Protein AF-0000000079067807 (afdb_homodimer)

Organism: Streptomyces microflavus (NCBI:txid1919)

pLDDT: mean 96.65, std 5.67, range [39.69, 99.0]

Nearest PDB structures (foldseek):
  3jyl-assembly1_A  TM=9.048E-01  e=4.378E-29  Pseudomonas syringae pv. tomato
  5bp4-assembly9_Q  TM=8.339E-01  e=2.031E-28  Mycolicibacterium smegmatis MC2 155
  5bp4-assembly8_O  TM=8.375E-01  e=3.635E-27  Mycolicibacterium smegmatis MC2 155
  5bp4-assembly6_L  TM=8.264E-01  e=1.204E-27  Mycolicibacterium smegmatis MC2 155
  5bp4-assembly7_M  TM=8.288E-01  e=1.906E-26  Mycolicibacterium smegmatis MC2 155

Sequence (642 aa):
MQAWRVHRNGEPGEVMSLEETDRPTPGDGQVLVRVAAANVNFPDALLCRGQYQVRPPLPFTPGVEVCGTTEDGRRVLATPALPYGGFAEYVVADEAALLPAPDALDDAEAAALHIGYQTGWFGLHRRARLQAGEALLVHAAAGGVGSAAVQLGKAAGATVIGVVGGPEKAAVARGLGCDLVIDRRGEDIVGAVKEATGGRGADVVYDPVGGDAYGKSVKCIAFEGRVLVVGFASGNIPAPALNHALVKNYAIVGLHWGLYNTKDPAAVRACHDELTKLATQGIVKPLVSERVAMAGAAEAVQRVADGTSTGRIVVLPGGARMQAWRVHRNGEPGEVMSLEETDRPTPGDGQVLVRVAAANVNFPDALLCRGQYQVRPPLPFTPGVEVCGTTEDGRRVLATPALPYGGFAEYVVADEAALLPAPDALDDAEAAALHIGYQTGWFGLHRRARLQAGEALLVHAAAGGVGSAAVQLGKAAGATVIGVVGGPEKAAVARGLGCDLVIDRRGEDIVGAVKEATGGRGADVVYDPVGGDAYGKSVKCIAFEGRVLVVGFASGNIPAPALNHALVKNYAIVGLHWGLYNTKDPAAVRACHDELTKLATQGIVKPLVSERVAMAGAAEAVQRVADGTSTGRIVVLPGGAR

InterPro domains:
  IPR002364 Quinone oxidoreductase/zeta-crystallin, conserved site [PS01162] (133-154)
  IPR011032 GroES-like superfamily [SSF50129] (1-133)
  IPR013149 Alcohol dehydrogenase-like, C-terminal [PF00107] (144-261)
  IPR013154 Alcohol dehydrogenase-like, N-terminal [PF08240] (27-103)
  IPR020843 Enoylreductase domain [SM00829] (13-315)
  IPR036291 NAD(P)-binding domain superfamily [SSF51735] (105-261)
  IPR051397 Zinc-containing alcohol dehydrogenase-like protein [PTHR43677] (1-315)

Radius of gyration: 28.62 Å; Cα contacts (8 Å, |Δi|>4): 1649; chains: 2; bounding box: 53×85×64 Å

Solvent-accessible surface area (backbone atoms only — not comparable to full-atom values): 31306 Å² total; per-residue (Å²): 71,55,30,34,34,29,74,52,67,34,56,30,67,75,29,50,41,82,38,82,42,79,74,77,76,52,57,91,68,36,36,48,28,43,33,52,10,16,22,62,48,61,65,36,29,28,48,30,48,64,70,37,93,74,77,65,63,73,60,26,24,51,26,61,24,20,11,26,31,34,86,90,64,51,51,27,28,40,53,37,41,77,42,40,10,30,48,16,44,51,29,31,27,49,54,89,67,52,36,77,47,47,82,75,41,56,48,55,38,36,11,45,49,47,69,40,36,46,38,27,46,46,45,41,52,67,70,62,52,67,48,64,70,35,34,34,34,26,40,50,18,30,21,49,49,19,36,34,36,48,32,54,37,46,74,51,45,27,46,32,35,25,30,24,73,43,70,72,37,38,52,49,27,48,72,59,60,36,73,39,74,42,38,61,81,82,45,58,64,44,63,52,46,22,62,75,44,76,62,51,22,28,38,31,34,44,32,43,34,25,34,68,59,46,60,45,45,69,73,27,45,11,80,68,10,35,38,35,38,60,42,41,73,70,72,33,73,44,48,58,57,50,61,55,37,14,73,54,21,20,29,41,34,23,42,39,61,74,54,35,67,76,78,37,44,68,56,53,51,53,49,49,53,53,52,41,52,34,30,63,70,63,68,43,71,54,54,65,66,42,79,38,48,52,89,43,41,38,58,52,34,32,36,50,63,69,66,75,56,51,27,30,44,24,28,21,49,73,69,66,125,71,56,30,34,34,31,73,53,67,32,56,31,66,75,30,49,41,82,38,83,42,80,72,78,76,52,56,92,68,36,34,48,28,42,32,52,11,16,23,62,48,60,66,37,31,28,47,31,49,64,69,36,93,75,76,65,61,74,61,26,25,52,25,60,24,20,11,25,32,34,86,88,64,49,52,26,27,39,54,37,41,76,42,39,8,28,49,17,43,52,30,30,28,49,55,90,67,52,36,78,47,47,84,73,41,56,48,54,36,36,11,44,49,47,69,40,35,47,40,26,44,45,45,40,53,67,70,62,52,66,48,63,70,36,34,33,34,26,40,49,18,29,20,48,47,20,37,33,36,46,32,54,38,47,74,51,44,27,45,32,35,26,30,24,74,43,70,72,36,39,52,49,27,48,72,61,59,37,73,39,72,42,37,60,81,82,44,60,64,41,62,52,47,21,62,76,43,76,62,51,21,28,39,31,34,44,32,43,33,26,33,68,59,45,59,44,44,70,73,28,45,10,81,68,10,33,39,35,38,58,41,40,72,68,73,32,74,44,48,56,58,49,62,56,37,14,75,53,22,21,30,43,34,24,42,38,61,74,54,36,67,75,76,37,45,67,56,54,52,54,50,50,52,52,50,40,53,34,31,65,72,62,66,44,71,56,55,67,64,42,80,35,48,51,89,42,43,38,58,51,34,34,35,50,62,70,67,74,57,52,27,30,45,25,28,20,48,71,70,66,124

Structure (mmCIF, N/CA/C/O backbone):
data_AF-0000000079067807-model_v1
#
loop_
_entity.id
_entity.type
_entity.pdbx_description
1 polymer 'NADPH:quinone oxidoreductase family protein'
#
loop_
_atom_site.group_PDB
_atom_site.id
_atom_site.type_symbol
_atom_site.label_atom_id
_atom_site.label_alt_id
_atom_site.label_comp_id
_atom_site.label_asym_id
_atom_site.label_entity_id
_atom_site.label_seq_id
_atom_site.pdbx_PDB_ins_code
_atom_site.Cartn_x
_atom_site.Cartn_y
_atom_site.Cartn_z
_atom_site.occupancy
_atom_site.B_iso_or_equiv
_atom_site.auth_seq_id
_atom_site.auth_comp_id
_atom_site.auth_asym_id
_atom_site.auth_atom_id
_atom_site.pdbx_PDB_model_num
ATOM 1 N N . MET A 1 1 ? 15.086 -38.156 -24.141 1 93.94 1 MET A N 1
ATOM 2 C CA . MET A 1 1 ? 13.82 -38 -23.422 1 93.94 1 MET A CA 1
ATOM 3 C C . MET A 1 1 ? 12.859 -37.125 -24.219 1 93.94 1 MET A C 1
ATOM 5 O O . MET A 1 1 ? 13.289 -36.375 -25.094 1 93.94 1 MET A O 1
ATOM 9 N N . GLN A 1 2 ? 11.578 -37.281 -23.906 1 95.44 2 GLN A N 1
ATOM 10 C CA . GLN A 1 2 ? 10.594 -36.375 -24.516 1 95.44 2 GLN A CA 1
ATOM 11 C C . GLN A 1 2 ? 10.594 -35.031 -23.797 1 95.44 2 GLN A C 1
ATOM 13 O O . GLN A 1 2 ? 10.68 -34.969 -22.578 1 95.44 2 GLN A O 1
ATOM 18 N N . ALA A 1 3 ? 10.562 -34 -24.656 1 97.5 3 ALA A N 1
ATOM 19 C CA . ALA A 1 3 ? 10.445 -32.625 -24.109 1 97.5 3 ALA A CA 1
ATOM 20 C C . ALA A 1 3 ? 9.797 -31.688 -25.125 1 97.5 3 ALA A C 1
ATOM 22 O O . ALA A 1 3 ? 10.016 -31.812 -26.328 1 97.5 3 ALA A O 1
ATOM 23 N N . TRP A 1 4 ? 8.992 -30.844 -24.656 1 98.12 4 TRP A N 1
ATOM 24 C CA . TRP A 1 4 ? 8.492 -29.75 -25.5 1 98.12 4 TRP A CA 1
ATOM 25 C C . TRP A 1 4 ? 9.562 -28.672 -25.688 1 98.12 4 TRP A C 1
ATOM 27 O O . TRP A 1 4 ? 10.109 -28.172 -24.703 1 98.12 4 TRP A O 1
ATOM 37 N N . ARG A 1 5 ? 9.82 -28.359 -26.938 1 98.25 5 ARG A N 1
ATOM 38 C CA . ARG A 1 5 ? 10.883 -27.406 -27.266 1 98.25 5 ARG A CA 1
ATOM 39 C C . ARG A 1 5 ? 10.32 -26.172 -27.969 1 98.25 5 ARG A C 1
ATOM 41 O O . ARG A 1 5 ? 9.398 -26.281 -28.781 1 98.25 5 ARG A O 1
ATOM 48 N N . VAL A 1 6 ? 10.828 -25.047 -27.625 1 98.62 6 VAL A N 1
ATOM 49 C CA . VAL A 1 6 ? 10.539 -23.781 -28.297 1 98.62 6 VAL A CA 1
ATOM 50 C C . VAL A 1 6 ? 11.781 -23.281 -29.031 1 98.62 6 VAL A C 1
ATOM 52 O O . VAL A 1 6 ? 12.789 -22.953 -28.391 1 98.62 6 VAL A O 1
ATOM 55 N N . HIS A 1 7 ? 11.742 -23.188 -30.344 1 98.38 7 HIS A N 1
ATOM 56 C CA . HIS A 1 7 ? 12.891 -22.812 -31.156 1 98.38 7 HIS A CA 1
ATOM 57 C C . HIS A 1 7 ? 12.789 -21.359 -31.609 1 98.38 7 HIS A C 1
ATOM 59 O O . HIS A 1 7 ? 13.773 -20.797 -32.094 1 98.38 7 HIS A O 1
ATOM 65 N N . ARG A 1 8 ? 11.664 -20.812 -31.516 1 98.25 8 ARG A N 1
ATOM 66 C CA . ARG A 1 8 ? 11.383 -19.406 -31.797 1 98.25 8 ARG A CA 1
ATOM 67 C C . ARG A 1 8 ? 10.219 -18.891 -30.953 1 98.25 8 ARG A C 1
ATOM 69 O O . ARG A 1 8 ? 9.367 -19.688 -30.531 1 98.25 8 ARG A O 1
ATOM 76 N N . ASN A 1 9 ? 10.234 -17.641 -30.719 1 98.06 9 ASN A N 1
ATOM 77 C CA . ASN A 1 9 ? 9.164 -17.078 -29.891 1 98.06 9 ASN A CA 1
ATOM 78 C C . ASN A 1 9 ? 7.863 -16.938 -30.672 1 98.06 9 ASN A C 1
ATOM 80 O O . ASN A 1 9 ? 7.883 -16.766 -31.891 1 98.06 9 ASN A O 1
ATOM 84 N N . GLY A 1 10 ? 6.801 -16.984 -30.047 1 97.62 10 GLY A N 1
ATOM 85 C CA . GLY A 1 10 ? 5.453 -16.891 -30.578 1 97.62 10 GLY A CA 1
ATOM 86 C C . GLY A 1 10 ? 4.398 -17.453 -29.656 1 97.62 10 GLY A C 1
ATOM 87 O O . GLY A 1 10 ? 4.652 -17.641 -28.453 1 97.62 10 GLY A O 1
ATOM 88 N N . GLU A 1 11 ? 3.234 -17.656 -30.219 1 97.75 11 GLU A N 1
ATOM 89 C CA . GLU A 1 11 ? 2.172 -18.25 -29.422 1 97.75 11 GLU A CA 1
ATOM 90 C C . GLU A 1 11 ? 2.473 -19.719 -29.094 1 97.75 11 GLU A C 1
ATOM 92 O O . GLU A 1 11 ? 2.986 -20.453 -29.953 1 97.75 11 GLU A O 1
ATOM 97 N N . PRO A 1 12 ? 2.137 -20.172 -27.906 1 98.06 12 PRO A N 1
ATOM 98 C CA . PRO A 1 12 ? 2.473 -21.531 -27.5 1 98.06 12 PRO A CA 1
ATOM 99 C C . PRO A 1 12 ? 2.02 -22.594 -28.5 1 98.06 12 PRO A C 1
ATOM 101 O O . PRO A 1 12 ? 2.797 -23.469 -28.859 1 98.06 12 PRO A O 1
ATOM 104 N N . GLY A 1 13 ? 0.794 -22.453 -28.984 1 97.12 13 GLY A N 1
ATOM 105 C CA . GLY A 1 13 ? 0.261 -23.422 -29.922 1 97.12 13 GLY A CA 1
ATOM 106 C C . GLY A 1 13 ? 1.044 -23.5 -31.219 1 97.12 13 GLY A C 1
ATOM 107 O O . GLY A 1 13 ? 0.985 -24.5 -31.938 1 97.12 13 GLY A O 1
ATOM 108 N N . GLU A 1 14 ? 1.773 -22.516 -31.516 1 97.81 14 GLU A N 1
ATOM 109 C CA . GLU A 1 14 ? 2.508 -22.406 -32.781 1 97.81 14 GLU A CA 1
ATOM 110 C C . GLU A 1 14 ? 3.969 -22.812 -32.594 1 97.81 14 GLU A C 1
ATOM 112 O O . GLU A 1 14 ? 4.578 -23.375 -33.5 1 97.81 14 GLU A O 1
ATOM 117 N N . VAL A 1 15 ? 4.527 -22.547 -31.453 1 98.38 15 VAL A N 1
ATOM 118 C CA . VAL A 1 15 ? 5.988 -22.547 -31.406 1 98.38 15 VAL A CA 1
ATOM 119 C C . VAL A 1 15 ? 6.484 -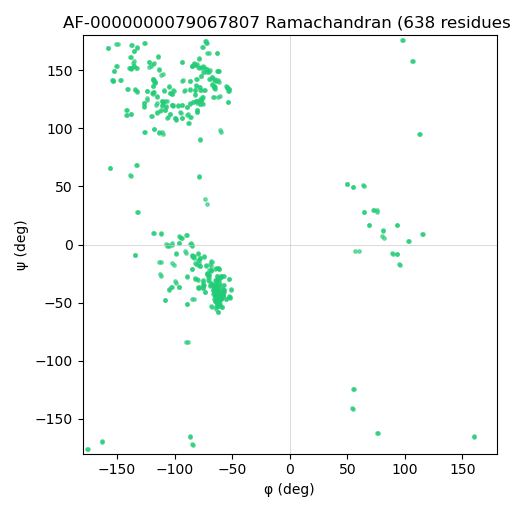23.719 -30.562 1 98.38 15 VAL A C 1
ATOM 121 O O . VAL A 1 15 ? 7.676 -24.047 -30.578 1 98.38 15 VAL A O 1
ATOM 124 N N . MET A 1 16 ? 5.621 -24.344 -29.781 1 98.5 16 MET A N 1
ATOM 125 C CA . MET A 1 16 ? 6.023 -25.531 -29.016 1 98.5 16 MET A CA 1
ATOM 126 C C . MET A 1 16 ? 5.98 -26.781 -29.875 1 98.5 16 MET A C 1
ATOM 128 O O . MET A 1 16 ? 4.98 -27.047 -30.547 1 98.5 16 MET A O 1
ATOM 132 N N . SER A 1 17 ? 7.027 -27.516 -29.781 1 98.06 17 SER A N 1
ATOM 133 C CA . SER A 1 17 ? 7.113 -28.797 -30.5 1 98.06 17 SER A CA 1
ATOM 134 C C . SER A 1 17 ? 7.648 -29.906 -29.594 1 98.06 17 SER A C 1
ATOM 136 O O . SER A 1 17 ? 8.594 -29.688 -28.828 1 98.06 17 SER A O 1
ATOM 138 N N . LEU A 1 18 ? 6.98 -31.047 -29.625 1 96.94 18 LEU A N 1
ATOM 139 C CA . LEU A 1 18 ? 7.418 -32.188 -28.844 1 96.94 18 LEU A CA 1
ATOM 140 C C . LEU A 1 18 ? 8.555 -32.938 -29.562 1 96.94 18 LEU A C 1
ATOM 142 O O . LEU A 1 18 ? 8.391 -33.375 -30.703 1 96.94 18 LEU A O 1
ATOM 146 N N . GLU A 1 19 ? 9.656 -33.062 -28.844 1 96.81 19 GLU A N 1
ATOM 147 C CA . GLU A 1 19 ? 10.852 -33.594 -29.453 1 96.81 19 GLU A CA 1
ATOM 148 C C . GLU A 1 19 ? 11.539 -34.594 -28.531 1 96.81 19 GLU A C 1
ATOM 150 O O . GLU A 1 19 ? 11.289 -34.625 -27.312 1 96.81 19 GLU A O 1
ATOM 155 N N . GLU A 1 20 ? 12.312 -35.469 -29.203 1 96.75 20 GLU A N 1
ATOM 156 C CA . GLU A 1 20 ? 13.273 -36.281 -28.453 1 96.75 20 GLU A CA 1
ATOM 157 C C . GLU A 1 20 ? 14.57 -35.5 -28.219 1 96.75 20 GLU A C 1
ATOM 159 O O . GLU A 1 20 ? 15.18 -35 -29.156 1 96.75 20 GLU A O 1
ATOM 164 N N . THR A 1 21 ? 14.906 -35.375 -26.938 1 96.06 21 THR A N 1
ATOM 165 C CA . THR A 1 21 ? 16.125 -34.656 -26.578 1 96.06 21 THR A CA 1
ATOM 166 C C . THR A 1 21 ? 16.938 -35.469 -25.562 1 96.06 21 THR A C 1
ATOM 168 O O . THR A 1 21 ? 16.484 -36.5 -25.078 1 96.06 21 THR A O 1
ATOM 171 N N . ASP A 1 22 ? 18.156 -35 -25.328 1 96.12 22 ASP A N 1
ATOM 172 C CA . ASP A 1 22 ? 18.969 -35.625 -24.297 1 96.12 22 ASP A CA 1
ATOM 173 C C . ASP A 1 22 ? 18.453 -35.312 -22.906 1 96.12 22 ASP A C 1
ATOM 175 O O . ASP A 1 22 ? 17.859 -34.25 -22.703 1 96.12 22 ASP A O 1
ATOM 179 N N . ARG A 1 23 ? 18.656 -36.219 -22.062 1 96.31 23 ARG A N 1
ATOM 180 C CA . ARG A 1 23 ? 18.375 -35.938 -20.656 1 96.31 23 ARG A CA 1
ATOM 181 C C . ARG A 1 23 ? 19.312 -34.875 -20.109 1 96.31 23 ARG A C 1
ATOM 183 O O . ARG A 1 23 ? 20.516 -34.875 -20.375 1 96.31 23 ARG A O 1
ATOM 190 N N . PRO A 1 24 ? 18.781 -33.906 -19.359 1 96.75 24 PRO A N 1
ATOM 191 C CA . PRO A 1 24 ? 19.656 -32.875 -18.844 1 96.75 24 PRO A CA 1
ATOM 192 C C . PRO A 1 24 ? 20.625 -33.375 -17.766 1 96.75 24 PRO A C 1
ATOM 194 O O . PRO A 1 24 ? 20.312 -34.344 -17.078 1 96.75 24 PRO A O 1
ATOM 197 N N . THR A 1 25 ? 21.734 -32.75 -17.719 1 96.94 25 THR A N 1
ATOM 198 C CA . THR A 1 25 ? 22.75 -33.094 -16.719 1 96.94 25 THR A CA 1
ATOM 199 C C . THR A 1 25 ? 22.828 -31.969 -15.672 1 96.94 25 THR A C 1
ATOM 201 O O . THR A 1 25 ? 23.109 -30.812 -16 1 96.94 25 THR A O 1
ATOM 204 N N . PRO A 1 26 ? 22.641 -32.312 -14.414 1 97.62 26 PRO A N 1
ATOM 205 C CA . PRO A 1 26 ? 22.719 -31.297 -13.375 1 97.62 26 PRO A CA 1
ATOM 206 C C . PRO A 1 26 ? 24.125 -30.734 -13.195 1 97.62 26 PRO A C 1
ATOM 208 O O . PRO A 1 26 ? 25.109 -31.469 -13.312 1 97.62 26 PRO A O 1
ATOM 211 N N . GLY A 1 27 ? 24.219 -29.422 -13.039 1 96.88 27 GLY A N 1
ATOM 212 C CA . GLY A 1 27 ? 25.484 -28.812 -12.656 1 96.88 27 GLY A CA 1
ATOM 213 C C . GLY A 1 27 ? 25.688 -28.781 -11.156 1 96.88 27 GLY A C 1
ATOM 214 O O . GLY A 1 27 ? 25.031 -29.516 -10.414 1 96.88 27 GLY A O 1
ATOM 215 N N . ASP A 1 28 ? 26.672 -27.953 -10.766 1 96.94 28 ASP A N 1
ATOM 216 C CA . ASP A 1 28 ? 26.953 -27.797 -9.344 1 96.94 28 ASP A CA 1
ATOM 217 C C . ASP A 1 28 ? 25.75 -27.25 -8.594 1 96.94 28 ASP A C 1
ATOM 219 O O . ASP A 1 28 ? 25.156 -26.25 -9.008 1 96.94 28 ASP A O 1
ATOM 223 N N . GLY A 1 29 ? 25.375 -27.969 -7.52 1 97.75 29 GLY A N 1
ATOM 224 C CA . GLY A 1 29 ? 24.266 -27.516 -6.68 1 97.75 29 GLY A CA 1
ATOM 225 C C . GLY A 1 29 ? 22.906 -27.844 -7.254 1 97.75 29 GLY A C 1
ATOM 226 O O . GLY A 1 29 ? 21.875 -27.438 -6.703 1 97.75 29 GLY A O 1
ATOM 227 N N . GLN A 1 30 ? 22.922 -28.594 -8.312 1 98.38 30 GLN A N 1
ATOM 228 C CA . GLN A 1 30 ? 21.672 -28.922 -8.984 1 98.38 30 GLN A CA 1
ATOM 229 C C . GLN A 1 30 ? 21.375 -30.422 -8.891 1 98.38 30 GLN A C 1
ATOM 231 O O . GLN A 1 30 ? 22.281 -31.219 -8.602 1 98.38 30 GLN A O 1
ATOM 236 N N . VAL A 1 31 ? 20.141 -30.797 -9.109 1 98.5 31 VAL A N 1
ATOM 237 C CA . VAL A 1 31 ? 19.734 -32.188 -9.078 1 98.5 31 VAL A CA 1
ATOM 238 C C . VAL A 1 31 ? 18.828 -32.5 -10.273 1 98.5 31 VAL A C 1
ATOM 240 O O . VAL A 1 31 ? 18.172 -31.594 -10.805 1 98.5 31 VAL A O 1
ATOM 243 N N . LEU A 1 32 ? 18.859 -33.688 -10.617 1 98.56 32 LEU A N 1
ATOM 244 C CA . LEU A 1 32 ? 17.938 -34.188 -11.625 1 98.56 32 LEU A CA 1
ATOM 245 C C . LEU A 1 32 ? 16.625 -34.625 -10.992 1 98.56 32 LEU A C 1
ATOM 247 O O . LEU A 1 32 ? 16.609 -35.281 -9.945 1 98.56 32 LEU A O 1
ATOM 251 N N . VAL A 1 33 ? 15.555 -34.219 -11.555 1 98.44 33 VAL A N 1
ATOM 252 C CA . VAL A 1 33 ? 14.234 -34.594 -11.062 1 98.44 33 VAL A CA 1
ATOM 253 C C . VAL A 1 33 ? 13.43 -35.25 -12.172 1 98.44 33 VAL A C 1
ATOM 255 O O . VAL A 1 33 ? 13.32 -34.719 -13.281 1 98.44 33 VAL A O 1
ATOM 258 N N . ARG A 1 34 ? 12.938 -36.406 -11.922 1 98.31 34 ARG A N 1
ATOM 259 C CA . ARG A 1 34 ? 11.977 -37.031 -12.828 1 98.31 34 ARG A CA 1
ATOM 260 C C . ARG A 1 34 ? 10.586 -36.438 -12.641 1 98.31 34 ARG A C 1
ATOM 262 O O . ARG A 1 34 ? 9.992 -36.562 -11.57 1 98.31 34 ARG A O 1
ATOM 269 N N . VAL A 1 35 ? 10.062 -35.875 -13.711 1 98.56 35 VAL A N 1
ATOM 270 C CA . VAL A 1 35 ? 8.82 -35.125 -13.602 1 98.56 35 VAL A CA 1
ATOM 271 C C . VAL A 1 35 ? 7.637 -36.094 -13.523 1 98.56 35 VAL A C 1
ATOM 273 O O . VAL A 1 35 ? 7.488 -36.969 -14.375 1 98.56 35 VAL A O 1
ATOM 276 N N . ALA A 1 36 ? 6.867 -35.938 -12.492 1 98.25 36 ALA A N 1
ATOM 277 C CA . ALA A 1 36 ? 5.621 -36.688 -12.367 1 98.25 36 ALA A CA 1
ATOM 278 C C . ALA A 1 36 ? 4.43 -35.875 -12.859 1 98.25 36 ALA A C 1
ATOM 280 O O . ALA A 1 36 ? 3.496 -36.406 -13.445 1 98.25 36 ALA A O 1
ATOM 281 N N . ALA A 1 37 ? 4.449 -34.625 -12.625 1 98.69 37 ALA A N 1
ATOM 282 C CA . ALA A 1 37 ? 3.408 -33.688 -13.031 1 98.69 37 ALA A CA 1
ATOM 283 C C . ALA A 1 37 ? 3.975 -32.281 -13.195 1 98.69 37 ALA A C 1
ATOM 285 O O . ALA A 1 37 ? 4.848 -31.859 -12.43 1 98.69 37 ALA A O 1
ATOM 286 N N . ALA A 1 38 ? 3.52 -31.547 -14.203 1 98.75 38 ALA A N 1
ATOM 287 C CA . ALA A 1 38 ? 3.904 -30.156 -14.445 1 98.75 38 ALA A CA 1
ATOM 288 C C . ALA A 1 38 ? 2.674 -29.266 -14.57 1 98.75 38 ALA A C 1
ATOM 290 O O . ALA A 1 38 ? 1.842 -29.469 -15.461 1 98.75 38 ALA A O 1
ATOM 291 N N . ASN A 1 39 ? 2.57 -28.328 -13.703 1 98.44 39 ASN A N 1
ATOM 292 C CA . ASN A 1 39 ? 1.45 -27.391 -13.75 1 98.44 39 ASN A CA 1
ATOM 293 C C . ASN A 1 39 ? 1.688 -26.281 -14.766 1 98.44 39 ASN A C 1
ATOM 295 O O . ASN A 1 39 ? 2.793 -25.75 -14.859 1 98.44 39 ASN A O 1
ATOM 299 N N . VAL A 1 40 ? 0.667 -25.938 -15.555 1 98.06 40 VAL A N 1
ATOM 300 C CA . VAL A 1 40 ? 0.758 -24.891 -16.562 1 98.06 40 VAL A CA 1
ATOM 301 C C . VAL A 1 40 ? 0.543 -23.516 -15.906 1 98.06 40 VAL A C 1
ATOM 303 O O . VAL A 1 40 ? -0.418 -23.328 -15.156 1 98.06 40 VAL A O 1
ATOM 306 N N . ASN A 1 41 ? 1.454 -22.609 -16.172 1 96.19 41 ASN A N 1
ATOM 307 C CA . ASN A 1 41 ? 1.375 -21.25 -15.648 1 96.19 41 ASN A CA 1
ATOM 308 C C . ASN A 1 41 ? 1.38 -20.219 -16.766 1 96.19 41 ASN A C 1
ATOM 310 O O . ASN A 1 41 ? 1.845 -20.5 -17.875 1 96.19 41 ASN A O 1
ATOM 314 N N . PHE A 1 42 ? 0.858 -19.094 -16.453 1 92 42 PHE A N 1
ATOM 315 C CA . PHE A 1 42 ? 0.891 -17.984 -17.406 1 92 42 PHE A CA 1
ATOM 316 C C . PHE A 1 42 ? 2.324 -17.656 -17.812 1 92 42 PHE A C 1
ATOM 318 O O . PHE A 1 42 ? 2.594 -17.359 -18.984 1 92 42 PHE A O 1
ATOM 325 N N . PRO A 1 43 ? 3.293 -17.656 -16.922 1 93.75 43 PRO A N 1
ATOM 326 C CA . PRO A 1 43 ? 4.691 -17.438 -17.297 1 93.75 43 PRO A CA 1
ATOM 327 C C . PRO A 1 43 ? 5.16 -18.375 -18.406 1 93.75 43 PRO A C 1
ATOM 329 O O . PRO A 1 43 ? 6.047 -18.016 -19.188 1 93.75 43 PRO A O 1
ATOM 332 N N . ASP A 1 44 ? 4.613 -19.547 -18.5 1 97.19 44 ASP A N 1
ATOM 333 C CA . ASP A 1 44 ? 4.965 -20.438 -19.609 1 97.19 44 ASP A CA 1
ATOM 334 C C . ASP A 1 44 ? 4.633 -19.797 -20.953 1 97.19 44 ASP A C 1
ATOM 336 O O . ASP A 1 44 ? 5.418 -19.875 -21.891 1 97.19 44 ASP A O 1
ATOM 340 N N . ALA A 1 45 ? 3.461 -19.219 -21.016 1 96.25 45 ALA A N 1
ATOM 341 C CA . ALA A 1 45 ? 3.051 -18.531 -22.25 1 96.25 45 ALA A CA 1
ATOM 342 C C . ALA A 1 45 ? 3.959 -17.344 -22.531 1 96.25 45 ALA A C 1
ATOM 344 O O . ALA A 1 45 ? 4.352 -17.109 -23.688 1 96.25 45 ALA A O 1
ATOM 345 N N . LEU A 1 46 ? 4.305 -16.609 -21.469 1 93.69 46 LEU A N 1
ATOM 346 C CA . LEU A 1 46 ? 5.172 -15.445 -21.641 1 93.69 46 LEU A CA 1
ATOM 347 C C . LEU A 1 46 ? 6.559 -15.867 -22.109 1 93.69 46 LEU A C 1
ATOM 349 O O . LEU A 1 46 ? 7.184 -15.164 -22.906 1 93.69 46 LEU A O 1
ATOM 353 N N . LEU A 1 47 ? 7.016 -16.953 -21.609 1 96.19 47 LEU A N 1
ATOM 354 C CA . LEU A 1 47 ? 8.281 -17.5 -22.078 1 96.19 47 LEU A CA 1
ATOM 355 C C . LEU A 1 47 ? 8.227 -17.812 -23.562 1 96.19 47 LEU A C 1
ATOM 357 O O . LEU A 1 47 ? 9.117 -17.422 -24.328 1 96.19 47 LEU A O 1
ATOM 361 N N . CYS A 1 48 ? 7.199 -18.438 -23.984 1 97.81 48 CYS A N 1
ATOM 362 C CA . CYS A 1 48 ? 7.035 -18.766 -25.391 1 97.81 48 CYS A CA 1
ATOM 363 C C . CYS A 1 48 ? 6.992 -17.516 -26.25 1 97.81 48 CYS A C 1
ATOM 365 O O . CYS A 1 48 ? 7.578 -17.469 -27.344 1 97.81 48 CYS A O 1
ATOM 367 N N . ARG A 1 49 ? 6.375 -16.484 -25.688 1 96.38 49 ARG A N 1
ATOM 368 C CA . ARG A 1 49 ? 6.195 -15.234 -26.406 1 96.38 49 ARG A CA 1
ATOM 369 C C . ARG A 1 49 ? 7.477 -14.406 -26.391 1 96.38 49 ARG A C 1
ATOM 371 O O . ARG A 1 49 ? 7.605 -13.438 -27.156 1 96.38 49 ARG A O 1
ATOM 378 N N . GLY A 1 50 ? 8.438 -14.742 -25.578 1 95.19 50 GLY A N 1
ATOM 379 C CA . GLY A 1 50 ? 9.633 -13.938 -25.375 1 95.19 50 GLY A CA 1
ATOM 380 C C . GLY A 1 50 ? 9.375 -12.672 -24.594 1 95.19 50 GLY A C 1
ATOM 381 O O . GLY A 1 50 ? 10.023 -11.648 -24.812 1 95.19 50 GLY A O 1
ATOM 382 N N . GLN A 1 51 ? 8.414 -12.711 -23.734 1 89.94 51 GLN A N 1
ATOM 383 C CA . GLN A 1 51 ? 7.984 -11.523 -23 1 89.94 51 GLN A CA 1
ATOM 384 C C . GLN A 1 51 ? 8.18 -11.703 -21.5 1 89.94 51 GLN A C 1
ATOM 386 O O . GLN A 1 51 ? 7.645 -10.93 -20.703 1 89.94 51 GLN A O 1
ATOM 391 N N . TYR A 1 52 ? 8.883 -12.773 -21.141 1 87.75 52 TYR A N 1
ATOM 392 C CA . TYR A 1 52 ? 9.172 -13.008 -19.734 1 87.75 52 TYR A CA 1
ATOM 393 C C . TYR A 1 52 ? 10.422 -12.25 -19.297 1 87.75 52 TYR A C 1
ATOM 395 O O . TYR A 1 52 ? 11.25 -11.883 -20.125 1 87.75 52 TYR A O 1
ATOM 403 N N . GLN A 1 53 ? 10.555 -11.914 -18.047 1 81.19 53 GLN A N 1
ATOM 404 C CA . GLN A 1 53 ? 11.664 -11.109 -17.547 1 81.19 53 GLN A CA 1
ATOM 405 C C . GLN A 1 53 ? 13 -11.805 -17.781 1 81.19 53 GLN A C 1
ATOM 407 O O . GLN A 1 53 ? 13.992 -11.156 -18.109 1 81.19 53 GLN A O 1
ATOM 412 N N . VAL A 1 54 ? 12.953 -13.102 -17.484 1 83.12 54 VAL A N 1
ATOM 413 C CA . VAL A 1 54 ? 14.125 -13.906 -17.797 1 83.12 54 VAL A CA 1
ATOM 414 C C . VAL A 1 54 ? 13.93 -14.625 -19.141 1 83.12 54 VAL A C 1
ATOM 416 O O . VAL A 1 54 ? 12.992 -15.406 -19.297 1 83.12 54 VAL A O 1
ATOM 419 N N . ARG A 1 55 ? 14.844 -14.344 -20.172 1 87.94 55 ARG A N 1
ATOM 420 C CA . ARG A 1 55 ? 14.742 -14.961 -21.484 1 87.94 55 ARG A CA 1
ATOM 421 C C . ARG A 1 55 ? 15.82 -16.031 -21.672 1 87.94 55 ARG A C 1
ATOM 423 O O . ARG A 1 55 ? 17 -15.703 -21.859 1 87.94 55 ARG A O 1
ATOM 430 N N . PRO A 1 56 ? 15.32 -17.25 -21.688 1 94.06 56 PRO A N 1
ATOM 431 C CA . PRO A 1 56 ? 16.297 -18.312 -21.906 1 94.06 56 PRO A CA 1
ATOM 432 C C . PRO A 1 56 ? 16.75 -18.391 -23.359 1 94.06 56 PRO A C 1
ATOM 434 O O . PRO A 1 56 ? 16.031 -17.953 -24.266 1 94.06 56 PRO A O 1
ATOM 437 N N . PRO A 1 57 ? 17.984 -18.906 -23.578 1 95.06 57 PRO A N 1
ATOM 438 C CA . PRO A 1 57 ? 18.391 -19.172 -24.969 1 95.06 57 PRO A CA 1
ATOM 439 C C . PRO A 1 57 ? 17.516 -20.203 -25.656 1 95.06 57 PRO A C 1
ATOM 441 O O . PRO A 1 57 ? 17.062 -21.156 -25.016 1 95.06 57 PRO A O 1
ATOM 444 N N . LEU A 1 58 ? 17.391 -20.031 -26.953 1 96.31 58 LEU A N 1
ATOM 445 C CA . LEU A 1 58 ? 16.672 -21 -27.766 1 96.31 58 LEU A CA 1
ATOM 446 C C . LEU A 1 58 ? 17.594 -22.141 -28.219 1 96.31 58 LEU A C 1
ATOM 448 O O . LEU A 1 58 ? 18.766 -21.906 -28.516 1 96.31 58 LEU A O 1
ATOM 452 N N . PRO A 1 59 ? 17.172 -23.297 -28.25 1 97.5 59 PRO A N 1
ATOM 453 C CA . PRO A 1 59 ? 15.828 -23.719 -27.844 1 97.5 59 PRO A CA 1
ATOM 454 C C . PRO A 1 59 ? 15.711 -23.938 -26.344 1 97.5 59 PRO A C 1
ATOM 456 O O . PRO A 1 59 ? 16.703 -24.219 -25.672 1 97.5 59 PRO A O 1
ATOM 459 N N . PHE A 1 60 ? 14.547 -23.812 -25.766 1 98.12 60 PHE A N 1
ATOM 460 C CA . PHE A 1 60 ? 14.297 -24.094 -24.359 1 98.12 60 PHE A CA 1
ATOM 461 C C . PHE A 1 60 ? 13.008 -24.906 -24.188 1 98.12 60 PHE A C 1
ATOM 463 O O . PHE A 1 60 ? 12.273 -25.109 -25.156 1 98.12 60 PHE A O 1
ATOM 470 N N . THR A 1 61 ? 12.812 -25.453 -23 1 98.12 61 THR A N 1
ATOM 471 C CA . THR A 1 61 ? 11.602 -26.188 -22.625 1 98.12 61 THR A CA 1
ATOM 472 C C . THR A 1 61 ? 10.789 -25.391 -21.594 1 98.12 61 THR A C 1
ATOM 474 O O . THR A 1 61 ? 11.305 -25.047 -20.531 1 98.12 61 THR A O 1
ATOM 477 N N . PRO A 1 62 ? 9.445 -25.016 -21.859 1 98.12 62 PRO A N 1
ATOM 478 C CA . PRO A 1 62 ? 8.609 -24.359 -20.859 1 98.12 62 PRO A CA 1
ATOM 479 C C . PRO A 1 62 ? 8.18 -25.297 -19.734 1 98.12 62 PRO A C 1
ATOM 481 O O . PRO A 1 62 ? 8.398 -26.516 -19.828 1 98.12 62 PRO A O 1
ATOM 484 N N . GLY A 1 63 ? 7.547 -24.75 -18.734 1 98.06 63 GLY A N 1
ATOM 485 C CA . GLY A 1 63 ? 7.121 -25.469 -17.547 1 98.06 63 GLY A CA 1
ATOM 486 C C . GLY A 1 63 ? 7.863 -25.047 -16.297 1 98.06 63 GLY A C 1
ATOM 487 O O . GLY A 1 63 ? 8.891 -25.641 -15.953 1 98.06 63 GLY A O 1
ATOM 488 N N . VAL A 1 64 ? 7.289 -24.156 -15.57 1 97.88 64 VAL A N 1
ATOM 489 C CA . VAL A 1 64 ? 8.062 -23.516 -14.508 1 97.88 64 VAL A CA 1
ATOM 490 C C . VAL A 1 64 ? 7.691 -24.125 -13.156 1 97.88 64 VAL A C 1
ATOM 492 O O . VAL A 1 64 ? 8.281 -23.781 -12.125 1 97.88 64 VAL A O 1
ATOM 495 N N . GLU A 1 65 ? 6.777 -25.078 -13.133 1 98.19 65 GLU A N 1
ATOM 496 C CA . GLU A 1 65 ? 6.238 -25.609 -11.883 1 98.19 65 GLU A CA 1
ATOM 497 C C . GLU A 1 65 ? 6.02 -27.125 -11.961 1 98.19 65 GLU A C 1
ATOM 499 O O . GLU A 1 65 ? 5.148 -27.578 -12.703 1 98.19 65 GLU A O 1
ATOM 504 N N . VAL A 1 66 ? 6.797 -27.891 -11.109 1 98.56 66 VAL A N 1
ATOM 505 C CA . VAL A 1 66 ? 6.711 -29.344 -11.273 1 98.56 66 VAL A CA 1
ATOM 506 C C . VAL A 1 66 ? 6.66 -30.016 -9.906 1 98.56 66 VAL A C 1
ATOM 508 O O . VAL A 1 66 ? 7.094 -29.438 -8.906 1 98.56 66 VAL A O 1
ATOM 511 N N . CYS A 1 67 ? 6.031 -31.156 -9.867 1 98.75 67 CYS A N 1
ATOM 512 C CA . CYS A 1 67 ? 6.219 -32.188 -8.859 1 98.75 67 CYS A CA 1
ATOM 513 C C . CYS A 1 67 ? 6.934 -33.406 -9.453 1 98.75 67 CYS A C 1
ATOM 515 O O . CYS A 1 67 ? 6.617 -33.844 -10.57 1 98.75 67 CYS A O 1
ATOM 517 N N . GLY A 1 68 ? 7.934 -33.875 -8.75 1 98.44 68 GLY A N 1
ATOM 518 C CA . GLY A 1 68 ? 8.688 -35 -9.258 1 98.44 68 GLY A CA 1
ATOM 519 C C . GLY A 1 68 ? 9.531 -35.688 -8.203 1 98.44 68 GLY A C 1
ATOM 520 O O . GLY A 1 68 ? 9.336 -35.469 -7.004 1 98.44 68 GLY A O 1
ATOM 521 N N . THR A 1 69 ? 10.375 -36.562 -8.711 1 98.44 69 THR A N 1
ATOM 522 C CA . THR A 1 69 ? 11.203 -37.344 -7.805 1 98.44 69 THR A CA 1
ATOM 523 C C . THR A 1 69 ? 12.68 -37.188 -8.125 1 98.44 69 THR A C 1
ATOM 525 O O . THR A 1 69 ? 13.086 -37.281 -9.289 1 98.44 69 THR A O 1
ATOM 528 N N . THR A 1 70 ? 13.469 -36.938 -7.102 1 98.56 70 THR A N 1
ATOM 529 C CA . THR A 1 70 ? 14.914 -36.844 -7.266 1 98.56 70 THR A CA 1
ATOM 530 C C . THR A 1 70 ? 15.516 -38.25 -7.418 1 98.56 70 THR A C 1
ATOM 532 O O . THR A 1 70 ? 14.836 -39.25 -7.203 1 98.56 70 THR A O 1
ATOM 535 N N . GLU A 1 71 ? 16.75 -38.219 -7.762 1 97.25 71 GLU A N 1
ATOM 536 C CA . GLU A 1 71 ? 17.438 -39.5 -7.953 1 97.25 71 GLU A CA 1
ATOM 537 C C . GLU A 1 71 ? 17.516 -40.281 -6.648 1 97.25 71 GLU A C 1
ATOM 539 O O . GLU A 1 71 ? 17.516 -41.531 -6.66 1 97.25 71 GLU A O 1
ATOM 544 N N . ASP A 1 72 ? 17.594 -39.562 -5.57 1 97.38 72 ASP A N 1
ATOM 545 C CA . ASP A 1 72 ? 17.688 -40.25 -4.277 1 97.38 72 ASP A CA 1
ATOM 546 C C . ASP A 1 72 ? 16.297 -40.594 -3.734 1 97.38 72 ASP A C 1
ATOM 548 O O . ASP A 1 72 ? 16.156 -41 -2.578 1 97.38 72 ASP A O 1
ATOM 552 N N . GLY A 1 73 ? 15.203 -40.281 -4.453 1 97.88 73 GLY A N 1
ATOM 553 C CA . GLY A 1 73 ? 13.875 -40.781 -4.152 1 97.88 73 GLY A CA 1
ATOM 554 C C . GLY A 1 73 ? 12.984 -39.781 -3.473 1 97.88 73 GLY A C 1
ATOM 555 O O . GLY A 1 73 ? 11.836 -40.062 -3.137 1 97.88 73 GLY A O 1
ATOM 556 N N . ARG A 1 74 ? 13.43 -38.594 -3.27 1 97.62 74 ARG A N 1
ATOM 557 C CA . ARG A 1 74 ? 12.617 -37.562 -2.619 1 97.62 74 ARG A CA 1
ATOM 558 C C . ARG A 1 74 ? 11.562 -37 -3.572 1 97.62 74 ARG A C 1
ATOM 560 O O . ARG A 1 74 ? 11.875 -36.625 -4.699 1 97.62 74 ARG A O 1
ATOM 567 N N . ARG A 1 75 ? 10.25 -37.031 -3.174 1 98.75 75 ARG A N 1
ATOM 568 C CA . ARG A 1 75 ? 9.18 -36.344 -3.887 1 98.75 75 ARG A CA 1
ATOM 569 C C . ARG A 1 75 ? 9.211 -34.844 -3.613 1 98.75 75 ARG A C 1
ATOM 571 O O . ARG A 1 75 ? 9.07 -34.406 -2.469 1 98.75 75 ARG A O 1
ATOM 578 N N . VAL A 1 76 ? 9.344 -34.031 -4.672 1 98.88 76 VAL A N 1
ATOM 579 C CA . VAL A 1 76 ? 9.656 -32.625 -4.43 1 98.88 76 VAL A CA 1
ATOM 580 C C . VAL A 1 76 ? 8.852 -31.75 -5.383 1 98.88 76 VAL A C 1
ATOM 582 O O . VAL A 1 76 ? 8.375 -32.219 -6.414 1 98.88 76 VAL A O 1
ATOM 585 N N . LEU A 1 77 ? 8.586 -30.594 -4.965 1 98.81 77 LEU A N 1
ATOM 586 C CA . LEU A 1 77 ? 8.195 -29.484 -5.836 1 98.81 77 LEU A CA 1
ATOM 587 C C . LEU A 1 77 ? 9.406 -28.656 -6.246 1 98.81 77 LEU A C 1
ATOM 589 O O . LEU A 1 77 ? 10.32 -28.438 -5.441 1 98.81 77 LEU A O 1
ATOM 593 N N . ALA A 1 78 ? 9.406 -28.203 -7.496 1 98.19 78 ALA A N 1
ATOM 594 C CA . ALA A 1 78 ? 10.578 -27.469 -7.965 1 98.19 78 ALA A CA 1
ATOM 595 C C . ALA A 1 78 ? 10.195 -26.5 -9.07 1 98.19 78 ALA A C 1
ATOM 597 O O . ALA A 1 78 ? 9.219 -26.703 -9.797 1 98.19 78 ALA A O 1
ATOM 598 N N . THR A 1 79 ? 10.914 -25.422 -9.141 1 97.81 79 THR A N 1
ATOM 599 C CA . THR A 1 79 ? 11.016 -24.594 -10.328 1 97.81 79 THR A CA 1
ATOM 600 C C . THR A 1 79 ? 12.242 -24.984 -11.148 1 97.81 79 THR A C 1
ATOM 602 O O . THR A 1 79 ? 13.383 -24.766 -10.719 1 97.81 79 THR A O 1
ATOM 605 N N . PRO A 1 80 ? 12.008 -25.5 -12.305 1 97.75 80 PRO A N 1
ATOM 606 C CA . PRO A 1 80 ? 13.141 -25.953 -13.117 1 97.75 80 PRO A CA 1
ATOM 607 C C . PRO A 1 80 ? 14.094 -24.812 -13.492 1 97.75 80 PRO A C 1
ATOM 609 O O . PRO A 1 80 ? 13.656 -23.672 -13.664 1 97.75 80 PRO A O 1
ATOM 612 N N . ALA A 1 81 ? 15.352 -25.188 -13.625 1 96.81 81 ALA A N 1
ATOM 613 C CA . ALA A 1 81 ? 16.344 -24.219 -14.078 1 96.81 81 ALA A CA 1
ATOM 614 C C . ALA A 1 81 ? 16.312 -24.062 -15.594 1 96.81 81 ALA A C 1
ATOM 616 O O . ALA A 1 81 ? 16.469 -25.047 -16.328 1 96.81 81 ALA A O 1
ATOM 617 N N . LEU A 1 82 ? 16.125 -22.875 -16.047 1 94.38 82 LEU A N 1
ATOM 618 C CA . LEU A 1 82 ? 16.188 -22.609 -17.484 1 94.38 82 LEU A CA 1
ATOM 619 C C . LEU A 1 82 ? 17.562 -22.922 -18.047 1 94.38 82 LEU A C 1
ATOM 621 O O . LEU A 1 82 ? 18.578 -22.719 -17.359 1 94.38 82 LEU A O 1
ATOM 625 N N . PRO A 1 83 ? 17.594 -23.516 -19.234 1 96.38 83 PRO A N 1
ATOM 626 C CA . PRO A 1 83 ? 16.562 -23.531 -20.266 1 96.38 83 PRO A CA 1
ATOM 627 C C . PRO A 1 83 ? 15.664 -24.75 -20.188 1 96.38 83 PRO A C 1
ATOM 629 O O . PRO A 1 83 ? 14.844 -24.984 -21.078 1 96.38 83 PRO A O 1
ATOM 632 N N . TYR A 1 84 ? 15.859 -25.562 -19.125 1 96.38 84 TYR A N 1
ATOM 633 C CA . TYR A 1 84 ? 15.008 -26.734 -18.969 1 96.38 84 TYR A CA 1
ATOM 634 C C . TYR A 1 84 ? 13.672 -26.359 -18.344 1 96.38 84 TYR A C 1
ATOM 636 O O . TYR A 1 84 ? 13.562 -25.328 -17.672 1 96.38 84 TYR A O 1
ATOM 644 N N . GLY A 1 85 ? 12.625 -27.219 -18.641 1 97.62 85 GLY A N 1
ATOM 645 C CA . GLY A 1 85 ? 11.297 -26.984 -18.109 1 97.62 85 GLY A CA 1
ATOM 646 C C . GLY A 1 85 ? 10.508 -28.25 -17.875 1 97.62 85 GLY A C 1
ATOM 647 O O . GLY A 1 85 ? 10.922 -29.344 -18.297 1 97.62 85 GLY A O 1
ATOM 648 N N . GLY A 1 86 ? 9.422 -28.094 -17.281 1 98.19 86 GLY A N 1
ATOM 649 C CA . GLY A 1 86 ? 8.68 -29.203 -16.719 1 98.19 86 GLY A CA 1
ATOM 650 C C . GLY A 1 86 ? 7.891 -29.969 -17.766 1 98.19 86 GLY A C 1
ATOM 651 O O . GLY A 1 86 ? 7.414 -31.078 -17.5 1 98.19 86 GLY A O 1
ATOM 652 N N . PHE A 1 87 ? 7.688 -29.344 -18.922 1 98.38 87 PHE A N 1
ATOM 653 C CA . PHE A 1 87 ? 7.031 -30.109 -19.984 1 98.38 87 PHE A CA 1
ATOM 654 C C . PHE A 1 87 ? 8.016 -31.047 -20.656 1 98.38 87 PHE A C 1
ATOM 656 O O . PHE A 1 87 ? 8.219 -30.984 -21.875 1 98.38 87 PHE A O 1
ATOM 663 N N . ALA A 1 88 ? 8.586 -31.906 -19.844 1 98.06 88 ALA A N 1
ATOM 664 C CA . ALA A 1 88 ? 9.594 -32.906 -20.188 1 98.06 88 ALA A CA 1
ATOM 665 C C . ALA A 1 88 ? 9.602 -34.031 -19.172 1 98.06 88 ALA A C 1
ATOM 667 O O . ALA A 1 88 ? 8.93 -33.969 -18.141 1 98.06 88 ALA A O 1
ATOM 668 N N . GLU A 1 89 ? 10.297 -35.062 -19.484 1 97.75 89 GLU A N 1
ATOM 669 C CA . GLU A 1 89 ? 10.367 -36.219 -18.578 1 97.75 89 GLU A CA 1
ATOM 670 C C . GLU A 1 89 ? 11.258 -35.938 -17.375 1 97.75 89 GLU A C 1
ATOM 672 O O . GLU A 1 89 ? 11.023 -36.469 -16.281 1 97.75 89 GLU A O 1
ATOM 677 N N . TYR A 1 90 ? 12.32 -35.156 -17.625 1 97.94 90 TYR A N 1
ATOM 678 C CA . TYR A 1 90 ? 13.266 -34.781 -16.578 1 97.94 90 TYR A CA 1
ATOM 679 C C . TYR A 1 90 ? 13.57 -33.312 -16.594 1 97.94 90 TYR A C 1
ATOM 681 O O . TYR A 1 90 ? 13.531 -32.656 -17.656 1 97.94 90 TYR A O 1
ATOM 689 N N . VAL A 1 91 ? 13.914 -32.781 -15.43 1 98.12 91 VAL A N 1
ATOM 690 C CA . VAL A 1 91 ? 14.359 -31.391 -15.32 1 98.12 91 VAL A CA 1
ATOM 691 C C . VAL A 1 91 ? 15.547 -31.312 -14.359 1 98.12 91 VAL A C 1
ATOM 693 O O . VAL A 1 91 ? 15.828 -32.281 -13.625 1 98.12 91 VAL A O 1
ATOM 696 N N . VAL A 1 92 ? 16.203 -30.219 -14.531 1 98.31 92 VAL A N 1
ATOM 697 C CA . VAL A 1 92 ? 17.219 -29.844 -13.547 1 98.31 92 VAL A CA 1
ATOM 698 C C . VAL A 1 92 ? 16.688 -28.719 -12.664 1 98.31 92 VAL A C 1
ATOM 700 O O . VAL A 1 92 ? 16.016 -27.812 -13.156 1 98.31 92 VAL A O 1
ATOM 703 N N . ALA A 1 93 ? 16.922 -28.844 -11.344 1 98.38 93 ALA A N 1
ATOM 704 C CA . ALA A 1 93 ? 16.531 -27.797 -10.398 1 98.38 93 ALA A CA 1
ATOM 705 C C . ALA A 1 93 ? 17.609 -27.562 -9.359 1 98.38 93 ALA A C 1
ATOM 707 O O . ALA A 1 93 ? 18.453 -28.438 -9.109 1 98.38 93 ALA A O 1
ATOM 708 N N . ASP A 1 94 ? 17.688 -26.375 -8.844 1 97.75 94 ASP A N 1
ATOM 709 C CA . ASP A 1 94 ? 18.609 -26.078 -7.75 1 97.75 94 ASP A CA 1
ATOM 710 C C . ASP A 1 94 ? 18.203 -26.828 -6.48 1 97.75 94 ASP A C 1
ATOM 712 O O . ASP A 1 94 ? 17.078 -26.703 -6.004 1 97.75 94 ASP A O 1
ATOM 716 N N . GLU A 1 95 ? 19.125 -27.516 -5.949 1 98.06 95 GLU A N 1
ATOM 717 C CA . GLU A 1 95 ? 18.875 -28.312 -4.762 1 98.06 95 GLU A CA 1
ATOM 718 C C . GLU A 1 95 ? 18.344 -27.469 -3.615 1 98.06 95 GLU A C 1
ATOM 720 O O . GLU A 1 95 ? 17.422 -27.875 -2.908 1 98.06 95 GLU A O 1
ATOM 725 N N . ALA A 1 96 ? 18.859 -26.297 -3.455 1 96.88 96 ALA A N 1
ATOM 726 C CA . ALA A 1 96 ? 18.547 -25.406 -2.336 1 96.88 96 ALA A CA 1
ATOM 727 C C . ALA A 1 96 ? 17.109 -24.906 -2.424 1 96.88 96 ALA A C 1
ATOM 729 O O . ALA A 1 96 ? 16.547 -24.453 -1.424 1 96.88 96 ALA A O 1
ATOM 730 N N . ALA A 1 97 ? 16.516 -25.016 -3.602 1 97.06 97 ALA A N 1
ATOM 731 C CA . ALA A 1 97 ? 15.195 -24.438 -3.807 1 97.06 97 ALA A CA 1
ATOM 732 C C . ALA A 1 97 ? 14.117 -25.516 -3.82 1 97.06 97 ALA A C 1
ATOM 734 O O . ALA A 1 97 ? 12.93 -25.203 -3.959 1 97.06 97 ALA A O 1
ATOM 735 N N . LEU A 1 98 ? 14.5 -26.75 -3.678 1 98.38 98 LEU A N 1
ATOM 736 C CA . LEU A 1 98 ? 13.523 -27.844 -3.672 1 98.38 98 LEU A CA 1
ATOM 737 C C . LEU A 1 98 ? 12.609 -27.734 -2.453 1 98.38 98 LEU A C 1
ATOM 739 O O . LEU A 1 98 ? 13.062 -27.391 -1.36 1 98.38 98 LEU A O 1
ATOM 743 N N . LEU A 1 99 ? 11.383 -28.047 -2.664 1 98.75 99 LEU A N 1
ATOM 744 C CA . LEU A 1 99 ? 10.391 -28.125 -1.592 1 98.75 99 LEU A CA 1
ATOM 745 C C . LEU A 1 99 ? 9.82 -29.531 -1.486 1 98.75 99 LEU A C 1
ATOM 747 O O . LEU A 1 99 ? 9.523 -30.172 -2.504 1 98.75 99 LEU A O 1
ATOM 751 N N . PRO A 1 100 ? 9.68 -30.016 -0.301 1 98.69 100 PRO A N 1
ATOM 752 C CA . PRO A 1 100 ? 9.07 -31.344 -0.181 1 98.69 100 PRO A CA 1
ATOM 753 C C . PRO A 1 100 ? 7.605 -31.359 -0.63 1 98.69 100 PRO A C 1
ATOM 755 O O . PRO A 1 100 ? 6.836 -30.469 -0.284 1 98.69 100 PRO A O 1
ATOM 758 N N . ALA A 1 101 ? 7.246 -32.344 -1.393 1 98.69 101 ALA A N 1
ATOM 759 C CA . ALA A 1 101 ? 5.848 -32.469 -1.792 1 98.69 101 ALA A CA 1
ATOM 760 C C . ALA A 1 101 ? 4.988 -32.969 -0.631 1 98.69 101 ALA A C 1
ATOM 762 O O . ALA A 1 101 ? 5.344 -33.938 0.049 1 98.69 101 ALA A O 1
ATOM 763 N N . PRO A 1 102 ? 3.863 -32.312 -0.405 1 98.31 102 PRO A N 1
ATOM 764 C CA . PRO A 1 102 ? 2.982 -32.812 0.66 1 98.31 102 PRO A CA 1
ATOM 765 C C . PRO A 1 102 ? 2.441 -34.219 0.383 1 98.31 102 PRO A C 1
ATOM 767 O O . PRO A 1 102 ? 1.964 -34.5 -0.721 1 98.31 102 PRO A O 1
ATOM 770 N N . ASP A 1 103 ? 2.354 -35.031 1.371 1 97.62 103 ASP A N 1
ATOM 771 C CA . ASP A 1 103 ? 1.872 -36.406 1.231 1 97.62 103 ASP A CA 1
ATOM 772 C C . ASP A 1 103 ? 0.369 -36.438 0.966 1 97.62 103 ASP A C 1
ATOM 774 O O . ASP A 1 103 ? -0.13 -37.344 0.291 1 97.62 103 ASP A O 1
ATOM 778 N N . ALA A 1 104 ? -0.253 -35.406 1.42 1 97.81 104 ALA A N 1
ATOM 779 C CA . ALA A 1 104 ? -1.712 -35.375 1.358 1 97.81 104 ALA A CA 1
ATOM 780 C C . ALA A 1 104 ? -2.193 -35.125 -0.068 1 97.81 104 ALA A C 1
ATOM 782 O O . ALA A 1 104 ? -3.373 -35.312 -0.374 1 97.81 104 ALA A O 1
ATOM 783 N N . LEU A 1 105 ? -1.297 -34.781 -0.958 1 98.5 105 LEU A N 1
ATOM 784 C CA . LEU A 1 105 ? -1.677 -34.406 -2.312 1 98.5 105 LEU A CA 1
ATOM 785 C C . LEU A 1 105 ? -1.064 -35.344 -3.34 1 98.5 105 LEU A C 1
ATOM 787 O O . LEU A 1 105 ? 0.083 -35.781 -3.189 1 98.5 105 LEU A O 1
ATOM 791 N N . ASP A 1 106 ? -1.866 -35.625 -4.383 1 98.12 106 ASP A N 1
ATOM 792 C CA . ASP A 1 106 ? -1.262 -36.375 -5.48 1 98.12 106 ASP A CA 1
ATOM 793 C C . ASP A 1 106 ? -0.309 -35.5 -6.285 1 98.12 106 ASP A C 1
ATOM 795 O O . ASP A 1 106 ? -0.132 -34.312 -5.977 1 98.12 106 ASP A O 1
ATOM 799 N N . ASP A 1 107 ? 0.365 -36.031 -7.219 1 98.12 107 ASP A N 1
ATOM 800 C CA . ASP A 1 107 ? 1.427 -35.312 -7.93 1 98.12 107 ASP A CA 1
ATOM 801 C C . ASP A 1 107 ? 0.882 -34.094 -8.648 1 98.12 107 ASP A C 1
ATOM 803 O O . ASP A 1 107 ? 1.514 -33.031 -8.648 1 98.12 107 ASP A O 1
ATOM 807 N N . ALA A 1 108 ? -0.282 -34.25 -9.305 1 98.25 108 ALA A N 1
ATOM 808 C CA . ALA A 1 108 ? -0.878 -33.125 -10.016 1 98.25 108 ALA A CA 1
ATOM 809 C C . ALA A 1 108 ? -1.239 -31.984 -9.062 1 98.25 108 ALA A C 1
ATOM 811 O O . ALA A 1 108 ? -0.905 -30.828 -9.305 1 98.25 108 ALA A O 1
ATOM 812 N N . GLU A 1 109 ? -1.884 -32.312 -7.957 1 98.31 109 GLU A N 1
ATOM 813 C CA . GLU A 1 109 ? -2.248 -31.344 -6.941 1 98.31 109 GLU A CA 1
ATOM 814 C C . GLU A 1 109 ? -1.009 -30.688 -6.328 1 98.31 109 GLU A C 1
ATOM 816 O O . GLU A 1 109 ? -0.977 -29.484 -6.113 1 98.31 109 GLU A O 1
ATOM 821 N N . ALA A 1 110 ? -0.026 -31.5 -6.094 1 98.56 110 ALA A N 1
ATOM 822 C CA . ALA A 1 110 ? 1.212 -31 -5.5 1 98.56 110 ALA A CA 1
ATOM 823 C C . ALA A 1 110 ? 1.911 -30.016 -6.438 1 98.56 110 ALA A C 1
ATOM 825 O O . ALA A 1 110 ? 2.371 -28.953 -6.008 1 98.56 110 ALA A O 1
ATOM 826 N N . ALA A 1 111 ? 1.986 -30.344 -7.699 1 98.19 111 ALA A N 1
ATOM 827 C CA . ALA A 1 111 ? 2.604 -29.453 -8.672 1 98.19 111 ALA A CA 1
ATOM 828 C C . ALA A 1 111 ? 1.916 -28.094 -8.672 1 98.19 111 ALA A C 1
ATOM 830 O O . ALA A 1 111 ? 2.566 -27.062 -8.852 1 98.19 111 ALA A O 1
ATOM 831 N N . ALA A 1 112 ? 0.59 -28.125 -8.445 1 97.94 112 ALA A N 1
ATOM 832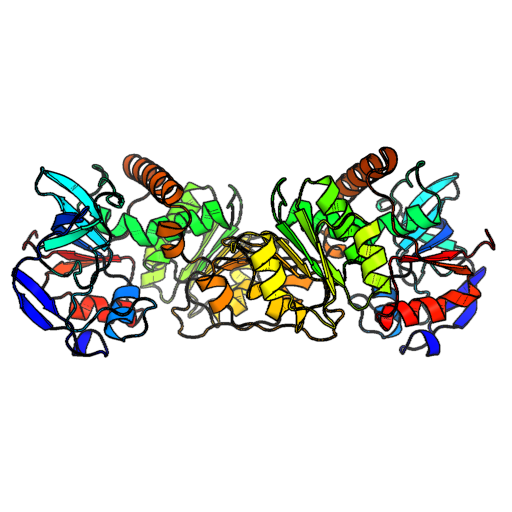 C CA . ALA A 1 112 ? -0.217 -26.906 -8.539 1 97.94 112 ALA A CA 1
ATOM 833 C C . ALA A 1 112 ? -0.197 -26.125 -7.23 1 97.94 112 ALA A C 1
ATOM 835 O O . ALA A 1 112 ? -0.795 -25.047 -7.129 1 97.94 112 ALA A O 1
ATOM 836 N N . LEU A 1 113 ? 0.506 -26.594 -6.16 1 98.06 113 LEU A N 1
ATOM 837 C CA . LEU A 1 113 ? 0.501 -25.984 -4.84 1 98.06 113 LEU A CA 1
ATOM 838 C C . LEU A 1 113 ? 1.63 -24.969 -4.711 1 98.06 113 LEU A C 1
ATOM 840 O O . LEU A 1 113 ? 1.71 -24.234 -3.715 1 98.06 113 LEU A O 1
ATOM 844 N N . HIS A 1 114 ? 2.523 -24.828 -5.684 1 97.38 114 HIS A N 1
ATOM 845 C CA . HIS A 1 114 ? 3.752 -24.047 -5.543 1 97.38 114 HIS A CA 1
ATOM 846 C C . HIS A 1 114 ? 3.533 -22.594 -5.941 1 97.38 114 HIS A C 1
ATOM 848 O O . HIS A 1 114 ? 3.094 -21.781 -5.125 1 97.38 114 HIS A O 1
ATOM 854 N N . ILE A 1 115 ? 3.588 -22.172 -7.133 1 97.06 115 ILE A N 1
ATOM 855 C CA . ILE A 1 115 ? 3.654 -20.781 -7.555 1 97.06 115 ILE A CA 1
ATOM 856 C C . ILE A 1 115 ? 2.336 -20.078 -7.234 1 97.06 115 ILE A C 1
ATOM 858 O O . ILE A 1 115 ? 2.316 -19.078 -6.527 1 97.06 115 ILE A O 1
ATOM 862 N N . GLY A 1 116 ? 1.212 -20.609 -7.66 1 96.81 116 GLY A N 1
ATOM 863 C CA . GLY A 1 116 ? -0.082 -19.969 -7.492 1 96.81 116 GLY A CA 1
ATOM 864 C C . GLY A 1 116 ? -0.482 -19.797 -6.035 1 96.81 116 GLY A C 1
ATOM 865 O O . GLY A 1 116 ? -0.924 -18.719 -5.625 1 96.81 116 GLY A O 1
ATOM 866 N N . TYR A 1 117 ? -0.33 -20.828 -5.262 1 98.12 117 TYR A N 1
ATOM 867 C CA . TYR A 1 117 ? -0.765 -20.797 -3.869 1 98.12 117 TYR A CA 1
ATOM 868 C C . TYR A 1 117 ? 0.201 -19.984 -3.018 1 98.12 117 TYR A C 1
ATOM 870 O O . TYR A 1 117 ? -0.214 -19.297 -2.082 1 98.12 117 TYR A O 1
ATOM 878 N N . GLN A 1 118 ? 1.483 -20.062 -3.342 1 98.31 118 GLN A N 1
ATOM 879 C CA . GLN A 1 118 ? 2.416 -19.188 -2.646 1 98.31 118 GLN A CA 1
ATOM 880 C C . GLN A 1 118 ? 2.148 -17.719 -2.986 1 98.31 118 GLN A C 1
ATOM 882 O O . GLN A 1 118 ? 2.215 -16.859 -2.113 1 98.31 118 GLN A O 1
ATOM 887 N N . THR A 1 119 ? 1.852 -17.453 -4.262 1 98.31 119 THR A N 1
ATOM 888 C CA . THR A 1 119 ? 1.462 -16.109 -4.648 1 98.31 119 THR A CA 1
ATOM 889 C C . THR A 1 119 ? 0.272 -15.625 -3.822 1 98.31 119 THR A C 1
ATOM 891 O O . THR A 1 119 ? 0.286 -14.508 -3.291 1 98.31 119 THR A O 1
ATOM 894 N N . GLY A 1 120 ? -0.718 -16.469 -3.703 1 98.62 120 GLY A N 1
ATOM 895 C CA . GLY A 1 120 ? -1.874 -16.141 -2.887 1 98.62 120 GLY A CA 1
ATOM 896 C C . GLY A 1 120 ? -1.523 -15.875 -1.436 1 98.62 120 GLY A C 1
ATOM 897 O O . GLY A 1 120 ? -1.986 -14.898 -0.849 1 98.62 120 GLY A O 1
ATOM 898 N N . TRP A 1 121 ? -0.719 -16.766 -0.88 1 98.69 121 TRP A N 1
ATOM 899 C CA . TRP A 1 121 ? -0.366 -16.656 0.531 1 98.69 121 TRP A CA 1
ATOM 900 C C . TRP A 1 121 ? 0.419 -15.367 0.788 1 98.69 121 TRP A C 1
ATOM 902 O O . TRP A 1 121 ? 0.096 -14.609 1.703 1 98.69 121 TRP A O 1
ATOM 912 N N . PHE A 1 122 ? 1.465 -15.125 0.001 1 98.81 122 PHE A N 1
ATOM 913 C CA . PHE A 1 122 ? 2.246 -13.906 0.177 1 98.81 122 PHE A CA 1
ATOM 914 C C . PHE A 1 122 ? 1.371 -12.672 -0.007 1 98.81 122 PHE A C 1
ATOM 916 O O . PHE A 1 122 ? 1.5 -11.695 0.736 1 98.81 122 PHE A O 1
ATOM 923 N N . GLY A 1 123 ? 0.528 -12.688 -1.035 1 98.75 123 GLY A N 1
ATOM 924 C CA . GLY A 1 123 ? -0.368 -11.562 -1.263 1 98.75 123 GLY A CA 1
ATOM 925 C C . GLY A 1 123 ? -1.288 -11.289 -0.088 1 98.75 123 GLY A C 1
ATOM 926 O O . GLY A 1 123 ? -1.291 -10.18 0.458 1 98.75 123 GLY A O 1
ATOM 927 N N . LEU A 1 124 ? -2.016 -12.312 0.364 1 98.88 124 LEU A N 1
ATOM 928 C CA . LEU A 1 124 ? -3.098 -12.133 1.325 1 98.88 124 LEU A CA 1
ATOM 929 C C . LEU A 1 124 ? -2.549 -12 2.742 1 98.88 124 LEU A C 1
ATOM 931 O O . LEU A 1 124 ? -3.043 -11.188 3.529 1 98.88 124 LEU A O 1
ATOM 935 N N . HIS A 1 125 ? -1.501 -12.758 3.057 1 98.38 125 HIS A N 1
ATOM 936 C CA . HIS A 1 125 ? -1.113 -12.844 4.457 1 98.38 125 HIS A CA 1
ATOM 937 C C . HIS A 1 125 ? 0.133 -12.016 4.742 1 98.38 125 HIS A C 1
ATOM 939 O O . HIS A 1 125 ? 0.238 -11.383 5.793 1 98.38 125 HIS A O 1
ATOM 945 N N . ARG A 1 126 ? 1.051 -12.031 3.824 1 98.19 126 ARG A N 1
ATOM 946 C CA . ARG A 1 126 ? 2.281 -11.273 4.051 1 98.19 126 ARG A CA 1
ATOM 947 C C . ARG A 1 126 ? 2.1 -9.812 3.678 1 98.19 126 ARG A C 1
ATOM 949 O O . ARG A 1 126 ? 2.391 -8.922 4.477 1 98.19 126 ARG A O 1
ATOM 956 N N . ARG A 1 127 ? 1.534 -9.531 2.529 1 98.56 127 ARG A N 1
ATOM 957 C CA . ARG A 1 127 ? 1.501 -8.164 2.01 1 98.56 127 ARG A CA 1
ATOM 958 C C . ARG A 1 127 ? 0.258 -7.426 2.492 1 98.56 127 ARG A C 1
ATOM 960 O O . ARG A 1 127 ? 0.358 -6.34 3.068 1 98.56 127 ARG A O 1
ATOM 967 N N . ALA A 1 128 ? -0.938 -8.039 2.312 1 98.69 128 ALA A N 1
ATOM 968 C CA . ALA A 1 128 ? -2.191 -7.371 2.658 1 98.69 128 ALA A CA 1
ATOM 969 C C . ALA A 1 128 ? -2.523 -7.562 4.137 1 98.69 128 ALA A C 1
ATOM 971 O O . ALA A 1 128 ? -3.361 -6.844 4.688 1 98.69 128 ALA A O 1
ATOM 972 N N . ARG A 1 129 ? -1.931 -8.602 4.766 1 98.38 129 ARG A N 1
ATOM 973 C CA . ARG A 1 129 ? -2.182 -8.906 6.168 1 98.38 129 ARG A CA 1
ATOM 974 C C . ARG A 1 129 ? -3.674 -9.078 6.438 1 98.38 129 ARG A C 1
ATOM 976 O O . ARG A 1 129 ? -4.223 -8.438 7.336 1 98.38 129 ARG A O 1
ATOM 983 N N . LEU A 1 130 ? -4.297 -9.875 5.633 1 98.81 130 LEU A N 1
ATOM 984 C CA . LEU A 1 130 ? -5.723 -10.18 5.723 1 98.81 130 LEU A CA 1
ATOM 985 C C . LEU A 1 130 ? -6.09 -10.648 7.121 1 98.81 130 LEU A C 1
ATOM 987 O O . LEU A 1 130 ? -5.375 -11.453 7.719 1 98.81 130 LEU A O 1
ATOM 991 N N . GLN A 1 131 ? -7.184 -10.102 7.66 1 98.62 131 GLN A N 1
ATOM 992 C CA . GLN A 1 131 ? -7.668 -10.469 8.984 1 98.62 131 GLN A CA 1
ATOM 993 C C . GLN A 1 131 ? -9.008 -11.188 8.898 1 98.62 131 GLN A C 1
ATOM 995 O O . GLN A 1 131 ? -9.781 -10.977 7.961 1 98.62 131 GLN A O 1
ATOM 1000 N N . ALA A 1 132 ? -9.203 -12.086 9.914 1 98.69 132 ALA A N 1
ATOM 1001 C CA . ALA A 1 132 ? -10.523 -12.703 10.023 1 98.69 132 ALA A CA 1
ATOM 1002 C C . ALA A 1 132 ? -11.625 -11.648 10.102 1 98.69 132 ALA A C 1
ATOM 1004 O O . ALA A 1 132 ? -11.469 -10.633 10.781 1 98.69 132 ALA A O 1
ATOM 1005 N N . GLY A 1 133 ? -12.711 -11.867 9.328 1 98.5 133 GLY A N 1
ATOM 1006 C CA . GLY A 1 133 ? -13.844 -10.953 9.344 1 98.5 133 GLY A CA 1
ATOM 1007 C C . GLY A 1 133 ? -13.797 -9.922 8.234 1 98.5 133 GLY A C 1
ATOM 1008 O O . GLY A 1 133 ? -14.812 -9.289 7.926 1 98.5 133 GLY A O 1
ATOM 1009 N N . GLU A 1 134 ? -12.664 -9.688 7.605 1 98.88 134 GLU A N 1
ATOM 1010 C CA . GLU A 1 134 ? -12.547 -8.742 6.5 1 98.88 134 GLU A CA 1
ATOM 1011 C C . GLU A 1 134 ? -13.211 -9.281 5.238 1 98.88 134 GLU A C 1
ATOM 1013 O O . GLU A 1 134 ? -13.336 -10.492 5.062 1 98.88 134 GLU A O 1
ATOM 1018 N N . ALA A 1 135 ? -13.68 -8.391 4.426 1 98.94 135 ALA A N 1
ATOM 1019 C CA . ALA A 1 135 ? -14.211 -8.734 3.111 1 98.94 135 ALA A CA 1
ATOM 1020 C C . ALA A 1 135 ? -13.102 -8.781 2.066 1 98.94 135 ALA A C 1
ATOM 1022 O O . ALA A 1 135 ? -12.375 -7.805 1.872 1 98.94 135 ALA A O 1
ATOM 1023 N N . LEU A 1 136 ? -12.977 -9.938 1.448 1 98.94 136 LEU A N 1
ATOM 1024 C CA . LEU A 1 136 ? -11.992 -10.156 0.395 1 98.94 136 LEU A CA 1
ATOM 1025 C C . LEU A 1 136 ? -12.664 -10.273 -0.966 1 98.94 136 LEU A C 1
ATOM 1027 O O . LEU A 1 136 ? -13.484 -11.172 -1.184 1 98.94 136 LEU A O 1
ATOM 1031 N N . LEU A 1 137 ? -12.391 -9.336 -1.869 1 99 137 LEU A N 1
ATOM 1032 C CA . LEU A 1 137 ? -12.859 -9.383 -3.252 1 99 137 LEU A CA 1
ATOM 1033 C C . LEU A 1 137 ? -11.812 -10.031 -4.152 1 99 137 LEU A C 1
ATOM 1035 O O . LEU A 1 137 ? -10.68 -9.547 -4.246 1 99 137 LEU A O 1
ATOM 1039 N N . VAL A 1 138 ? -12.164 -11.125 -4.793 1 98.94 138 VAL A N 1
ATOM 1040 C CA . VAL A 1 138 ? -11.227 -11.859 -5.641 1 98.94 138 VAL A CA 1
ATOM 1041 C C . VAL A 1 138 ? -11.703 -11.82 -7.09 1 98.94 138 VAL A C 1
ATOM 1043 O O . VAL A 1 138 ? -12.742 -12.391 -7.426 1 98.94 138 VAL A O 1
ATOM 1046 N N . HIS A 1 139 ? -10.945 -11.164 -7.883 1 98.62 139 HIS A N 1
ATOM 1047 C CA . HIS A 1 139 ? -11.211 -11.211 -9.32 1 98.62 139 HIS A CA 1
ATOM 1048 C C . HIS A 1 139 ? -10.688 -12.5 -9.93 1 98.62 139 HIS A C 1
ATOM 1050 O O . HIS A 1 139 ? -9.719 -13.078 -9.445 1 98.62 139 HIS A O 1
ATOM 1056 N N . ALA A 1 140 ? -11.367 -12.953 -11.078 1 97.12 140 ALA A N 1
ATOM 1057 C CA . ALA A 1 140 ? -11.039 -14.227 -11.703 1 97.12 140 ALA A CA 1
ATOM 1058 C C . ALA A 1 140 ? -11 -15.352 -10.672 1 97.12 140 ALA A C 1
ATOM 1060 O O . ALA A 1 140 ? -10.047 -16.141 -10.625 1 97.12 140 ALA A O 1
ATOM 1061 N N . ALA A 1 141 ? -12.047 -15.453 -9.914 1 98.31 141 ALA A N 1
ATOM 1062 C CA . ALA A 1 141 ? -12.07 -16.281 -8.711 1 98.31 141 ALA A CA 1
ATOM 1063 C C . ALA A 1 141 ? -12.008 -17.766 -9.07 1 98.31 141 ALA A C 1
ATOM 1065 O O . ALA A 1 141 ? -11.617 -18.594 -8.234 1 98.31 141 ALA A O 1
ATOM 1066 N N . ALA A 1 142 ? -12.383 -18.078 -10.266 1 97 142 ALA A N 1
ATOM 1067 C CA . ALA A 1 142 ? -12.391 -19.484 -10.672 1 97 142 ALA A CA 1
ATOM 1068 C C . ALA A 1 142 ? -11.109 -19.844 -11.414 1 97 142 ALA A C 1
ATOM 1070 O O . ALA A 1 142 ? -10.945 -20.984 -11.852 1 97 142 ALA A O 1
ATOM 1071 N N . GLY A 1 143 ? -10.234 -18.875 -11.539 1 94.69 143 GLY A N 1
ATOM 1072 C CA . GLY A 1 143 ? -8.992 -19.125 -12.266 1 94.69 143 GLY A CA 1
ATOM 1073 C C . GLY A 1 143 ? -7.914 -19.75 -11.398 1 94.69 143 GLY A C 1
ATOM 1074 O O . GLY A 1 143 ? -8.195 -20.219 -10.297 1 94.69 143 GLY A O 1
ATOM 1075 N N . GLY A 1 144 ? -6.719 -19.844 -11.953 1 91.88 144 GLY A N 1
ATOM 1076 C CA . GLY A 1 144 ? -5.609 -20.484 -11.266 1 91.88 144 GLY A CA 1
ATOM 1077 C C . GLY A 1 144 ? -5.219 -19.797 -9.977 1 91.88 144 GLY A C 1
ATOM 1078 O O . GLY A 1 144 ? -5.363 -20.359 -8.891 1 91.88 144 GLY A O 1
ATOM 1079 N N . VAL A 1 145 ? -4.863 -18.5 -10.062 1 93.75 145 VAL A N 1
ATOM 1080 C CA . VAL A 1 145 ? -4.422 -17.766 -8.875 1 93.75 145 VAL A CA 1
ATOM 1081 C C . VAL A 1 145 ? -5.633 -17.344 -8.055 1 93.75 145 VAL A C 1
ATOM 1083 O O . VAL A 1 145 ? -5.566 -17.281 -6.824 1 93.75 145 VAL A O 1
ATOM 1086 N N . GLY A 1 146 ? -6.742 -17.109 -8.758 1 97.44 146 GLY A N 1
ATOM 1087 C CA . GLY A 1 146 ? -7.957 -16.734 -8.055 1 97.44 146 GLY A CA 1
ATOM 1088 C C . GLY A 1 146 ? -8.484 -17.812 -7.141 1 97.44 146 GLY A C 1
ATOM 1089 O O . GLY A 1 146 ? -8.898 -17.547 -6.012 1 97.44 146 GLY A O 1
ATOM 1090 N N . SER A 1 147 ? -8.484 -19.031 -7.633 1 97.81 147 SER A N 1
ATOM 1091 C CA . SER A 1 147 ? -8.969 -20.141 -6.828 1 97.81 147 SER A CA 1
ATOM 1092 C C . SER A 1 147 ? -8.117 -20.344 -5.578 1 97.81 147 SER A C 1
ATOM 1094 O O . SER A 1 147 ? -8.641 -20.672 -4.508 1 97.81 147 SER A O 1
ATOM 1096 N N . ALA A 1 148 ? -6.816 -20.141 -5.73 1 98 148 ALA A N 1
ATOM 1097 C CA . ALA A 1 148 ? -5.926 -20.188 -4.574 1 98 148 ALA A CA 1
ATOM 1098 C C . ALA A 1 148 ? -6.289 -19.094 -3.562 1 98 148 ALA A C 1
ATOM 1100 O O . ALA A 1 148 ? -6.387 -19.359 -2.363 1 98 148 ALA A O 1
ATOM 1101 N N . ALA A 1 149 ? -6.562 -17.906 -4.023 1 98.75 149 ALA A N 1
ATOM 1102 C CA . ALA A 1 149 ? -6.906 -16.781 -3.162 1 98.75 149 ALA A CA 1
ATOM 1103 C C . ALA A 1 149 ? -8.211 -17.031 -2.418 1 98.75 149 ALA A C 1
ATOM 1105 O O . ALA A 1 149 ? -8.344 -16.688 -1.244 1 98.75 149 ALA A O 1
ATOM 1106 N N . VAL A 1 150 ? -9.18 -17.641 -3.121 1 98.81 150 VAL A N 1
ATOM 1107 C CA . VAL A 1 150 ? -10.469 -17.953 -2.5 1 98.81 150 VAL A CA 1
ATOM 1108 C C . VAL A 1 150 ? -10.258 -18.906 -1.331 1 98.81 150 VAL A C 1
ATOM 1110 O O . VAL A 1 150 ? -10.719 -18.656 -0.215 1 98.81 150 VAL A O 1
ATOM 1113 N N . GLN A 1 151 ? -9.531 -19.984 -1.566 1 98.69 151 GLN A N 1
ATOM 1114 C CA . GLN A 1 151 ? -9.328 -20.969 -0.517 1 98.69 151 GLN A CA 1
ATOM 1115 C C . GLN A 1 151 ? -8.547 -20.391 0.654 1 98.69 151 GLN A C 1
ATOM 1117 O O . GLN A 1 151 ? -8.914 -20.594 1.814 1 98.69 151 GLN A O 1
ATOM 1122 N N . LEU A 1 152 ? -7.508 -19.688 0.359 1 98.75 152 LEU A N 1
ATOM 1123 C CA . LEU A 1 152 ? -6.668 -19.094 1.398 1 98.75 152 LEU A CA 1
ATOM 1124 C C . LEU A 1 152 ? -7.43 -18.016 2.17 1 98.75 152 LEU A C 1
ATOM 1126 O O . LEU A 1 152 ? -7.254 -17.891 3.383 1 98.75 152 LEU A O 1
ATOM 1130 N N . GLY A 1 153 ? -8.242 -17.219 1.462 1 98.81 153 GLY A N 1
ATOM 1131 C CA . GLY A 1 153 ? -9.086 -16.234 2.123 1 98.81 153 GLY A CA 1
ATOM 1132 C C . GLY A 1 153 ? -10.086 -16.844 3.084 1 98.81 153 GLY A C 1
ATOM 1133 O O . GLY A 1 153 ? -10.242 -16.359 4.211 1 98.81 153 GLY A O 1
ATOM 1134 N N . LYS A 1 154 ? -10.719 -17.906 2.588 1 98.69 154 LYS A N 1
ATOM 1135 C CA . LYS A 1 154 ? -11.664 -18.609 3.443 1 98.69 154 LYS A CA 1
ATOM 1136 C C . LYS A 1 154 ? -10.969 -19.188 4.672 1 98.69 154 LYS A C 1
ATOM 1138 O O . LYS A 1 154 ? -11.477 -19.094 5.789 1 98.69 154 LYS A O 1
ATOM 1143 N N . ALA A 1 155 ? -9.836 -19.781 4.465 1 98.31 155 ALA A N 1
ATOM 1144 C CA . ALA A 1 155 ? -9.07 -20.359 5.559 1 98.31 155 ALA A CA 1
ATOM 1145 C C . ALA A 1 155 ? -8.695 -19.312 6.598 1 98.31 155 ALA A C 1
ATOM 1147 O O . ALA A 1 155 ? -8.586 -19.609 7.789 1 98.31 155 ALA A O 1
ATOM 1148 N N . ALA A 1 156 ? -8.555 -18.078 6.207 1 98.31 156 ALA A N 1
ATOM 1149 C CA . ALA A 1 156 ? -8.156 -16.984 7.09 1 98.31 156 ALA A CA 1
ATOM 1150 C C . ALA A 1 156 ? -9.359 -16.406 7.828 1 98.31 156 ALA A C 1
ATOM 1152 O O . ALA A 1 156 ? -9.211 -15.555 8.711 1 98.31 156 ALA A O 1
ATOM 1153 N N . GLY A 1 157 ? -10.555 -16.828 7.445 1 98.62 157 GLY A N 1
ATOM 1154 C CA . GLY A 1 157 ? -11.75 -16.359 8.125 1 98.62 157 GLY A CA 1
ATOM 1155 C C . GLY A 1 157 ? -12.375 -15.141 7.465 1 98.62 157 GLY A C 1
ATOM 1156 O O . GLY A 1 157 ? -13.211 -14.469 8.062 1 98.62 157 GLY A O 1
ATOM 1157 N N . ALA A 1 158 ? -12.023 -14.852 6.238 1 98.81 158 ALA A N 1
ATOM 1158 C CA . ALA A 1 158 ? -12.57 -13.703 5.527 1 98.81 158 ALA A CA 1
ATOM 1159 C C . ALA A 1 158 ? -13.922 -14.031 4.902 1 98.81 158 ALA A C 1
ATOM 1161 O O . ALA A 1 158 ? -14.25 -15.203 4.715 1 98.81 158 ALA A O 1
ATOM 1162 N N . THR A 1 159 ? -14.719 -13.023 4.676 1 98.88 159 THR A N 1
ATOM 1163 C CA . THR A 1 159 ? -15.836 -13.117 3.742 1 98.88 159 THR A CA 1
ATOM 1164 C C . THR A 1 159 ? -15.359 -12.938 2.305 1 98.88 159 THR A C 1
ATOM 1166 O O . THR A 1 159 ? -14.922 -11.852 1.921 1 98.88 159 THR A O 1
ATOM 1169 N N . VAL A 1 160 ? -15.484 -14 1.541 1 98.94 160 VAL A N 1
ATOM 1170 C CA . VAL A 1 160 ? -14.867 -13.984 0.219 1 98.94 160 VAL A CA 1
ATOM 1171 C C . VAL A 1 160 ? -15.93 -13.727 -0.846 1 98.94 160 VAL A C 1
ATOM 1173 O O . VAL A 1 160 ? -16.906 -14.477 -0.965 1 98.94 160 VAL A O 1
ATOM 1176 N N . ILE A 1 161 ? -15.773 -12.664 -1.577 1 98.94 161 ILE A N 1
ATOM 1177 C CA . ILE A 1 161 ? -16.578 -12.289 -2.732 1 98.94 161 ILE A CA 1
ATOM 1178 C C . ILE A 1 161 ? -15.812 -12.57 -4.02 1 98.94 161 ILE A C 1
ATOM 1180 O O . ILE A 1 161 ? -14.812 -11.906 -4.305 1 98.94 161 ILE A O 1
ATOM 1184 N N . GLY A 1 162 ? -16.297 -13.547 -4.801 1 98.88 162 GLY A N 1
ATOM 1185 C CA . GLY A 1 162 ? -15.609 -13.914 -6.031 1 98.88 162 GLY A CA 1
ATOM 1186 C C . GLY A 1 162 ? -16.266 -13.336 -7.273 1 98.88 162 GLY A C 1
ATOM 1187 O O . GLY A 1 162 ? -17.5 -13.367 -7.406 1 98.88 162 GLY A O 1
ATOM 1188 N N . VAL A 1 163 ? -15.484 -12.766 -8.117 1 98.81 163 VAL A N 1
ATOM 1189 C CA . VAL A 1 163 ? -15.945 -12.281 -9.414 1 98.81 163 VAL A CA 1
ATOM 1190 C C . VAL A 1 163 ? -15.531 -13.266 -10.508 1 98.81 163 VAL A C 1
ATOM 1192 O O . VAL A 1 163 ? -14.367 -13.68 -10.57 1 98.81 163 VAL A O 1
ATOM 1195 N N . VAL A 1 164 ? -16.438 -13.664 -11.336 1 98 164 VAL A N 1
ATOM 1196 C CA . VAL A 1 164 ? -16.188 -14.625 -12.398 1 98 164 VAL A CA 1
ATOM 1197 C C . VAL A 1 164 ? -16.875 -14.18 -13.688 1 98 164 VAL A C 1
ATOM 1199 O O . VAL A 1 164 ? -17.578 -13.164 -13.695 1 98 164 VAL A O 1
ATOM 1202 N N . GLY A 1 165 ? -16.578 -14.875 -14.766 1 95.38 165 GLY A N 1
ATOM 1203 C CA . GLY A 1 165 ? -17.266 -14.648 -16.031 1 95.38 165 GLY A CA 1
ATOM 1204 C C . GLY A 1 165 ? -18.031 -15.859 -16.516 1 95.38 165 GLY A C 1
ATOM 1205 O O . GLY A 1 165 ? -17.469 -16.734 -17.188 1 95.38 165 GLY A O 1
ATOM 1206 N N . GLY A 1 166 ? -19.359 -15.859 -16.266 1 95.5 166 GLY A N 1
ATOM 1207 C CA . GLY A 1 166 ? -20.188 -16.938 -16.781 1 95.5 166 GLY A CA 1
ATOM 1208 C C . GLY A 1 166 ? -20.641 -17.906 -15.719 1 95.5 166 GLY A C 1
ATOM 1209 O O . GLY A 1 166 ? -20.016 -18.016 -14.664 1 95.5 166 GLY A O 1
ATOM 1210 N N . PRO A 1 167 ? -21.719 -18.578 -16.047 1 95.88 167 PRO A N 1
ATOM 1211 C CA . PRO A 1 167 ? -22.359 -19.453 -15.039 1 95.88 167 PRO A CA 1
ATOM 1212 C C . PRO A 1 167 ? -21.484 -20.641 -14.648 1 95.88 167 PRO A C 1
ATOM 1214 O O . PRO A 1 167 ? -21.516 -21.078 -13.492 1 95.88 167 PRO A O 1
ATOM 1217 N N . GLU A 1 168 ? -20.75 -21.188 -15.617 1 95.44 168 GLU A N 1
ATOM 1218 C CA . GLU A 1 168 ? -19.891 -22.328 -15.312 1 95.44 168 GLU A CA 1
ATOM 1219 C C . GLU A 1 168 ? -18.828 -21.969 -14.289 1 95.44 168 GLU A C 1
ATOM 1221 O O . GLU A 1 168 ? -18.609 -22.703 -13.328 1 95.44 168 GLU A O 1
ATOM 1226 N N . LYS A 1 169 ? -18.219 -20.844 -14.469 1 96.5 169 LYS A N 1
ATOM 1227 C CA . LYS A 1 169 ? -17.188 -20.391 -13.531 1 96.5 169 LYS A CA 1
ATOM 1228 C C . LYS A 1 169 ? -17.812 -19.969 -12.195 1 96.5 169 LYS A C 1
ATOM 1230 O O . LYS A 1 169 ? -17.188 -20.109 -11.148 1 96.5 169 LYS A O 1
ATOM 1235 N N . ALA A 1 170 ? -19.016 -19.484 -12.297 1 97.81 170 ALA A N 1
ATOM 1236 C CA . ALA A 1 170 ? -19.719 -19.156 -11.062 1 97.81 170 ALA A CA 1
ATOM 1237 C C . ALA A 1 170 ? -19.922 -20.391 -10.188 1 97.81 170 ALA A C 1
ATOM 1239 O O . ALA A 1 170 ? -19.75 -20.328 -8.969 1 97.81 170 ALA A O 1
ATOM 1240 N N . ALA A 1 171 ? -20.297 -21.453 -10.844 1 97.69 171 ALA A N 1
ATOM 1241 C CA . ALA A 1 171 ? -20.484 -22.703 -10.109 1 97.69 171 ALA A CA 1
ATOM 1242 C C . ALA A 1 171 ? -19.188 -23.156 -9.461 1 97.69 171 ALA A C 1
ATOM 1244 O O . ALA A 1 171 ? -19.188 -23.609 -8.312 1 97.69 171 ALA A O 1
ATOM 1245 N N . VAL A 1 172 ? -18.125 -23 -10.18 1 97 172 VAL A N 1
ATOM 1246 C CA . VAL A 1 172 ? -16.812 -23.375 -9.672 1 97 172 VAL A CA 1
ATOM 1247 C C . VAL A 1 172 ? -16.469 -22.516 -8.453 1 97 172 VAL A C 1
ATOM 1249 O O . VAL A 1 172 ? -16.047 -23.047 -7.418 1 97 172 VAL A O 1
ATOM 1252 N N . ALA A 1 173 ? -16.688 -21.25 -8.5 1 98.06 173 ALA A N 1
ATOM 1253 C CA . ALA A 1 173 ? -16.359 -20.328 -7.418 1 98.06 173 ALA A CA 1
ATOM 1254 C C . ALA A 1 173 ? -17.188 -20.609 -6.172 1 98.06 173 ALA A C 1
ATOM 1256 O O . ALA A 1 173 ? -16.672 -20.547 -5.051 1 98.06 173 ALA A O 1
ATOM 1257 N N . ARG A 1 174 ? -18.438 -20.922 -6.391 1 98.12 174 ARG A N 1
ATOM 1258 C CA . ARG A 1 174 ? -19.297 -21.312 -5.27 1 98.12 174 ARG A CA 1
ATOM 1259 C C . ARG A 1 174 ? -18.766 -22.578 -4.598 1 98.12 174 ARG A C 1
ATOM 1261 O O . ARG A 1 174 ? -18.719 -22.656 -3.367 1 98.12 174 ARG A O 1
ATOM 1268 N N . GLY A 1 175 ? -18.359 -23.5 -5.445 1 97.19 175 GLY A N 1
ATOM 1269 C CA . GLY A 1 175 ? -17.797 -24.75 -4.934 1 97.19 175 GLY A CA 1
ATOM 1270 C C . GLY A 1 175 ? -16.531 -24.562 -4.141 1 97.19 175 GLY A C 1
ATOM 1271 O O . GLY A 1 175 ? -16.234 -25.328 -3.229 1 97.19 175 GLY A O 1
ATOM 1272 N N . LEU A 1 176 ? -15.805 -23.5 -4.445 1 97 176 LEU A N 1
ATOM 1273 C CA . LEU A 1 176 ? -14.547 -23.188 -3.768 1 97 176 LEU A CA 1
ATOM 1274 C C . LEU A 1 176 ? -14.812 -22.562 -2.402 1 97 176 LEU A C 1
ATOM 1276 O O . LEU A 1 176 ? -13.906 -22.5 -1.566 1 97 176 LEU A O 1
ATOM 1280 N N . GLY A 1 177 ? -16.062 -22.047 -2.184 1 96.75 177 GLY A N 1
ATOM 1281 C CA . GLY A 1 177 ? -16.391 -21.547 -0.861 1 96.75 177 GLY A CA 1
ATOM 1282 C C . GLY A 1 177 ? -16.656 -20.062 -0.837 1 96.75 177 GLY A C 1
ATOM 1283 O O . GLY A 1 177 ? -16.797 -19.469 0.234 1 96.75 177 GLY A O 1
ATOM 1284 N N . CYS A 1 178 ? -16.75 -19.406 -1.961 1 98.69 178 CYS A N 1
ATOM 1285 C CA . CYS A 1 178 ? -17.078 -18 -1.967 1 98.69 178 CYS A CA 1
ATOM 1286 C C . CYS A 1 178 ? -18.391 -17.734 -1.23 1 98.69 178 CYS A C 1
ATOM 1288 O O . CYS A 1 178 ? -19.359 -18.484 -1.4 1 98.69 178 CYS A O 1
ATOM 1290 N N . ASP A 1 179 ? -18.391 -16.734 -0.441 1 98.81 179 ASP A N 1
ATOM 1291 C CA . ASP A 1 179 ? -19.609 -16.375 0.271 1 98.81 179 ASP A CA 1
ATOM 1292 C C . ASP A 1 179 ? -20.609 -15.688 -0.663 1 98.81 179 ASP A C 1
ATOM 1294 O O . ASP A 1 179 ? -21.812 -15.789 -0.463 1 98.81 179 ASP A O 1
ATOM 1298 N N . LEU A 1 180 ? -20.094 -15.016 -1.602 1 98.81 180 LEU A N 1
ATOM 1299 C CA . LEU A 1 180 ? -20.844 -14.375 -2.678 1 98.81 180 LEU A CA 1
ATOM 1300 C C . LEU A 1 180 ? -20.109 -14.5 -4.004 1 98.81 180 LEU A C 1
ATOM 1302 O O . LEU A 1 180 ? -18.891 -14.352 -4.059 1 98.81 180 LEU A O 1
ATOM 1306 N N . VAL A 1 181 ? -20.828 -14.875 -5.027 1 98.88 181 VAL A N 1
ATOM 1307 C CA . VAL A 1 181 ? -20.25 -14.938 -6.371 1 98.88 181 VAL A CA 1
ATOM 1308 C C . VAL A 1 181 ? -20.953 -13.914 -7.273 1 98.88 181 VAL A C 1
ATOM 1310 O O . VAL A 1 181 ? -22.188 -13.852 -7.312 1 98.88 181 VAL A O 1
ATOM 1313 N N . ILE A 1 182 ? -20.172 -13.086 -7.918 1 98.81 182 ILE A N 1
ATOM 1314 C CA . ILE A 1 182 ? -20.672 -12.086 -8.852 1 98.81 182 ILE A CA 1
ATOM 1315 C C . ILE A 1 182 ? -20.266 -12.461 -10.273 1 98.81 182 ILE A C 1
ATOM 1317 O O . ILE A 1 182 ? -19.078 -12.578 -10.578 1 98.81 182 ILE A O 1
ATOM 1321 N N . ASP A 1 183 ? -21.203 -12.664 -11.125 1 98.31 183 ASP A N 1
ATOM 1322 C CA . ASP A 1 183 ? -20.938 -12.859 -12.547 1 98.31 183 ASP A CA 1
ATOM 1323 C C . ASP A 1 183 ? -20.859 -11.516 -13.273 1 98.31 183 ASP A C 1
ATOM 1325 O O . ASP A 1 183 ? -21.875 -10.883 -13.531 1 98.31 183 ASP A O 1
ATOM 1329 N N . ARG A 1 184 ? -19.688 -11.156 -13.68 1 95.56 184 ARG A N 1
ATOM 1330 C CA . ARG A 1 184 ? -19.438 -9.82 -14.219 1 95.56 184 ARG A CA 1
ATOM 1331 C C . ARG A 1 184 ? -20.125 -9.633 -15.562 1 95.56 184 ARG A C 1
ATOM 1333 O O . ARG A 1 184 ? -20.188 -8.516 -16.078 1 95.56 184 ARG A O 1
ATOM 1340 N N . ARG A 1 185 ? -20.594 -10.641 -16.219 1 94.12 185 ARG A N 1
ATOM 1341 C CA . ARG A 1 185 ? -21.312 -10.531 -17.484 1 94.12 185 ARG A CA 1
ATOM 1342 C C . ARG A 1 185 ? -22.703 -9.945 -17.281 1 94.12 185 ARG A C 1
ATOM 1344 O O . ARG A 1 185 ? -23.25 -9.297 -18.172 1 94.12 185 ARG A O 1
ATOM 1351 N N . GLY A 1 186 ? -23.266 -10.086 -16.141 1 92.62 186 GLY A N 1
ATOM 1352 C CA . GLY A 1 186 ? -24.641 -9.648 -15.969 1 92.62 186 GLY A CA 1
ATOM 1353 C C . GLY A 1 186 ? -24.859 -8.852 -14.695 1 92.62 186 GLY A C 1
ATOM 1354 O O . GLY A 1 186 ? -25.953 -8.336 -14.469 1 92.62 186 GLY A O 1
ATOM 1355 N N . GLU A 1 187 ? -23.891 -8.828 -13.898 1 94.25 187 GLU A N 1
ATOM 1356 C CA . GLU A 1 187 ? -24.078 -8.203 -12.594 1 94.25 187 GLU A CA 1
ATOM 1357 C C . GLU A 1 187 ? -23.141 -7.012 -12.414 1 94.25 187 GLU A C 1
ATOM 1359 O O . GLU A 1 187 ? -22.109 -6.922 -13.07 1 94.25 187 GLU A O 1
ATOM 1364 N N . ASP A 1 188 ? -23.609 -6.121 -11.516 1 97.44 188 ASP A N 1
ATOM 1365 C CA . ASP A 1 188 ? -22.828 -4.949 -11.141 1 97.44 188 ASP A CA 1
ATOM 1366 C C . ASP A 1 188 ? -21.906 -5.258 -9.969 1 97.44 188 ASP A C 1
ATOM 1368 O O . ASP A 1 188 ? -22.359 -5.387 -8.828 1 97.44 188 ASP A O 1
ATOM 1372 N N . ILE A 1 189 ? -20.672 -5.254 -10.242 1 98.56 189 ILE A N 1
ATOM 1373 C CA . ILE A 1 189 ? -19.688 -5.637 -9.242 1 98.56 189 ILE A CA 1
ATOM 1374 C C . ILE A 1 189 ? -19.719 -4.633 -8.086 1 98.56 189 ILE A C 1
ATOM 1376 O O . ILE A 1 189 ? -19.781 -5.023 -6.918 1 98.56 189 ILE A O 1
ATOM 1380 N N . VAL A 1 190 ? -19.672 -3.35 -8.359 1 98.81 190 VAL A N 1
ATOM 1381 C CA . VAL A 1 190 ? -19.578 -2.291 -7.363 1 98.81 190 VAL A CA 1
ATOM 1382 C C . VAL A 1 190 ? -20.797 -2.33 -6.441 1 98.81 190 VAL A C 1
ATOM 1384 O O . VAL A 1 190 ? -20.656 -2.369 -5.219 1 98.81 190 VAL A O 1
ATOM 1387 N N . GLY A 1 191 ? -21.953 -2.32 -7.039 1 98.69 191 GLY A N 1
ATOM 1388 C CA . GLY A 1 191 ? -23.188 -2.373 -6.258 1 98.69 191 GLY A CA 1
ATOM 1389 C C . GLY A 1 191 ? -23.297 -3.619 -5.402 1 98.69 191 GLY A C 1
ATOM 1390 O O . GLY A 1 191 ? -23.688 -3.543 -4.234 1 98.69 191 GLY A O 1
ATOM 1391 N N . ALA A 1 192 ? -22.922 -4.781 -5.961 1 98.75 192 ALA A N 1
ATOM 1392 C CA . ALA A 1 192 ? -23 -6.051 -5.246 1 98.75 192 ALA A CA 1
ATOM 1393 C C . ALA A 1 192 ? -22.062 -6.07 -4.047 1 98.75 192 ALA A C 1
ATOM 1395 O O . ALA A 1 192 ? -22.422 -6.543 -2.967 1 98.75 192 ALA A O 1
ATOM 1396 N N . VAL A 1 193 ? -20.844 -5.578 -4.195 1 98.88 193 VAL A N 1
ATOM 1397 C CA . VAL A 1 193 ? -19.875 -5.543 -3.111 1 98.88 193 VAL A CA 1
ATOM 1398 C C . VAL A 1 193 ? -20.359 -4.609 -2.006 1 98.88 193 VAL A C 1
ATOM 1400 O O . VAL A 1 193 ? -20.312 -4.957 -0.823 1 98.88 193 VAL A O 1
ATOM 1403 N N . LYS A 1 194 ? -20.828 -3.393 -2.363 1 98.69 194 LYS A N 1
ATOM 1404 C CA . LYS A 1 194 ? -21.328 -2.438 -1.379 1 98.69 194 LYS A CA 1
ATOM 1405 C C . LYS A 1 194 ? -22.5 -3.02 -0.596 1 98.69 194 LYS A C 1
ATOM 1407 O O . LYS A 1 194 ? -22.578 -2.859 0.624 1 98.69 194 LYS A O 1
ATOM 1412 N N . GLU A 1 195 ? -23.375 -3.676 -1.331 1 98.44 195 GLU A N 1
ATOM 1413 C CA . GLU A 1 195 ? -24.516 -4.312 -0.663 1 98.44 195 GLU A CA 1
ATOM 1414 C C . GLU A 1 195 ? -24.047 -5.395 0.303 1 98.44 195 GLU A C 1
ATOM 1416 O O . GLU A 1 195 ? -24.484 -5.445 1.452 1 98.44 195 GLU A O 1
ATOM 1421 N N . ALA A 1 196 ? -23.109 -6.199 -0.114 1 98.44 196 ALA A N 1
ATOM 1422 C CA . ALA A 1 196 ? -22.641 -7.328 0.676 1 98.44 196 ALA A CA 1
ATOM 1423 C C . ALA A 1 196 ? -21.859 -6.855 1.902 1 98.44 196 ALA A C 1
ATOM 1425 O O . ALA A 1 196 ? -21.75 -7.586 2.889 1 98.44 196 ALA A O 1
ATOM 1426 N N . THR A 1 197 ? -21.344 -5.656 1.865 1 98.5 197 THR A N 1
ATOM 1427 C CA . THR A 1 197 ? -20.484 -5.172 2.938 1 98.5 197 THR A CA 1
ATOM 1428 C C . THR A 1 197 ? -21.172 -4.059 3.723 1 98.5 197 THR A C 1
ATOM 1430 O O . THR A 1 197 ? -20.516 -3.344 4.492 1 98.5 197 THR A O 1
ATOM 1433 N N . GLY A 1 198 ? -22.438 -3.846 3.479 1 97.94 198 GLY A N 1
ATOM 1434 C CA . GLY A 1 198 ? -23.172 -2.797 4.172 1 97.94 198 GLY A CA 1
ATOM 1435 C C . GLY A 1 198 ? -22.656 -1.404 3.855 1 97.94 198 GLY A C 1
ATOM 1436 O O . GLY A 1 198 ? -22.609 -0.54 4.734 1 97.94 198 GLY A O 1
ATOM 1437 N N . GLY A 1 199 ? -22.109 -1.302 2.682 1 97.94 199 GLY A N 1
ATOM 1438 C CA . GLY A 1 199 ? -21.656 0.002 2.225 1 97.94 199 GLY A CA 1
ATOM 1439 C C . GLY A 1 199 ? -20.203 0.268 2.537 1 97.94 199 GLY A C 1
ATOM 1440 O O . GLY A 1 199 ? -19.625 1.239 2.047 1 97.94 199 GLY A O 1
ATOM 1441 N N . ARG A 1 200 ? -19.516 -0.494 3.254 1 97.44 200 ARG A N 1
ATOM 1442 C CA . ARG A 1 200 ? -18.141 -0.281 3.697 1 97.44 200 ARG A CA 1
ATOM 1443 C C . ARG A 1 200 ? -17.156 -0.483 2.549 1 97.44 200 ARG A C 1
ATOM 1445 O O . ARG A 1 200 ? -16.156 0.24 2.441 1 97.44 200 ARG A O 1
ATOM 1452 N N . GLY A 1 201 ? -17.406 -1.548 1.69 1 98.75 201 GLY A N 1
ATOM 1453 C CA . GLY A 1 201 ? -16.5 -1.93 0.625 1 98.75 201 GLY A CA 1
ATOM 1454 C C . GLY A 1 201 ? -15.586 -3.084 1.002 1 98.75 201 GLY A C 1
ATOM 1455 O O . GLY A 1 201 ? -15.641 -3.578 2.131 1 98.75 201 GLY A O 1
ATOM 1456 N N . ALA A 1 202 ? -14.797 -3.504 0.01 1 98.94 202 ALA A N 1
ATOM 1457 C CA . ALA A 1 202 ? -13.867 -4.605 0.229 1 98.94 202 ALA A CA 1
ATOM 1458 C C . ALA A 1 202 ? -12.633 -4.141 0.995 1 98.94 202 ALA A C 1
ATOM 1460 O O . ALA A 1 202 ? -12.039 -3.115 0.656 1 98.94 202 ALA A O 1
ATOM 1461 N N . ASP A 1 203 ? -12.242 -4.914 2.041 1 98.94 203 ASP A N 1
ATOM 1462 C CA . ASP A 1 203 ? -11.039 -4.594 2.801 1 98.94 203 ASP A CA 1
ATOM 1463 C C . ASP A 1 203 ? -9.781 -4.961 2.016 1 98.94 203 ASP A C 1
ATOM 1465 O O . ASP A 1 203 ? -8.766 -4.266 2.102 1 98.94 203 ASP A O 1
ATOM 1469 N N . VAL A 1 204 ? -9.859 -6.051 1.314 1 98.94 204 VAL A N 1
ATOM 1470 C CA . VAL A 1 204 ? -8.758 -6.512 0.472 1 98.94 204 VAL A CA 1
ATOM 1471 C C . VAL A 1 204 ? -9.297 -6.898 -0.906 1 98.94 204 VAL A C 1
ATOM 1473 O O . VAL A 1 204 ? -10.336 -7.547 -1.015 1 98.94 204 VAL A O 1
ATOM 1476 N N . VAL A 1 205 ? -8.656 -6.422 -1.952 1 99 205 VAL A N 1
ATOM 1477 C CA . VAL A 1 205 ? -8.93 -6.836 -3.324 1 99 205 VAL A CA 1
ATOM 1478 C C . VAL A 1 205 ? -7.742 -7.633 -3.867 1 99 205 VAL A C 1
ATOM 1480 O O . VAL A 1 205 ? -6.594 -7.199 -3.758 1 99 205 VAL A O 1
ATOM 1483 N N . TYR A 1 206 ? -7.992 -8.852 -4.324 1 98.94 206 TYR A N 1
ATOM 1484 C CA . TYR A 1 206 ? -7.023 -9.68 -5.035 1 98.94 206 TYR A CA 1
ATOM 1485 C C . TYR A 1 206 ? -7.254 -9.617 -6.543 1 98.94 206 TYR A C 1
ATOM 1487 O O . TYR A 1 206 ? -8.219 -10.203 -7.047 1 98.94 206 TYR A O 1
ATOM 1495 N N . ASP A 1 207 ? -6.332 -8.945 -7.266 1 98.75 207 ASP A N 1
ATOM 1496 C CA . ASP A 1 207 ? -6.641 -8.617 -8.656 1 98.75 207 ASP A CA 1
ATOM 1497 C C . ASP A 1 207 ? -5.547 -9.117 -9.594 1 98.75 207 ASP A C 1
ATOM 1499 O O . ASP A 1 207 ? -4.555 -8.422 -9.828 1 98.75 207 ASP A O 1
ATOM 1503 N N . PRO A 1 208 ? -5.719 -10.258 -10.203 1 97.12 208 PRO A N 1
ATOM 1504 C CA . PRO A 1 208 ? -4.812 -10.734 -11.242 1 97.12 208 PRO A CA 1
ATOM 1505 C C . PRO A 1 208 ? -5.238 -10.289 -12.641 1 97.12 208 PRO A C 1
ATOM 1507 O O . PRO A 1 208 ? -4.656 -10.734 -13.641 1 97.12 208 PRO A O 1
ATOM 1510 N N . VAL A 1 209 ? -6.227 -9.414 -12.75 1 96.44 209 VAL A N 1
ATOM 1511 C CA . VAL A 1 209 ? -6.871 -9.156 -14.031 1 96.44 209 VAL A CA 1
ATOM 1512 C C . VAL A 1 209 ? -6.477 -7.77 -14.539 1 96.44 209 VAL A C 1
ATOM 1514 O O . VAL A 1 209 ? -6.113 -7.613 -15.711 1 96.44 209 VAL A O 1
ATOM 1517 N N . GLY A 1 210 ? -6.539 -6.73 -13.711 1 97.38 210 GLY A N 1
ATOM 1518 C CA . GLY A 1 210 ? -6.262 -5.352 -14.094 1 97.38 210 GLY A CA 1
ATOM 1519 C C . GLY A 1 210 ? -7.395 -4.711 -14.867 1 97.38 210 GLY A C 1
ATOM 1520 O O . GLY A 1 210 ? -8.555 -5.105 -14.727 1 97.38 210 GLY A O 1
ATOM 1521 N N . GLY A 1 211 ? -7.051 -3.615 -15.547 1 97.5 211 GLY A N 1
ATOM 1522 C CA . GLY A 1 211 ? -8.016 -2.936 -16.406 1 97.5 211 GLY A CA 1
ATOM 1523 C C . GLY A 1 211 ? -9.281 -2.549 -15.672 1 97.5 211 GLY A C 1
ATOM 1524 O O . GLY A 1 211 ? -9.234 -1.91 -14.617 1 97.5 211 GLY A O 1
ATOM 1525 N N . ASP A 1 212 ? -10.391 -3.045 -16.25 1 96.88 212 ASP A N 1
ATOM 1526 C CA . ASP A 1 212 ? -11.703 -2.695 -15.719 1 96.88 212 ASP A CA 1
ATOM 1527 C C . ASP A 1 212 ? -11.898 -3.254 -14.305 1 96.88 212 ASP A C 1
ATOM 1529 O O . ASP A 1 212 ? -12.562 -2.637 -13.477 1 96.88 212 ASP A O 1
ATOM 1533 N N . ALA A 1 213 ? -11.32 -4.406 -14.078 1 98.19 213 ALA A N 1
ATOM 1534 C CA . ALA A 1 213 ? -11.414 -5 -12.742 1 98.19 213 ALA A CA 1
ATOM 1535 C C . ALA A 1 213 ? -10.852 -4.062 -11.68 1 98.19 213 ALA A C 1
ATOM 1537 O O . ALA A 1 213 ? -11.484 -3.822 -10.648 1 98.19 213 ALA A O 1
ATOM 1538 N N . TYR A 1 214 ? -9.727 -3.482 -11.977 1 98.69 214 TYR A N 1
ATOM 1539 C CA . TYR A 1 214 ? -9.133 -2.504 -11.07 1 98.69 214 TYR A CA 1
ATOM 1540 C C . TYR A 1 214 ? -10.055 -1.307 -10.883 1 98.69 214 TYR A C 1
ATOM 1542 O O . TYR A 1 214 ? -10.305 -0.882 -9.75 1 98.69 214 TYR A O 1
ATOM 1550 N N . GLY A 1 215 ? -10.484 -0.769 -11.984 1 98.5 215 GLY A N 1
ATOM 1551 C CA . GLY A 1 215 ? -11.367 0.388 -11.945 1 98.5 215 GLY A CA 1
ATOM 1552 C C . GLY A 1 215 ? -12.586 0.177 -11.062 1 98.5 215 GLY A C 1
ATOM 1553 O O . GLY A 1 215 ? -12.945 1.051 -10.273 1 98.5 215 GLY A O 1
ATOM 1554 N N . LYS A 1 216 ? -13.234 -0.964 -11.18 1 98.56 216 LYS A N 1
ATOM 1555 C CA . LYS A 1 216 ? -14.406 -1.276 -10.367 1 98.56 216 LYS A CA 1
ATOM 1556 C C . LYS A 1 216 ? -14.023 -1.498 -8.906 1 98.56 216 LYS A C 1
ATOM 1558 O O . LYS A 1 216 ? -14.766 -1.121 -8 1 98.56 216 LYS A O 1
ATOM 1563 N N . SER A 1 217 ? -12.859 -2.08 -8.703 1 98.81 217 SER A N 1
ATOM 1564 C CA . SER A 1 217 ? -12.398 -2.375 -7.348 1 98.81 217 SER A CA 1
ATOM 1565 C C . SER A 1 217 ? -12.25 -1.102 -6.523 1 98.81 217 SER A C 1
ATOM 1567 O O . SER A 1 217 ? -12.68 -1.048 -5.371 1 98.81 217 SER A O 1
ATOM 1569 N N . VAL A 1 218 ? -11.695 -0.053 -7.117 1 98.62 218 VAL A N 1
ATOM 1570 C CA . VAL A 1 218 ? -11.383 1.146 -6.348 1 98.62 218 VAL A CA 1
ATOM 1571 C C . VAL A 1 218 ? -12.648 1.959 -6.117 1 98.62 218 VAL A C 1
ATOM 1573 O O . VAL A 1 218 ? -12.672 2.871 -5.285 1 98.62 218 VAL A O 1
ATOM 1576 N N . LYS A 1 219 ? -13.742 1.63 -6.793 1 98.5 219 LYS A N 1
ATOM 1577 C CA . LYS A 1 219 ? -15.031 2.262 -6.547 1 98.5 219 LYS A CA 1
ATOM 1578 C C . LYS A 1 219 ? -15.742 1.622 -5.359 1 98.5 219 LYS A C 1
ATOM 1580 O O . LYS A 1 219 ? -16.719 2.176 -4.836 1 98.5 219 LYS A O 1
ATOM 1585 N N . CYS A 1 220 ? -15.289 0.445 -4.945 1 98.75 220 CYS A N 1
ATOM 1586 C CA . CYS A 1 220 ? -15.898 -0.231 -3.811 1 98.75 220 CYS A CA 1
ATOM 1587 C C . CYS A 1 220 ? -14.844 -0.733 -2.836 1 98.75 220 CYS A C 1
ATOM 1589 O O . CYS A 1 220 ? -15.008 -1.789 -2.225 1 98.75 220 CYS A O 1
ATOM 1591 N N . ILE A 1 221 ? -13.719 -0.075 -2.801 1 98.88 221 ILE A N 1
ATOM 1592 C CA . ILE A 1 221 ? -12.672 -0.373 -1.828 1 98.88 221 ILE A CA 1
ATOM 1593 C C . ILE A 1 221 ? -13.008 0.285 -0.491 1 98.88 221 ILE A C 1
ATOM 1595 O O . ILE A 1 221 ? -13.539 1.396 -0.456 1 98.88 221 ILE A O 1
ATOM 1599 N N . ALA A 1 222 ? -12.719 -0.395 0.606 1 98.81 222 ALA A N 1
ATOM 1600 C CA . ALA A 1 222 ? -12.984 0.116 1.947 1 98.81 222 ALA A CA 1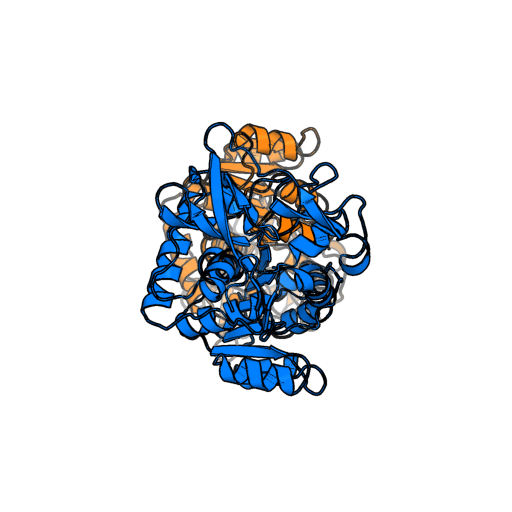
ATOM 1601 C C . ALA A 1 222 ? -11.922 1.127 2.373 1 98.81 222 ALA A C 1
ATOM 1603 O O . ALA A 1 222 ? -10.828 1.162 1.808 1 98.81 222 ALA A O 1
ATOM 1604 N N . PHE A 1 223 ? -12.305 1.979 3.414 1 98.56 223 PHE A N 1
ATOM 1605 C CA . PHE A 1 223 ? -11.344 2.812 4.125 1 98.56 223 PHE A CA 1
ATOM 1606 C C . PHE A 1 223 ? -10.188 1.973 4.66 1 98.56 223 PHE A C 1
ATOM 1608 O O . PHE A 1 223 ? -10.406 0.975 5.352 1 98.56 223 PHE A O 1
ATOM 1615 N N . GLU A 1 224 ? -8.875 2.365 4.211 1 98.75 224 GLU A N 1
ATOM 1616 C CA . GLU A 1 224 ? -7.625 1.673 4.527 1 98.75 224 GLU A CA 1
ATOM 1617 C C . GLU A 1 224 ? -7.562 0.312 3.838 1 98.75 224 GLU A C 1
ATOM 1619 O O . GLU A 1 224 ? -6.812 -0.569 4.266 1 98.75 224 GLU A O 1
ATOM 1624 N N . GLY A 1 225 ? -8.445 0.14 2.822 1 98.88 225 GLY A N 1
ATOM 1625 C CA . GLY A 1 225 ? -8.383 -1.091 2.051 1 98.88 225 GLY A CA 1
ATOM 1626 C C . GLY A 1 225 ? -7.07 -1.252 1.3 1 98.88 225 GLY A C 1
ATOM 1627 O O . GLY A 1 225 ? -6.309 -0.294 1.158 1 98.88 225 GLY A O 1
ATOM 1628 N N . ARG A 1 226 ? -6.789 -2.496 0.821 1 98.88 226 ARG A N 1
ATOM 1629 C CA . ARG A 1 226 ? -5.594 -2.844 0.06 1 98.88 226 ARG A CA 1
ATOM 1630 C C . ARG A 1 226 ? -5.957 -3.518 -1.258 1 98.88 226 ARG A C 1
ATOM 1632 O O . ARG A 1 226 ? -6.691 -4.508 -1.271 1 98.88 226 ARG A O 1
ATOM 1639 N N . VAL A 1 227 ? -5.512 -2.928 -2.295 1 98.94 227 VAL A N 1
ATOM 1640 C CA . VAL A 1 227 ? -5.676 -3.545 -3.607 1 98.94 227 VAL A CA 1
ATOM 1641 C C . VAL A 1 227 ? -4.387 -4.258 -4.008 1 98.94 227 VAL A C 1
ATOM 1643 O O . VAL A 1 227 ? -3.398 -3.613 -4.359 1 98.94 227 VAL A O 1
ATOM 1646 N N . LEU A 1 228 ? -4.434 -5.559 -3.973 1 98.88 228 LEU A N 1
ATOM 1647 C CA . LEU A 1 228 ? -3.293 -6.367 -4.395 1 98.88 228 LEU A CA 1
ATOM 1648 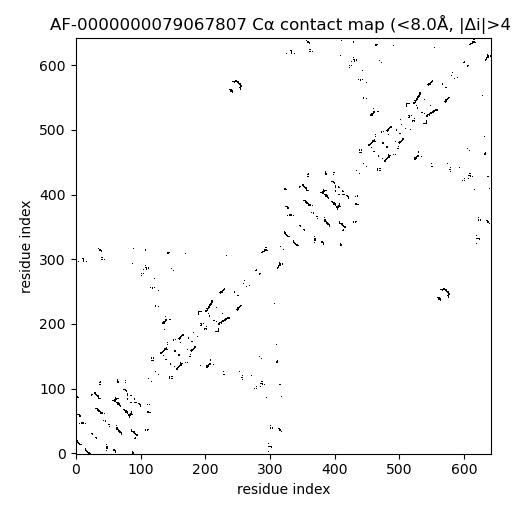C C . LEU A 1 228 ? -3.248 -6.492 -5.914 1 98.88 228 LEU A C 1
ATOM 1650 O O . LEU A 1 228 ? -4.152 -7.078 -6.52 1 98.88 228 LEU A O 1
ATOM 1654 N N . VAL A 1 229 ? -2.209 -5.949 -6.48 1 98.75 229 VAL A N 1
ATOM 1655 C CA . VAL A 1 229 ? -1.963 -6.07 -7.914 1 98.75 229 VAL A CA 1
ATOM 1656 C C . VAL A 1 229 ? -1.047 -7.262 -8.188 1 98.75 229 VAL A C 1
ATOM 1658 O O . VAL A 1 229 ? 0.169 -7.172 -8 1 98.75 229 VAL A O 1
ATOM 1661 N N . VAL A 1 230 ? -1.615 -8.305 -8.773 1 97.44 230 VAL A N 1
ATOM 1662 C CA . VAL A 1 230 ? -0.93 -9.586 -8.891 1 97.44 230 VAL A CA 1
ATOM 1663 C C . VAL A 1 230 ? -0.619 -9.867 -10.359 1 97.44 230 VAL A C 1
ATOM 1665 O O . VAL A 1 230 ? 0.287 -10.648 -10.672 1 97.44 230 VAL A O 1
ATOM 1668 N N . GLY A 1 231 ? -1.405 -9.281 -11.211 1 94.94 231 GLY A N 1
ATOM 1669 C CA . GLY A 1 231 ? -1.24 -9.477 -12.641 1 94.94 231 GLY A CA 1
ATOM 1670 C C . GLY A 1 231 ? -2.199 -8.641 -13.469 1 94.94 231 GLY A C 1
ATOM 1671 O O . GLY A 1 231 ? -2.971 -7.848 -12.922 1 94.94 231 GLY A O 1
ATOM 1672 N N . PHE A 1 232 ? -2.127 -8.859 -14.766 1 94.38 232 PHE A N 1
ATOM 1673 C CA . PHE A 1 232 ? -2.939 -8.109 -15.719 1 94.38 232 PHE A CA 1
ATOM 1674 C C . PHE A 1 232 ? -3.475 -9.031 -16.812 1 94.38 232 PHE A C 1
ATOM 1676 O O . PHE A 1 232 ? -3.268 -8.781 -18 1 94.38 232 PHE A O 1
ATOM 1683 N N . ALA A 1 233 ? -4.207 -9.984 -16.391 1 90.62 233 ALA A N 1
ATOM 1684 C CA . ALA A 1 233 ? -4.695 -11.016 -17.297 1 90.62 233 ALA A CA 1
ATOM 1685 C C . ALA A 1 233 ? -5.586 -10.414 -18.375 1 90.62 233 ALA A C 1
ATOM 1687 O O . ALA A 1 233 ? -5.758 -11.008 -19.453 1 90.62 233 ALA A O 1
ATOM 1688 N N . SER A 1 234 ? -6.125 -9.234 -18.109 1 91.25 234 SER A N 1
ATOM 1689 C CA . SER A 1 234 ? -6.961 -8.57 -19.109 1 91.25 234 SER A CA 1
ATOM 1690 C C . SER A 1 234 ? -6.129 -8.023 -20.25 1 91.25 234 SER A C 1
ATOM 1692 O O . SER A 1 234 ? -6.664 -7.676 -21.312 1 91.25 234 SER A O 1
ATOM 1694 N N . GLY A 1 235 ? -4.848 -7.91 -19.953 1 89.94 235 GLY A N 1
ATOM 1695 C CA . GLY A 1 235 ? -3.967 -7.281 -20.938 1 89.94 235 GLY A CA 1
ATOM 1696 C C . GLY A 1 235 ? -3.875 -5.773 -20.766 1 89.94 235 GLY A C 1
ATOM 1697 O O . GLY A 1 235 ? -3.064 -5.121 -21.422 1 89.94 235 GLY A O 1
ATOM 1698 N N . ASN A 1 236 ? -4.672 -5.227 -19.906 1 95.31 236 ASN A N 1
ATOM 1699 C CA . ASN A 1 236 ? -4.684 -3.789 -19.656 1 95.31 236 ASN A CA 1
ATOM 1700 C C . ASN A 1 236 ? -4.066 -3.441 -18.312 1 95.31 236 ASN A C 1
ATOM 1702 O O . ASN A 1 236 ? -4.547 -3.893 -17.266 1 95.31 236 ASN A O 1
ATOM 1706 N N . ILE A 1 237 ? -3.021 -2.697 -18.375 1 97.44 237 ILE A N 1
ATOM 1707 C CA . ILE A 1 237 ? -2.332 -2.244 -17.172 1 97.44 237 ILE A CA 1
ATOM 1708 C C . ILE A 1 237 ? -2.938 -0.924 -16.703 1 97.44 237 ILE A C 1
ATOM 1710 O O . ILE A 1 237 ? -2.857 0.09 -17.406 1 97.44 237 ILE A O 1
ATOM 1714 N N . PRO A 1 238 ? -3.477 -0.922 -15.523 1 97.94 238 PRO A N 1
ATOM 1715 C CA . PRO A 1 238 ? -4.02 0.345 -15.031 1 97.94 238 PRO A CA 1
ATOM 1716 C C . PRO A 1 238 ? -2.936 1.386 -14.758 1 97.94 238 PRO A C 1
ATOM 1718 O O . PRO A 1 238 ? -1.824 1.033 -14.359 1 97.94 238 PRO A O 1
ATOM 1721 N N . ALA A 1 239 ? -3.25 2.621 -15.031 1 98 239 ALA A N 1
ATOM 1722 C CA . ALA A 1 239 ? -2.4 3.762 -14.695 1 98 239 ALA A CA 1
ATOM 1723 C C . ALA A 1 239 ? -3.209 4.871 -14.031 1 98 239 ALA A C 1
ATOM 1725 O O . ALA A 1 239 ? -3.332 5.973 -14.578 1 98 239 ALA A O 1
ATOM 1726 N N . PRO A 1 240 ? -3.676 4.617 -12.82 1 97.69 240 PRO A N 1
ATOM 1727 C CA . PRO A 1 240 ? -4.539 5.582 -12.141 1 97.69 240 PRO A CA 1
ATOM 1728 C C . PRO A 1 240 ? -3.768 6.789 -11.609 1 97.69 240 PRO A C 1
ATOM 1730 O O . PRO A 1 240 ? -2.607 6.66 -11.211 1 97.69 240 PRO A O 1
ATOM 1733 N N . ALA A 1 241 ? -4.504 7.902 -11.617 1 98 241 ALA A N 1
ATOM 1734 C CA . ALA A 1 241 ? -3.982 9.023 -10.836 1 98 241 ALA A CA 1
ATOM 1735 C C . ALA A 1 241 ? -3.971 8.703 -9.344 1 98 241 ALA A C 1
ATOM 1737 O O . ALA A 1 241 ? -4.949 8.18 -8.812 1 98 241 ALA A O 1
ATOM 1738 N N . LEU A 1 242 ? -2.865 9.07 -8.664 1 98.38 242 LEU A N 1
ATOM 1739 C CA . LEU A 1 242 ? -2.648 8.609 -7.293 1 98.38 242 LEU A CA 1
ATOM 1740 C C . LEU A 1 242 ? -3.455 9.445 -6.305 1 98.38 242 LEU A C 1
ATOM 1742 O O . LEU A 1 242 ? -3.568 9.086 -5.129 1 98.38 242 LEU A O 1
ATOM 1746 N N . ASN A 1 243 ? -4.098 10.531 -6.742 1 96.81 243 ASN A N 1
ATOM 1747 C CA . ASN A 1 243 ? -4.961 11.305 -5.855 1 96.81 243 ASN A CA 1
ATOM 1748 C C . ASN A 1 243 ? -6.137 10.477 -5.352 1 96.81 243 ASN A C 1
ATOM 1750 O O . ASN A 1 243 ? -6.633 10.695 -4.246 1 96.81 243 ASN A O 1
ATOM 1754 N N . HIS A 1 244 ? -6.559 9.531 -6.168 1 97.69 244 HIS A N 1
ATOM 1755 C CA . HIS A 1 244 ? -7.691 8.703 -5.758 1 97.69 244 HIS A CA 1
ATOM 1756 C C . HIS A 1 244 ? -7.344 7.859 -4.539 1 97.69 244 HIS A C 1
ATOM 1758 O O . HIS A 1 244 ? -8.117 7.793 -3.58 1 97.69 244 HIS A O 1
ATOM 1764 N N . ALA A 1 245 ? -6.18 7.164 -4.594 1 98.56 245 ALA A N 1
ATOM 1765 C CA . ALA A 1 245 ? -5.734 6.395 -3.436 1 98.56 245 ALA A CA 1
ATOM 1766 C C . ALA A 1 245 ? -5.598 7.289 -2.205 1 98.56 245 ALA A C 1
ATOM 1768 O O . ALA A 1 245 ? -5.93 6.875 -1.091 1 98.56 245 ALA A O 1
ATOM 1769 N N . LEU A 1 246 ? -5.094 8.508 -2.404 1 97.88 246 LEU A N 1
ATOM 1770 C CA . LEU A 1 246 ? -4.926 9.461 -1.311 1 97.88 246 LEU A CA 1
ATOM 1771 C C . LEU A 1 246 ? -6.27 9.828 -0.696 1 97.88 246 LEU A C 1
ATOM 1773 O O . LEU A 1 246 ? -6.484 9.633 0.502 1 97.88 246 LEU A O 1
ATOM 1777 N N . VAL A 1 247 ? -7.238 10.258 -1.486 1 95.62 247 VAL A N 1
ATOM 1778 C CA . VAL A 1 247 ? -8.492 10.836 -1.009 1 95.62 247 VAL A CA 1
ATOM 1779 C C . VAL A 1 247 ? -9.352 9.75 -0.371 1 95.62 247 VAL A C 1
ATOM 1781 O O . VAL A 1 247 ? -10.07 10.008 0.601 1 95.62 247 VAL A O 1
ATOM 1784 N N . LYS A 1 248 ? -9.18 8.508 -0.847 1 96.94 248 LYS A N 1
ATOM 1785 C CA . LYS A 1 248 ? -10 7.418 -0.327 1 96.94 248 LYS A CA 1
ATOM 1786 C C . LYS A 1 248 ? -9.242 6.621 0.734 1 96.94 248 LYS A C 1
ATOM 1788 O O . LYS A 1 248 ? -9.812 5.727 1.363 1 96.94 248 LYS A O 1
ATOM 1793 N N . ASN A 1 249 ? -8.016 6.918 0.876 1 98.56 249 ASN A N 1
ATOM 1794 C CA . ASN A 1 249 ? -7.199 6.371 1.954 1 98.56 249 ASN A CA 1
ATOM 1795 C C . ASN A 1 249 ? -7.039 4.859 1.823 1 98.56 249 ASN A C 1
ATOM 1797 O O . ASN A 1 249 ? -7.227 4.125 2.795 1 98.56 249 ASN A O 1
ATOM 1801 N N . TYR A 1 250 ? -6.648 4.387 0.642 1 98.81 250 TYR A N 1
ATOM 1802 C CA . TYR A 1 250 ? -6.371 2.967 0.457 1 98.81 250 TYR A CA 1
ATOM 1803 C C . TYR A 1 250 ? -4.973 2.756 -0.115 1 98.81 250 TYR A C 1
ATOM 1805 O O . TYR A 1 250 ? -4.254 3.721 -0.39 1 98.81 250 TYR A O 1
ATOM 1813 N N . ALA A 1 251 ? -4.566 1.488 -0.196 1 98.94 251 ALA A N 1
ATOM 1814 C CA . ALA A 1 251 ? -3.227 1.152 -0.673 1 98.94 251 ALA A CA 1
ATOM 1815 C C . ALA A 1 251 ? -3.291 0.296 -1.934 1 98.94 251 ALA A C 1
ATOM 1817 O O . ALA A 1 251 ? -4.207 -0.514 -2.094 1 98.94 251 ALA A O 1
ATOM 1818 N N . ILE A 1 252 ? -2.385 0.571 -2.807 1 98.94 252 ILE A N 1
ATOM 1819 C CA . ILE A 1 252 ? -2.092 -0.284 -3.951 1 98.94 252 ILE A CA 1
ATOM 1820 C C . ILE A 1 252 ? -0.829 -1.097 -3.678 1 98.94 252 ILE A C 1
ATOM 1822 O O . ILE A 1 252 ? 0.249 -0.532 -3.477 1 98.94 252 ILE A O 1
ATOM 1826 N N . VAL A 1 253 ? -0.964 -2.41 -3.695 1 98.94 253 VAL A N 1
ATOM 1827 C CA . VAL A 1 253 ? 0.112 -3.281 -3.234 1 98.94 253 VAL A CA 1
ATOM 1828 C C . VAL A 1 253 ? 0.557 -4.199 -4.367 1 98.94 253 VAL A C 1
ATOM 1830 O O . VAL A 1 253 ? -0.184 -5.098 -4.777 1 98.94 253 VAL A O 1
ATOM 1833 N N . GLY A 1 254 ? 1.763 -3.93 -4.836 1 98.75 254 GLY A N 1
ATOM 1834 C CA . GLY A 1 254 ? 2.324 -4.805 -5.852 1 98.75 254 GLY A CA 1
ATOM 1835 C C . GLY A 1 254 ? 2.855 -6.109 -5.289 1 98.75 254 GLY A C 1
ATOM 1836 O O . GLY A 1 254 ? 3.447 -6.129 -4.211 1 98.75 254 GLY A O 1
ATOM 1837 N N . LEU A 1 255 ? 2.695 -7.184 -6.09 1 98.31 255 LEU A N 1
ATOM 1838 C CA . LEU A 1 255 ? 3.195 -8.484 -5.66 1 98.31 255 LEU A CA 1
ATOM 1839 C C . LEU A 1 255 ? 3.879 -9.211 -6.812 1 98.31 255 LEU A C 1
ATOM 1841 O O . LEU A 1 255 ? 3.23 -9.57 -7.793 1 98.31 255 LEU A O 1
ATOM 1845 N N . HIS A 1 256 ? 5.105 -9.359 -6.688 1 96.31 256 HIS A N 1
ATOM 1846 C CA . HIS A 1 256 ? 5.906 -10.25 -7.52 1 96.31 256 HIS A CA 1
ATOM 1847 C C . HIS A 1 256 ? 6.473 -11.406 -6.703 1 96.31 256 HIS A C 1
ATOM 1849 O O . HIS A 1 256 ? 7.59 -11.32 -6.188 1 96.31 256 HIS A O 1
ATOM 1855 N N . TRP A 1 257 ? 5.801 -12.523 -6.727 1 95.62 257 TRP A N 1
ATOM 1856 C CA . TRP A 1 257 ? 6.18 -13.672 -5.914 1 95.62 257 TRP A CA 1
ATOM 1857 C C . TRP A 1 257 ? 7.605 -14.117 -6.227 1 95.62 257 TRP A C 1
ATOM 1859 O O . TRP A 1 257 ? 8.375 -14.43 -5.32 1 95.62 257 TRP A O 1
ATOM 1869 N N . GLY A 1 258 ? 7.996 -14.133 -7.461 1 93.88 258 GLY A N 1
ATOM 1870 C CA . GLY A 1 258 ? 9.289 -14.641 -7.895 1 93.88 258 GLY A CA 1
ATOM 1871 C C . GLY A 1 258 ? 10.461 -13.938 -7.23 1 93.88 258 GLY A C 1
ATOM 1872 O O . GLY A 1 258 ? 11.508 -14.547 -7.004 1 93.88 258 GLY A O 1
ATOM 1873 N N . LEU A 1 259 ? 10.281 -12.727 -6.836 1 95.25 259 LEU A N 1
ATOM 1874 C CA . LEU A 1 259 ? 11.352 -11.945 -6.219 1 95.25 259 LEU A CA 1
ATOM 1875 C C . LEU A 1 259 ? 11.68 -12.484 -4.832 1 95.25 259 LEU A C 1
ATOM 1877 O O . LEU A 1 259 ? 12.805 -12.32 -4.352 1 95.25 259 LEU A O 1
ATOM 1881 N N . TYR A 1 260 ? 10.766 -13.109 -4.184 1 97.31 260 TYR A N 1
ATOM 1882 C CA . TYR A 1 260 ? 11.008 -13.648 -2.85 1 97.31 260 TYR A CA 1
ATOM 1883 C C . TYR A 1 260 ? 12.062 -14.742 -2.887 1 97.31 260 TYR A C 1
ATOM 1885 O O . TYR A 1 260 ? 12.789 -14.945 -1.915 1 97.31 260 TYR A O 1
ATOM 1893 N N . ASN A 1 261 ? 12.141 -15.477 -4.016 1 94.81 261 ASN A N 1
ATOM 1894 C CA . ASN A 1 261 ? 13.117 -16.547 -4.129 1 94.81 261 ASN A CA 1
ATOM 1895 C C . ASN A 1 261 ? 14.547 -16.031 -3.973 1 94.81 261 ASN A C 1
ATOM 1897 O O . ASN A 1 261 ? 15.43 -16.75 -3.494 1 94.81 261 ASN A O 1
ATOM 1901 N N . THR A 1 262 ? 14.742 -14.781 -4.32 1 94 262 THR A N 1
ATOM 1902 C CA . THR A 1 262 ? 16.062 -14.18 -4.215 1 94 262 THR A CA 1
ATOM 1903 C C . THR A 1 262 ? 16.156 -13.273 -2.99 1 94 262 THR A C 1
ATOM 1905 O O . THR A 1 262 ? 17.156 -13.305 -2.264 1 94 262 THR A O 1
ATOM 1908 N N . LYS A 1 263 ? 15.102 -12.578 -2.664 1 96.88 263 LYS A N 1
ATOM 1909 C CA . LYS A 1 263 ? 15.148 -11.531 -1.643 1 96.88 263 LYS A CA 1
ATOM 1910 C C . LYS A 1 263 ? 14.867 -12.109 -0.257 1 96.88 263 LYS A C 1
ATOM 1912 O O . LYS A 1 263 ? 15.328 -11.57 0.75 1 96.88 263 LYS A O 1
ATOM 1917 N N . ASP A 1 264 ? 14.125 -13.172 -0.23 1 97.56 264 ASP A N 1
ATOM 1918 C CA . ASP A 1 264 ? 13.734 -13.758 1.052 1 97.56 264 ASP A CA 1
ATOM 1919 C C . ASP A 1 264 ? 13.391 -15.234 0.903 1 97.56 264 ASP A C 1
ATOM 1921 O O . ASP A 1 264 ? 12.266 -15.656 1.187 1 97.56 264 ASP A O 1
ATOM 1925 N N . PRO A 1 265 ? 14.359 -16.094 0.567 1 97.06 265 PRO A N 1
ATOM 1926 C CA . PRO A 1 265 ? 14.102 -17.516 0.346 1 97.06 265 PRO A CA 1
ATOM 1927 C C . PRO A 1 265 ? 13.57 -18.219 1.595 1 97.06 265 PRO A C 1
ATOM 1929 O O . PRO A 1 265 ? 12.805 -19.188 1.488 1 97.06 265 PRO A O 1
ATOM 1932 N N . ALA A 1 266 ? 13.953 -17.703 2.771 1 97.88 266 ALA A N 1
ATOM 1933 C CA . ALA A 1 266 ? 13.453 -18.297 4.012 1 97.88 266 ALA A CA 1
ATOM 1934 C C . ALA A 1 266 ? 11.938 -18.141 4.117 1 97.88 266 ALA A C 1
ATOM 1936 O O . ALA A 1 266 ? 11.25 -19.047 4.59 1 97.88 266 ALA A O 1
ATOM 1937 N N . ALA A 1 267 ? 11.422 -17.031 3.65 1 98.12 267 ALA A N 1
ATOM 1938 C CA . ALA A 1 267 ? 9.984 -16.812 3.676 1 98.12 267 ALA A CA 1
ATOM 1939 C C . ALA A 1 267 ? 9.266 -17.75 2.719 1 98.12 267 ALA A C 1
ATOM 1941 O O . ALA A 1 267 ? 8.141 -18.188 2.99 1 98.12 267 ALA A O 1
ATOM 1942 N N . VAL A 1 268 ? 9.875 -18.078 1.631 1 98.31 268 VAL A N 1
ATOM 1943 C CA . VAL A 1 268 ? 9.305 -19.016 0.67 1 98.31 268 VAL A CA 1
ATOM 1944 C C . VAL A 1 268 ? 9.156 -20.391 1.314 1 98.31 268 VAL A C 1
ATOM 1946 O O . VAL A 1 268 ? 8.109 -21.031 1.201 1 98.31 268 VAL A O 1
ATOM 1949 N N . ARG A 1 269 ? 10.141 -20.797 1.991 1 98.19 269 ARG A N 1
ATOM 1950 C CA . ARG A 1 269 ? 10.109 -22.094 2.678 1 98.19 269 ARG A CA 1
ATOM 1951 C C . ARG A 1 269 ? 9.047 -22.094 3.771 1 98.19 269 ARG A C 1
ATOM 1953 O O . ARG A 1 269 ? 8.289 -23.062 3.9 1 98.19 269 ARG A O 1
ATOM 1960 N N . ALA A 1 270 ? 9.016 -21.016 4.535 1 98.5 270 ALA A N 1
ATOM 1961 C CA . ALA A 1 270 ? 8.023 -20.906 5.602 1 98.5 270 ALA A CA 1
ATOM 1962 C C . ALA A 1 270 ? 6.602 -20.938 5.039 1 98.5 270 ALA A C 1
ATOM 1964 O O . ALA A 1 270 ? 5.719 -21.594 5.602 1 98.5 270 ALA A O 1
ATOM 1965 N N . CYS A 1 271 ? 6.449 -20.266 4.004 1 98.5 271 CYS A N 1
ATOM 1966 C CA . CYS A 1 271 ? 5.16 -20.266 3.316 1 98.5 271 CYS A CA 1
ATOM 1967 C C . CYS A 1 271 ? 4.789 -21.688 2.875 1 98.5 271 CYS A C 1
ATOM 1969 O O . CYS A 1 271 ? 3.652 -22.109 3.061 1 98.5 271 CYS A O 1
ATOM 1971 N N . HIS A 1 272 ? 5.727 -22.359 2.285 1 98.69 272 HIS A N 1
ATOM 1972 C CA . HIS A 1 272 ? 5.484 -23.734 1.839 1 98.69 272 HIS A CA 1
ATOM 1973 C C . HIS A 1 272 ? 5.066 -24.625 3.004 1 98.69 272 HIS A C 1
ATOM 1975 O O . HIS A 1 272 ? 4.152 -25.438 2.869 1 98.69 272 HIS A O 1
ATOM 1981 N N . ASP A 1 273 ? 5.734 -24.469 4.082 1 98.62 273 ASP A N 1
ATOM 1982 C CA . ASP A 1 273 ? 5.395 -25.266 5.262 1 98.62 273 ASP A CA 1
ATOM 1983 C C . ASP A 1 273 ? 3.959 -25 5.707 1 98.62 273 ASP A C 1
ATOM 1985 O O . ASP A 1 273 ? 3.23 -25.938 6.051 1 98.62 273 ASP A O 1
ATOM 1989 N N . GLU A 1 274 ? 3.594 -23.766 5.695 1 98.5 274 GLU A N 1
ATOM 1990 C CA . GLU A 1 274 ? 2.225 -23.406 6.055 1 98.5 274 GLU A CA 1
ATOM 1991 C C . GLU A 1 274 ? 1.223 -24.016 5.074 1 98.5 274 GLU A C 1
ATOM 1993 O O . GLU A 1 274 ? 0.193 -24.547 5.488 1 98.5 274 GLU A O 1
ATOM 1998 N N . LEU A 1 275 ? 1.497 -23.938 3.826 1 98.62 275 LEU A N 1
ATOM 1999 C CA . LEU A 1 275 ? 0.605 -24.484 2.811 1 98.62 275 LEU A CA 1
ATOM 2000 C C . LEU A 1 275 ? 0.5 -26 2.938 1 98.62 275 LEU A C 1
ATOM 2002 O O . LEU A 1 275 ? -0.575 -26.578 2.742 1 98.62 275 LEU A O 1
ATOM 2006 N N . THR A 1 276 ? 1.612 -26.625 3.229 1 98.62 276 THR A N 1
ATOM 2007 C CA . THR A 1 276 ? 1.626 -28.062 3.428 1 98.62 276 THR A CA 1
ATOM 2008 C C . THR A 1 276 ? 0.736 -28.469 4.605 1 98.62 276 THR A C 1
ATOM 2010 O O . THR A 1 276 ? -0.02 -29.438 4.52 1 98.62 276 THR A O 1
ATOM 2013 N N . LYS A 1 277 ? 0.86 -27.688 5.672 1 98.56 277 LYS A N 1
ATOM 2014 C CA . LYS A 1 277 ? 0.01 -27.922 6.836 1 98.56 277 LYS A CA 1
ATOM 2015 C C . LYS A 1 277 ? -1.467 -27.797 6.473 1 98.56 277 LYS A C 1
ATOM 2017 O O . LYS A 1 277 ? -2.277 -28.641 6.84 1 98.56 277 LYS A O 1
ATOM 2022 N N . LEU A 1 278 ? -1.8 -26.812 5.746 1 98.31 278 LEU A N 1
ATOM 2023 C CA . LEU A 1 278 ? -3.182 -26.578 5.34 1 98.31 278 LEU A CA 1
ATOM 2024 C C . LEU A 1 278 ? -3.674 -27.688 4.426 1 98.31 278 LEU A C 1
ATOM 2026 O O . LEU A 1 278 ? -4.832 -28.109 4.516 1 98.31 278 LEU A O 1
ATOM 2030 N N . ALA A 1 279 ? -2.826 -28.141 3.559 1 98.31 279 ALA A N 1
ATOM 2031 C CA . ALA A 1 279 ? -3.18 -29.25 2.68 1 98.31 279 ALA A CA 1
ATOM 2032 C C . ALA A 1 279 ? -3.426 -30.516 3.479 1 98.31 279 ALA A C 1
ATOM 2034 O O . ALA A 1 279 ? -4.379 -31.266 3.209 1 98.31 279 ALA A O 1
ATOM 2035 N N . THR A 1 280 ? -2.57 -30.75 4.438 1 98.19 280 THR A N 1
ATOM 2036 C CA . THR A 1 280 ? -2.697 -31.938 5.289 1 98.19 280 THR A CA 1
ATOM 2037 C C . THR A 1 280 ? -4.02 -31.906 6.051 1 98.19 280 THR A C 1
ATOM 2039 O O . THR A 1 280 ? -4.645 -32.938 6.254 1 98.19 280 THR A O 1
ATOM 2042 N N . GLN A 1 281 ? -4.477 -30.734 6.395 1 98.06 281 GLN A N 1
ATOM 2043 C CA . GLN A 1 281 ? -5.719 -30.562 7.137 1 98.06 281 GLN A CA 1
ATOM 2044 C C . GLN A 1 281 ? -6.926 -30.594 6.203 1 98.06 281 GLN A C 1
ATOM 2046 O O . GLN A 1 281 ? -8.07 -30.562 6.66 1 98.06 281 GLN A O 1
ATOM 2051 N N . GLY A 1 282 ? -6.676 -30.562 4.926 1 96.88 282 GLY A N 1
ATOM 2052 C CA . GLY A 1 282 ? -7.75 -30.578 3.943 1 96.88 282 GLY A CA 1
ATOM 2053 C C . GLY A 1 282 ? -8.383 -29.219 3.727 1 96.88 282 GLY A C 1
ATOM 2054 O O . GLY A 1 282 ? -9.438 -29.109 3.102 1 96.88 282 GLY A O 1
ATOM 2055 N N . ILE A 1 283 ? -7.754 -28.234 4.223 1 96.94 283 ILE A N 1
ATOM 2056 C CA . ILE A 1 283 ? -8.266 -26.875 4.137 1 96.94 283 ILE A CA 1
ATOM 2057 C C . ILE A 1 283 ? -7.969 -26.297 2.752 1 96.94 283 ILE A C 1
ATOM 2059 O O . ILE A 1 283 ? -8.789 -25.578 2.184 1 96.94 283 ILE A O 1
ATOM 2063 N N . VAL A 1 284 ? -6.797 -26.656 2.225 1 96.94 284 VAL A N 1
ATOM 2064 C CA . VAL A 1 284 ? -6.41 -26.25 0.88 1 96.94 284 VAL A CA 1
ATOM 2065 C C . VAL A 1 284 ? -6.23 -27.469 -0.009 1 96.94 284 VAL A C 1
ATOM 2067 O O . VAL A 1 284 ? -5.586 -28.453 0.391 1 96.94 284 VAL A O 1
ATOM 2070 N N . LYS A 1 285 ? -6.816 -27.391 -1.108 1 97.12 285 LYS A N 1
ATOM 2071 C CA . LYS A 1 285 ? -6.656 -28.391 -2.166 1 97.12 285 LYS A CA 1
ATOM 2072 C C . LYS A 1 285 ? -6.625 -27.734 -3.541 1 97.12 285 LYS A C 1
ATOM 2074 O O . LYS A 1 285 ? -7.637 -27.203 -4.004 1 97.12 285 LYS A O 1
ATOM 2079 N N . PRO A 1 286 ? -5.477 -27.766 -4.168 1 97.88 286 PRO A N 1
ATOM 2080 C CA . PRO A 1 286 ? -5.379 -27.109 -5.469 1 97.88 286 PRO A CA 1
ATOM 2081 C C . PRO A 1 286 ? -6.457 -27.562 -6.449 1 97.88 286 PRO A C 1
ATOM 2083 O O . PRO A 1 286 ? -6.738 -28.766 -6.555 1 97.88 286 PRO A O 1
ATOM 2086 N N . LEU A 1 287 ? -7.109 -26.609 -7.086 1 97.38 287 LEU A N 1
ATOM 2087 C CA . LEU A 1 287 ? -8.156 -26.891 -8.062 1 97.38 287 LEU A CA 1
ATOM 2088 C C . LEU A 1 287 ? -7.551 -27.312 -9.398 1 97.38 287 LEU A C 1
ATOM 2090 O O . LEU A 1 287 ? -7.32 -26.469 -10.273 1 97.38 287 LEU A O 1
ATOM 2094 N N . VAL A 1 288 ? -7.352 -28.609 -9.531 1 97.94 288 VAL A N 1
ATOM 2095 C CA . VAL A 1 288 ? -6.895 -29.141 -10.805 1 97.94 288 VAL A CA 1
ATOM 2096 C C . VAL A 1 288 ? -8.094 -29.453 -11.703 1 97.94 288 VAL A C 1
ATOM 2098 O O . VAL A 1 288 ? -8.797 -30.438 -11.5 1 97.94 288 VAL A O 1
ATOM 2101 N N . SER A 1 289 ? -8.273 -28.594 -12.648 1 96.62 289 SER A N 1
ATOM 2102 C CA . SER A 1 289 ? -9.461 -28.719 -13.484 1 96.62 289 SER A CA 1
ATOM 2103 C C . SER A 1 289 ? -9.25 -29.75 -14.594 1 96.62 289 SER A C 1
ATOM 2105 O O . SER A 1 289 ? -10.211 -30.328 -15.094 1 96.62 289 SER A O 1
ATOM 2107 N N . GLU A 1 290 ? -8.016 -29.875 -14.992 1 96.75 290 GLU A N 1
ATOM 2108 C CA . GLU A 1 290 ? -7.707 -30.797 -16.078 1 96.75 290 GLU A CA 1
ATOM 2109 C C . GLU A 1 290 ? -6.332 -31.438 -15.891 1 96.75 290 GLU A C 1
ATOM 2111 O O . GLU A 1 290 ? -5.395 -30.781 -15.445 1 96.75 290 GLU A O 1
ATOM 2116 N N . ARG A 1 291 ? -6.266 -32.688 -16.234 1 97.94 291 ARG A N 1
ATOM 2117 C CA . ARG A 1 291 ? -5.023 -33.438 -16.391 1 97.94 291 ARG A CA 1
ATOM 2118 C C . ARG A 1 291 ? -4.832 -33.906 -17.844 1 97.94 291 ARG A C 1
ATOM 2120 O O . ARG A 1 291 ? -5.699 -34.562 -18.406 1 97.94 291 ARG A O 1
ATOM 2127 N N . VAL A 1 292 ? -3.721 -33.438 -18.406 1 97.5 292 VAL A N 1
ATOM 2128 C CA . VAL A 1 292 ? -3.512 -33.75 -19.812 1 97.5 292 VAL A CA 1
ATOM 2129 C C . VAL A 1 292 ? -2.203 -34.531 -19.984 1 97.5 292 VAL A C 1
ATOM 2131 O O . VAL A 1 292 ? -1.284 -34.375 -19.172 1 97.5 292 VAL A O 1
ATOM 2134 N N . ALA A 1 293 ? -2.188 -35.312 -21.047 1 96.94 293 ALA A N 1
ATOM 2135 C CA . ALA A 1 293 ? -0.946 -36 -21.375 1 96.94 293 ALA A CA 1
ATOM 2136 C C . ALA A 1 293 ? 0.098 -35.031 -21.922 1 96.94 293 ALA A C 1
ATOM 2138 O O . ALA A 1 293 ? -0.224 -33.875 -22.25 1 96.94 293 ALA A O 1
ATOM 2139 N N . MET A 1 294 ? 1.299 -35.438 -21.969 1 96.44 294 MET A N 1
ATOM 2140 C CA . MET A 1 294 ? 2.422 -34.656 -22.453 1 96.44 294 MET A CA 1
ATOM 2141 C C . MET A 1 294 ? 2.105 -34.062 -23.828 1 96.44 294 MET A C 1
ATOM 2143 O O . MET A 1 294 ? 2.4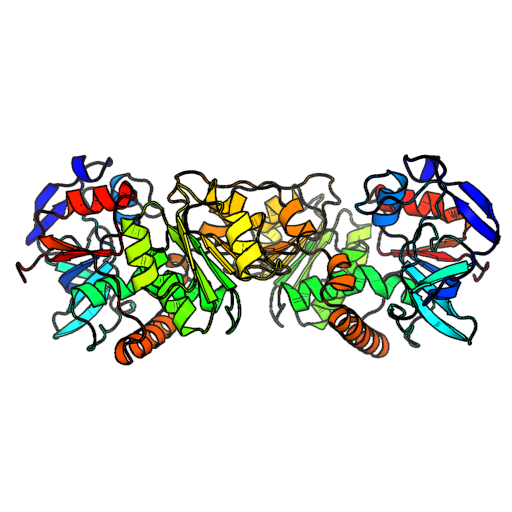06 -32.875 -24.078 1 96.44 294 MET A O 1
ATOM 2147 N N . ALA A 1 295 ? 1.432 -34.844 -24.641 1 95.75 295 ALA A N 1
ATOM 2148 C CA . ALA A 1 295 ? 1.133 -34.406 -26.016 1 95.75 295 ALA A CA 1
ATOM 2149 C C . ALA A 1 295 ? 0.206 -33.188 -26.016 1 95.75 295 ALA A C 1
ATOM 2151 O O . ALA A 1 295 ? 0.164 -32.438 -27 1 95.75 295 ALA A O 1
ATOM 2152 N N . GLY A 1 296 ? -0.51 -32.969 -24.953 1 96.56 296 GLY A N 1
ATOM 2153 C CA . GLY A 1 296 ? -1.495 -31.891 -24.891 1 96.56 296 GLY A CA 1
ATOM 2154 C C . GLY A 1 296 ? -0.959 -30.625 -24.266 1 96.56 296 GLY A C 1
ATOM 2155 O O . GLY A 1 296 ? -1.696 -29.656 -24.094 1 96.56 296 GLY A O 1
ATOM 2156 N N . ALA A 1 297 ? 0.322 -30.562 -23.969 1 97.94 297 ALA A N 1
ATOM 2157 C CA . ALA A 1 297 ? 0.886 -29.469 -23.188 1 97.94 297 ALA A CA 1
ATOM 2158 C C . ALA A 1 297 ? 0.775 -28.156 -23.938 1 97.94 297 ALA A C 1
ATOM 2160 O O . ALA A 1 297 ? 0.386 -27.125 -23.359 1 97.94 297 ALA A O 1
ATOM 2161 N N . ALA A 1 298 ? 1.052 -28.141 -25.188 1 98 298 ALA A N 1
ATOM 2162 C CA . ALA A 1 298 ? 1.04 -26.906 -25.969 1 98 298 ALA A CA 1
ATOM 2163 C C . ALA A 1 298 ? -0.351 -26.266 -25.969 1 98 298 ALA A C 1
ATOM 2165 O O . ALA A 1 298 ? -0.494 -25.062 -25.766 1 98 298 ALA A O 1
ATOM 2166 N N . GLU A 1 299 ? -1.324 -27.062 -26.234 1 97.44 299 GLU A N 1
ATOM 2167 C CA . GLU A 1 299 ? -2.703 -26.578 -26.219 1 97.44 299 GLU A CA 1
ATOM 2168 C C . GLU A 1 299 ? -3.096 -26.078 -24.828 1 97.44 299 GLU A C 1
ATOM 2170 O O . GLU A 1 299 ? -3.812 -25.078 -24.719 1 97.44 299 GLU A O 1
ATOM 2175 N N . ALA A 1 300 ? -2.682 -26.781 -23.812 1 97.62 300 ALA A N 1
ATOM 2176 C CA . ALA A 1 300 ? -2.975 -26.375 -22.438 1 97.62 300 ALA A CA 1
ATOM 2177 C C . ALA A 1 300 ? -2.379 -25 -22.141 1 97.62 300 ALA A C 1
ATOM 2179 O O . ALA A 1 300 ? -3.053 -24.125 -21.578 1 97.62 300 ALA A O 1
ATOM 2180 N N . VAL A 1 301 ? -1.115 -24.75 -22.547 1 98.12 301 VAL A N 1
ATOM 2181 C CA . VAL A 1 301 ? -0.459 -23.469 -22.328 1 98.12 301 VAL A CA 1
ATOM 2182 C C . VAL A 1 301 ? -1.206 -22.375 -23.094 1 98.12 301 VAL A C 1
ATOM 2184 O O . VAL A 1 301 ? -1.41 -21.281 -22.578 1 98.12 301 VAL A O 1
ATOM 2187 N N . GLN A 1 302 ? -1.666 -22.703 -24.297 1 97.5 302 GLN A N 1
ATOM 2188 C CA . GLN A 1 302 ? -2.412 -21.75 -25.094 1 97.5 302 GLN A CA 1
ATOM 2189 C C . GLN A 1 302 ? -3.719 -21.344 -24.422 1 97.5 302 GLN A C 1
ATOM 2191 O O . GLN A 1 302 ? -4.09 -20.172 -24.406 1 97.5 302 GLN A O 1
ATOM 2196 N N . ARG A 1 303 ? -4.371 -22.281 -23.859 1 95.12 303 ARG A N 1
ATOM 2197 C CA . ARG A 1 303 ? -5.633 -22.016 -23.172 1 95.12 303 ARG A CA 1
ATOM 2198 C C . ARG A 1 303 ? -5.426 -21.109 -21.969 1 95.12 303 ARG A C 1
ATOM 2200 O O . ARG A 1 303 ? -6.227 -20.203 -21.719 1 95.12 303 ARG A O 1
ATOM 2207 N N . VAL A 1 304 ? -4.387 -21.375 -21.234 1 94.19 304 VAL A N 1
ATOM 2208 C CA . VAL A 1 304 ? -4.066 -20.531 -20.094 1 94.19 304 VAL A CA 1
ATOM 2209 C C . VAL A 1 304 ? -3.732 -19.125 -20.578 1 94.19 304 VAL A C 1
ATOM 2211 O O . VAL A 1 304 ? -4.199 -18.141 -20 1 94.19 304 VAL A O 1
ATOM 2214 N N . ALA A 1 305 ? -3.041 -19.031 -21.656 1 92.5 305 ALA A N 1
ATOM 2215 C CA . ALA A 1 305 ? -2.68 -17.734 -22.25 1 92.5 305 ALA A CA 1
ATOM 2216 C C . ALA A 1 305 ? -3.92 -16.969 -22.688 1 92.5 305 ALA A C 1
ATOM 2218 O O . ALA A 1 305 ? -3.971 -15.742 -22.578 1 92.5 305 ALA A O 1
ATOM 2219 N N . ASP A 1 306 ? -4.906 -17.719 -23.156 1 91 306 ASP A N 1
ATOM 2220 C CA . ASP A 1 306 ? -6.121 -17.109 -23.703 1 91 306 ASP A CA 1
ATOM 2221 C C . ASP A 1 306 ? -7.102 -16.766 -22.578 1 91 306 ASP A C 1
ATOM 2223 O O . ASP A 1 306 ? -8.094 -16.078 -22.812 1 91 306 ASP A O 1
ATOM 2227 N N . GLY A 1 307 ? -6.887 -17.219 -21.375 1 87 307 GLY A N 1
ATOM 2228 C CA . GLY A 1 307 ? -7.758 -16.906 -20.25 1 87 307 GLY A CA 1
ATOM 2229 C C . GLY A 1 307 ? -9.062 -17.688 -20.281 1 87 307 GLY A C 1
ATOM 2230 O O . GLY A 1 307 ? -10.07 -17.234 -19.75 1 87 307 GLY A O 1
ATOM 2231 N N . THR A 1 308 ? -9.078 -18.812 -20.812 1 86 308 THR A N 1
ATOM 2232 C CA . THR A 1 308 ? -10.312 -19.578 -20.969 1 86 308 THR A CA 1
ATOM 2233 C C . THR A 1 308 ? -10.344 -20.75 -20 1 86 308 THR A C 1
ATOM 2235 O O . THR A 1 308 ? -11.336 -21.484 -19.922 1 86 308 THR A O 1
ATOM 2238 N N . SER A 1 309 ? -9.367 -20.922 -19.203 1 88.88 309 SER A N 1
ATOM 2239 C CA . SER A 1 309 ? -9.273 -22.078 -18.312 1 88.88 309 SER A CA 1
ATOM 2240 C C . SER A 1 309 ? -9.859 -21.766 -16.953 1 88.88 309 SER A C 1
ATOM 2242 O O . SER A 1 309 ? -10.062 -20.609 -16.594 1 88.88 309 SER A O 1
ATOM 2244 N N . THR A 1 310 ? -10.258 -22.812 -16.25 1 92.75 310 THR A N 1
ATOM 2245 C CA . THR A 1 310 ? -10.617 -22.781 -14.844 1 92.75 310 THR A CA 1
ATOM 2246 C C . THR A 1 310 ? -9.586 -23.547 -14.008 1 92.75 310 THR A C 1
ATOM 2248 O O . THR A 1 310 ? -8.992 -24.516 -14.477 1 92.75 310 THR A O 1
ATOM 2251 N N . GLY A 1 311 ? -9.398 -23.047 -12.836 1 95.62 311 GLY A N 1
ATOM 2252 C CA . GLY A 1 311 ? -8.438 -23.734 -11.984 1 95.62 311 GLY A CA 1
ATOM 2253 C C . GLY A 1 311 ? -7.07 -23.891 -12.625 1 95.62 311 GLY A C 1
ATOM 2254 O O . GLY A 1 311 ? -6.543 -22.938 -13.211 1 95.62 311 GLY A O 1
ATOM 2255 N N . ARG A 1 312 ? -6.473 -25.078 -12.367 1 97.38 312 ARG A N 1
ATOM 2256 C CA . ARG A 1 312 ? -5.129 -25.375 -12.859 1 97.38 312 ARG A CA 1
ATOM 2257 C C . ARG A 1 312 ? -5.148 -26.547 -13.836 1 97.38 312 ARG A C 1
ATOM 2259 O O . ARG A 1 312 ? -5.871 -27.516 -13.625 1 97.38 312 ARG A O 1
ATOM 2266 N N . ILE A 1 313 ? -4.34 -26.391 -14.906 1 97.94 313 ILE A N 1
ATOM 2267 C CA . ILE A 1 313 ? -4.133 -27.5 -15.836 1 97.94 313 ILE A CA 1
ATOM 2268 C C . ILE A 1 313 ? -2.762 -28.125 -15.586 1 97.94 313 ILE A C 1
ATOM 2270 O O . ILE A 1 313 ? -1.753 -27.422 -15.516 1 97.94 313 ILE A O 1
ATOM 2274 N N . VAL A 1 314 ? -2.789 -29.484 -15.453 1 98.56 314 VAL A N 1
ATOM 2275 C CA . VAL A 1 314 ? -1.547 -30.188 -15.133 1 98.56 314 VAL A CA 1
ATOM 2276 C C . VAL A 1 314 ? -1.198 -31.172 -16.25 1 98.56 314 VAL A C 1
ATOM 2278 O O . VAL A 1 314 ? -2.051 -31.938 -16.688 1 98.56 314 VAL A O 1
ATOM 2281 N N . VAL A 1 315 ? 0.031 -31.078 -16.688 1 98.56 315 VAL A N 1
ATOM 2282 C CA . VAL A 1 315 ? 0.571 -32 -17.688 1 98.56 315 VAL A CA 1
ATOM 2283 C C . VAL A 1 315 ? 1.221 -33.188 -17 1 98.56 315 VAL A C 1
ATOM 2285 O O . VAL A 1 315 ? 2.027 -33.031 -16.078 1 98.56 315 VAL A O 1
ATOM 2288 N N . LEU A 1 316 ? 0.895 -34.406 -17.484 1 97.5 316 LEU A N 1
ATOM 2289 C CA . LEU A 1 316 ? 1.446 -35.625 -16.938 1 97.5 316 LEU A CA 1
ATOM 2290 C C . LEU A 1 316 ? 2.391 -36.281 -17.938 1 97.5 316 LEU A C 1
ATOM 2292 O O . LEU A 1 316 ? 1.945 -36.969 -18.859 1 97.5 316 LEU A O 1
ATOM 2296 N N . PRO A 1 317 ? 3.693 -36.062 -17.828 1 86.62 317 PRO A N 1
ATOM 2297 C CA . PRO A 1 317 ? 4.645 -36.625 -18.812 1 86.62 317 PRO A CA 1
ATOM 2298 C C . PRO A 1 317 ? 4.672 -38.156 -18.812 1 86.62 317 PRO A C 1
ATOM 2300 O O . PRO A 1 317 ? 4.922 -38.75 -19.859 1 86.62 317 PRO A O 1
ATOM 2303 N N . GLY A 1 318 ? 4.934 -39.031 -17.656 1 65.81 318 GLY A N 1
ATOM 2304 C CA . GLY A 1 318 ? 5.18 -40.438 -17.578 1 65.81 318 GLY A CA 1
ATOM 2305 C C . GLY A 1 318 ? 3.943 -41.281 -17.859 1 65.81 318 GLY A C 1
ATOM 2306 O O . GLY A 1 318 ? 3.984 -42.5 -17.766 1 65.81 318 GLY A O 1
ATOM 2307 N N . GLY A 1 319 ? 3.051 -40.812 -18.781 1 55.28 319 GLY A N 1
ATOM 2308 C CA . GLY A 1 319 ? 1.896 -41.656 -19.047 1 55.28 319 GLY A CA 1
ATOM 2309 C C . GLY A 1 319 ? 1.054 -41.906 -17.812 1 55.28 319 GLY A C 1
ATOM 2310 O O . GLY A 1 319 ? 0.272 -42.875 -17.797 1 55.28 319 GLY A O 1
ATOM 2311 N N . ALA A 1 320 ? 1.544 -41.438 -16.688 1 47.16 320 ALA A N 1
ATOM 2312 C CA . ALA A 1 320 ? 0.771 -41.781 -15.5 1 47.16 320 ALA A CA 1
ATOM 2313 C C . ALA A 1 320 ? -0.656 -41.25 -15.602 1 47.16 320 ALA A C 1
ATOM 2315 O O . ALA A 1 320 ? -0.869 -40.094 -15.969 1 47.16 320 ALA A O 1
ATOM 2316 N N . ARG A 1 321 ? -1.688 -42.094 -16.047 1 39.69 321 ARG A N 1
ATOM 2317 C CA . ARG A 1 321 ? -3.113 -41.781 -16.016 1 39.69 321 ARG A CA 1
ATOM 2318 C C . ARG A 1 321 ? -3.564 -41.469 -14.586 1 39.69 321 ARG A C 1
ATOM 2320 O O . ARG A 1 321 ? -3.064 -42.062 -13.633 1 39.69 321 ARG A O 1
ATOM 2327 N N . MET B 1 1 ? -15.602 41.125 16.5 1 93.94 1 MET B N 1
ATOM 2328 C CA . MET B 1 1 ? -14.25 40.594 16.594 1 93.94 1 MET B CA 1
ATOM 2329 C C . MET B 1 1 ? -13.523 40.719 15.266 1 93.94 1 MET B C 1
ATOM 2331 O O . MET B 1 1 ? -14.156 40.875 14.219 1 93.94 1 MET B O 1
ATOM 2335 N N . GLN B 1 2 ? -12.188 40.688 15.352 1 95.44 2 GLN B N 1
ATOM 2336 C CA . GLN B 1 2 ? -11.406 40.625 14.125 1 95.44 2 GLN B CA 1
ATOM 2337 C C . GLN B 1 2 ? -11.391 39.219 13.531 1 95.44 2 GLN B C 1
ATOM 2339 O O . GLN B 1 2 ? -11.273 38.25 14.258 1 95.44 2 GLN B O 1
ATOM 2344 N N . ALA B 1 3 ? -11.594 39.219 12.195 1 97.56 3 ALA B N 1
ATOM 2345 C CA . ALA B 1 3 ? -11.5 37.938 11.492 1 97.56 3 ALA B CA 1
ATOM 2346 C C . ALA B 1 3 ? -11.117 38.156 10.031 1 97.56 3 ALA B C 1
ATOM 2348 O O . ALA B 1 3 ? -11.523 39.156 9.406 1 97.56 3 ALA B O 1
ATOM 2349 N N . TRP B 1 4 ? -10.312 37.312 9.523 1 98.12 4 TRP B N 1
ATOM 2350 C CA . TRP B 1 4 ? -10.055 37.312 8.086 1 98.12 4 TRP B CA 1
ATOM 2351 C C . TRP B 1 4 ? -11.219 36.688 7.332 1 98.12 4 TRP B C 1
ATOM 2353 O O . TRP B 1 4 ? -11.633 35.562 7.633 1 98.12 4 TRP B O 1
ATOM 2363 N N . ARG B 1 5 ? -11.719 37.438 6.355 1 98.25 5 ARG B N 1
ATOM 2364 C CA . ARG B 1 5 ? -12.891 37 5.613 1 98.25 5 ARG B CA 1
ATOM 2365 C C . ARG B 1 5 ? -12.562 36.781 4.141 1 98.25 5 ARG B C 1
ATOM 2367 O O . ARG B 1 5 ? -11.789 37.531 3.559 1 98.25 5 ARG B O 1
ATOM 2374 N N . VAL B 1 6 ? -13.094 35.75 3.574 1 98.62 6 VAL B N 1
ATOM 2375 C CA . VAL B 1 6 ? -13.023 35.469 2.145 1 98.62 6 VAL B CA 1
ATOM 2376 C C . VAL B 1 6 ? -14.406 35.594 1.521 1 98.62 6 VAL B C 1
ATOM 2378 O O . VAL B 1 6 ? -15.32 34.844 1.83 1 98.62 6 VAL B O 1
ATOM 2381 N N . HIS B 1 7 ? -14.602 36.562 0.625 1 98.31 7 HIS B N 1
ATOM 2382 C CA . HIS B 1 7 ? -15.891 36.875 0.024 1 98.31 7 HIS B CA 1
ATOM 2383 C C . HIS B 1 7 ? -15.992 36.281 -1.383 1 98.31 7 HIS B C 1
ATOM 2385 O O . HIS B 1 7 ? -17.094 36.219 -1.949 1 98.31 7 HIS B O 1
ATOM 2391 N N . ARG B 1 8 ? -14.922 35.938 -1.944 1 98.19 8 ARG B N 1
ATOM 2392 C CA . ARG B 1 8 ? -14.812 35.281 -3.238 1 98.19 8 ARG B CA 1
ATOM 2393 C C . ARG B 1 8 ? -13.562 34.406 -3.297 1 98.19 8 ARG B C 1
ATOM 2395 O O . ARG B 1 8 ? -12.594 34.625 -2.578 1 98.19 8 ARG B O 1
ATOM 2402 N N . ASN B 1 9 ? -13.633 33.406 -4.125 1 98 9 ASN B N 1
ATOM 2403 C CA . ASN B 1 9 ? -12.492 32.5 -4.223 1 98 9 ASN B CA 1
ATOM 2404 C C . ASN B 1 9 ? -11.359 33.125 -5.035 1 98 9 ASN B C 1
ATOM 2406 O O . ASN B 1 9 ? -11.602 33.938 -5.922 1 98 9 ASN B O 1
ATOM 2410 N N . GLY B 1 10 ? -10.203 32.781 -4.789 1 97.62 10 GLY B N 1
ATOM 2411 C CA . GLY B 1 10 ? -8.977 33.219 -5.422 1 97.62 10 GLY B CA 1
ATOM 2412 C C . GLY B 1 10 ? -7.738 32.969 -4.59 1 97.62 10 GLY B C 1
ATOM 2413 O O . GLY B 1 10 ? -7.77 32.156 -3.66 1 97.62 10 GLY B O 1
ATOM 2414 N N . GLU B 1 11 ? -6.68 33.625 -4.988 1 97.69 11 GLU B N 1
ATOM 2415 C CA . GLU B 1 11 ? -5.449 33.469 -4.215 1 97.69 11 GLU B CA 1
ATOM 2416 C C . GLU B 1 11 ? -5.574 34.156 -2.846 1 97.69 11 GLU B C 1
ATOM 2418 O O . GLU B 1 11 ? -6.164 35.219 -2.727 1 97.69 11 GLU B O 1
ATOM 2423 N N . PRO B 1 12 ? -5.012 33.562 -1.814 1 98.06 12 PRO B N 1
ATOM 2424 C CA . PRO B 1 12 ? -5.156 34.062 -0.455 1 98.06 12 PRO B CA 1
ATOM 2425 C C . PRO B 1 12 ? -4.797 35.562 -0.353 1 98.06 12 PRO B C 1
ATOM 2427 O O . PRO B 1 12 ? -5.555 36.344 0.23 1 98.06 12 PRO B O 1
ATOM 2430 N N . GLY B 1 13 ? -3.684 35.938 -0.966 1 97 13 GLY B N 1
ATOM 2431 C CA . GLY B 1 13 ? -3.24 37.312 -0.9 1 97 13 GLY B CA 1
ATOM 2432 C C . GLY B 1 13 ? -4.227 38.281 -1.521 1 97 13 GLY B C 1
ATOM 2433 O O . GLY B 1 13 ? -4.215 39.469 -1.207 1 97 13 GLY B O 1
ATOM 2434 N N . GLU B 1 14 ? -5.07 37.844 -2.334 1 97.75 14 GLU B N 1
ATOM 2435 C CA . GLU B 1 14 ? -6.012 38.688 -3.066 1 97.75 14 GLU B CA 1
ATOM 2436 C C . GLU B 1 14 ? -7.387 38.656 -2.402 1 97.75 14 GLU B C 1
ATOM 2438 O O . GLU B 1 14 ? -8.102 39.688 -2.432 1 97.75 14 GLU B O 1
ATOM 2443 N N . VAL B 1 15 ? -7.758 37.594 -1.79 1 98.38 15 VAL B N 1
ATOM 2444 C CA . VAL B 1 15 ? -9.18 37.438 -1.518 1 98.38 15 VAL B CA 1
ATOM 2445 C C . VAL B 1 15 ? -9.43 37.5 -0.013 1 98.38 15 VAL B C 1
ATOM 2447 O O . VAL B 1 15 ? -10.578 37.625 0.427 1 98.38 15 VAL B O 1
ATOM 2450 N N . MET B 1 16 ? -8.406 37.375 0.812 1 98.44 16 MET B N 1
ATOM 2451 C CA . MET B 1 16 ? -8.57 37.5 2.256 1 98.44 16 MET B CA 1
ATOM 2452 C C . MET B 1 16 ? -8.57 38.969 2.676 1 98.44 16 MET B C 1
ATOM 2454 O O . MET B 1 16 ? -7.68 39.719 2.287 1 98.44 16 MET B O 1
ATOM 2458 N N . SER B 1 17 ? -9.531 39.281 3.482 1 98 17 SER B N 1
ATOM 2459 C CA . SER B 1 17 ? -9.625 40.656 4.027 1 98 17 SER B CA 1
ATOM 2460 C C . SER B 1 17 ? -9.906 40.625 5.523 1 98 17 SER B C 1
ATOM 2462 O O . SER B 1 17 ? -10.734 39.844 5.992 1 98 17 SER B O 1
ATOM 2464 N N . LEU B 1 18 ? -9.156 41.438 6.262 1 97 18 LEU B N 1
ATOM 2465 C CA . LEU B 1 18 ? -9.367 41.531 7.703 1 97 18 LEU B CA 1
ATOM 2466 C C . LEU B 1 18 ? -10.539 42.469 8.016 1 97 18 LEU B C 1
ATOM 2468 O O . LEU B 1 18 ? -10.531 43.625 7.629 1 97 18 LEU B O 1
ATOM 2472 N N . GLU B 1 19 ? -11.492 41.875 8.734 1 96.75 19 GLU B N 1
ATOM 2473 C CA . GLU B 1 19 ? -12.727 42.625 8.984 1 96.75 19 GLU B CA 1
ATOM 2474 C C . GLU B 1 19 ? -13.164 42.5 10.438 1 96.75 19 GLU B C 1
ATOM 2476 O O . GLU B 1 19 ? -12.703 41.594 11.148 1 96.75 19 GLU B O 1
ATOM 2481 N N . GLU B 1 20 ? -13.969 43.5 10.812 1 96.69 20 GLU B N 1
ATOM 2482 C CA . GLU B 1 20 ? -14.711 43.375 12.055 1 96.69 20 GLU B CA 1
ATOM 2483 C C . GLU B 1 20 ? -16.016 42.594 11.844 1 96.69 20 GLU B C 1
ATOM 2485 O O . GLU B 1 20 ? -16.812 42.938 10.969 1 96.69 20 GLU B O 1
ATOM 2490 N N . THR B 1 21 ? -16.125 41.531 12.609 1 96 21 THR B N 1
ATOM 2491 C CA . THR B 1 21 ? -17.312 40.688 12.492 1 96 21 THR B CA 1
ATOM 2492 C C . THR B 1 21 ? -17.875 40.375 13.875 1 96 21 THR B C 1
ATOM 2494 O O . THR B 1 21 ? -17.25 40.688 14.891 1 96 21 THR B O 1
ATOM 2497 N N . ASP B 1 22 ? -19.062 39.812 13.859 1 96.06 22 ASP B N 1
ATOM 2498 C CA . ASP B 1 22 ? -19.641 39.344 15.117 1 96.06 22 ASP B CA 1
ATOM 2499 C C . ASP B 1 22 ? -18.922 38.094 15.641 1 96.06 22 ASP B C 1
ATOM 2501 O O . ASP B 1 22 ? -18.391 37.312 14.859 1 96.06 22 ASP B O 1
ATOM 2505 N N . ARG B 1 23 ? -18.906 38.031 16.922 1 96.25 23 ARG B N 1
ATOM 2506 C CA . ARG B 1 23 ? -18.422 36.812 17.531 1 96.25 23 ARG B CA 1
ATOM 2507 C C . ARG B 1 23 ? -19.328 35.625 17.203 1 96.25 23 ARG B C 1
ATOM 2509 O O . ARG B 1 23 ? -20.547 35.75 17.234 1 96.25 23 ARG B O 1
ATOM 2516 N N . PRO B 1 24 ? -18.75 34.469 16.844 1 96.75 24 PRO B N 1
ATOM 2517 C CA . PRO B 1 24 ? -19.609 33.344 16.516 1 96.75 24 PRO B CA 1
ATOM 2518 C C . PRO B 1 24 ? -20.328 32.75 17.734 1 96.75 24 PRO B C 1
ATOM 2520 O O . PRO B 1 24 ? -19.844 32.875 18.859 1 96.75 24 PRO B O 1
ATOM 2523 N N . THR B 1 25 ? -21.469 32.25 17.5 1 96.88 25 THR B N 1
ATOM 2524 C CA . THR B 1 25 ? -22.266 31.609 18.531 1 96.88 25 THR B CA 1
ATOM 2525 C C . THR B 1 25 ? -22.266 30.094 18.344 1 96.88 25 THR B C 1
ATOM 2527 O O . THR B 1 25 ? -22.703 29.594 17.312 1 96.88 25 THR B O 1
ATOM 2530 N N . PRO B 1 26 ? -21.844 29.359 19.359 1 97.69 26 PRO B N 1
ATOM 2531 C CA . PRO B 1 26 ? -21.828 27.906 19.234 1 97.69 26 PRO B CA 1
ATOM 2532 C C . PRO B 1 26 ? -23.234 27.297 19.156 1 97.69 26 PRO B C 1
ATOM 2534 O O . PRO B 1 26 ? -24.156 27.781 19.812 1 97.69 26 PRO B O 1
ATOM 2537 N N . GLY B 1 27 ? -23.406 26.344 18.281 1 96.94 27 GLY B N 1
ATOM 2538 C CA . GLY B 1 27 ? -24.625 25.562 18.266 1 96.94 27 GLY B CA 1
ATOM 2539 C C . GLY B 1 27 ? -24.578 24.375 19.203 1 96.94 27 GLY B C 1
ATOM 2540 O O . GLY B 1 27 ? -23.75 24.328 20.109 1 96.94 27 GLY B O 1
ATOM 2541 N N . ASP B 1 28 ? -25.547 23.469 18.984 1 96.94 28 ASP B N 1
ATOM 2542 C CA . ASP B 1 28 ? -25.609 22.266 19.812 1 96.94 28 ASP B CA 1
ATOM 2543 C C . ASP B 1 28 ? -24.344 21.422 19.641 1 96.94 28 ASP B C 1
ATOM 2545 O O . ASP B 1 28 ? -23.922 21.156 18.516 1 96.94 28 ASP B O 1
ATOM 2549 N N . GLY B 1 29 ? -23.719 21.094 20.797 1 97.75 29 GLY B N 1
ATOM 2550 C CA . GLY B 1 29 ? -22.531 20.25 20.766 1 97.75 29 GLY B CA 1
ATOM 2551 C C . GLY B 1 29 ? -21.266 21 20.438 1 97.75 29 GLY B C 1
ATOM 2552 O O . GLY B 1 29 ? -20.203 20.406 20.281 1 97.75 29 GLY B O 1
ATOM 2553 N N . GLN B 1 30 ? -21.406 22.297 20.344 1 98.44 30 GLN B N 1
ATOM 2554 C CA . GLN B 1 30 ? -20.25 23.109 19.969 1 98.44 30 GLN B CA 1
ATOM 2555 C C . GLN B 1 30 ? -19.828 24.031 21.125 1 98.44 30 GLN B C 1
ATOM 2557 O O . GLN B 1 30 ? -20.594 24.234 22.062 1 98.44 30 GLN B O 1
ATOM 2562 N N . VAL B 1 31 ? -18.625 24.531 21.062 1 98.44 31 VAL B N 1
ATOM 2563 C CA . VAL B 1 31 ? -18.109 25.438 22.078 1 98.44 31 VAL B CA 1
ATOM 2564 C C . VAL B 1 31 ? -17.391 26.609 21.422 1 98.44 31 VAL B C 1
ATOM 2566 O O . VAL B 1 31 ? -16.938 26.5 20.281 1 98.44 31 VAL B O 1
ATOM 2569 N N . LEU B 1 32 ? -17.391 27.625 22.109 1 98.56 32 LEU B N 1
ATOM 2570 C CA . LEU B 1 32 ? -16.609 28.797 21.703 1 98.56 32 LEU B CA 1
ATOM 2571 C C . LEU B 1 32 ? -15.172 28.688 22.219 1 98.56 32 LEU B C 1
ATOM 2573 O O . LEU B 1 32 ? -14.945 28.312 23.359 1 98.56 32 LEU B O 1
ATOM 2577 N N . VAL B 1 33 ? -14.266 28.953 21.391 1 98.44 33 VAL B N 1
ATOM 2578 C CA . VAL B 1 33 ? -12.852 28.906 21.734 1 98.44 33 VAL B CA 1
ATOM 2579 C C . VAL B 1 33 ? -12.195 30.25 21.422 1 98.44 33 VAL B C 1
ATOM 2581 O O . VAL B 1 33 ? -12.312 30.766 20.297 1 98.44 33 VAL B O 1
ATOM 2584 N N . ARG B 1 34 ? -11.57 30.844 22.391 1 98.31 34 ARG B N 1
ATOM 2585 C CA . ARG B 1 34 ? -10.734 32 22.141 1 98.31 34 ARG B CA 1
ATOM 2586 C C . ARG B 1 34 ? -9.383 31.594 21.562 1 98.31 34 ARG B C 1
ATOM 2588 O O . ARG B 1 34 ? -8.609 30.891 22.219 1 98.31 34 ARG B O 1
ATOM 2595 N N . VAL B 1 35 ? -9.094 32.094 20.375 1 98.56 35 VAL B N 1
ATOM 2596 C CA . VAL B 1 35 ? -7.914 31.625 19.656 1 98.56 35 VAL B CA 1
ATOM 2597 C C . VAL B 1 35 ? -6.66 32.281 20.234 1 98.56 35 VAL B C 1
ATOM 2599 O O . VAL B 1 35 ? -6.59 33.5 20.359 1 98.56 35 VAL B O 1
ATOM 2602 N N . ALA B 1 36 ? -5.734 31.453 20.625 1 98.25 36 ALA B N 1
ATOM 2603 C CA . ALA B 1 36 ? -4.43 31.938 21.062 1 98.25 36 ALA B CA 1
ATOM 2604 C C . ALA B 1 36 ? -3.414 31.891 19.922 1 98.25 36 ALA B C 1
ATOM 2606 O O . ALA B 1 36 ? -2.549 32.75 19.828 1 98.25 36 ALA B O 1
ATOM 2607 N N . ALA B 1 37 ? -3.494 30.906 19.109 1 98.62 37 ALA B N 1
ATOM 2608 C CA . ALA B 1 37 ? -2.619 30.688 17.969 1 98.62 37 ALA B CA 1
ATOM 2609 C C . ALA B 1 37 ? -3.32 29.875 16.891 1 98.62 37 ALA B C 1
ATOM 2611 O O . ALA B 1 37 ? -4.078 28.953 17.203 1 98.62 37 ALA B O 1
ATOM 2612 N N . ALA B 1 38 ? -3.102 30.219 15.633 1 98.75 38 ALA B N 1
ATOM 2613 C CA . ALA B 1 38 ? -3.633 29.484 14.484 1 98.75 38 ALA B CA 1
ATOM 2614 C C . ALA B 1 38 ? -2.52 29.109 13.508 1 98.75 38 ALA B C 1
ATOM 2616 O O . ALA B 1 38 ? -1.834 29.984 12.977 1 98.75 38 ALA B O 1
ATOM 2617 N N . ASN B 1 39 ? -2.35 27.844 13.32 1 98.38 39 ASN B N 1
ATOM 2618 C CA . ASN B 1 39 ? -1.337 27.375 12.383 1 98.38 39 ASN B CA 1
ATOM 2619 C C . ASN B 1 39 ? -1.839 27.422 10.945 1 98.38 39 ASN B C 1
ATOM 2621 O O . ASN B 1 39 ? -2.986 27.078 10.672 1 98.38 39 ASN B O 1
ATOM 2625 N N . VAL B 1 40 ? -0.994 27.891 10.008 1 98 40 VAL B N 1
ATOM 2626 C CA . VAL B 1 40 ? -1.344 27.984 8.594 1 98 40 VAL B CA 1
ATOM 2627 C C . VAL B 1 40 ? -1.133 26.625 7.926 1 98 40 VAL B C 1
ATOM 2629 O O . VAL B 1 40 ? -0.075 26 8.078 1 98 40 VAL B O 1
ATOM 2632 N N . ASN B 1 41 ? -2.148 26.172 7.215 1 96.06 41 ASN B N 1
ATOM 2633 C CA . ASN B 1 41 ? -2.094 24.906 6.488 1 96.06 41 ASN B CA 1
ATOM 2634 C C . ASN B 1 41 ? -2.369 25.094 5 1 96.06 41 ASN B C 1
ATOM 2636 O O . ASN B 1 41 ? -2.986 26.094 4.605 1 96.06 41 ASN B O 1
ATOM 2640 N N . PHE B 1 42 ? -1.896 24.172 4.258 1 91.94 42 PHE B N 1
ATOM 2641 C CA . PHE B 1 42 ? -2.18 24.203 2.826 1 91.94 42 PHE B CA 1
ATOM 2642 C C . PHE B 1 42 ? -3.682 24.188 2.572 1 91.94 42 PHE B C 1
ATOM 2644 O O . PHE B 1 42 ? -4.168 24.859 1.657 1 91.94 42 PHE B O 1
ATOM 2651 N N . PRO B 1 43 ? -4.48 23.438 3.295 1 93.69 43 PRO B N 1
ATOM 2652 C CA . PRO B 1 43 ? -5.938 23.469 3.131 1 93.69 43 PRO B CA 1
ATOM 2653 C C . PRO B 1 43 ? -6.508 24.875 3.229 1 93.69 43 PRO B C 1
ATOM 2655 O O . PRO B 1 43 ? -7.539 25.172 2.619 1 93.69 43 PRO B O 1
ATOM 2658 N N . ASP B 1 44 ? -5.891 25.75 3.982 1 97.19 44 ASP B N 1
ATOM 2659 C CA . ASP B 1 44 ? -6.352 27.125 4.035 1 97.19 44 ASP B CA 1
ATOM 2660 C C . ASP B 1 44 ? -6.305 27.781 2.652 1 97.19 44 ASP B C 1
ATOM 2662 O O . ASP B 1 44 ? -7.234 28.484 2.262 1 97.19 44 ASP B O 1
ATOM 2666 N N . ALA B 1 45 ? -5.211 27.562 1.963 1 96.19 45 ALA B N 1
ATOM 2667 C CA . ALA B 1 45 ? -5.074 28.078 0.608 1 96.19 45 ALA B CA 1
ATOM 2668 C C . ALA B 1 45 ? -6.109 27.469 -0.329 1 96.19 45 ALA B C 1
ATOM 2670 O O . ALA B 1 45 ? -6.703 28.172 -1.151 1 96.19 45 ALA B O 1
ATOM 2671 N N . LEU B 1 46 ? -6.332 26.156 -0.163 1 93.62 46 LEU B N 1
ATOM 2672 C CA . LEU B 1 46 ? -7.305 25.484 -1.009 1 93.62 46 LEU B CA 1
ATOM 2673 C C . LEU B 1 46 ? -8.711 26 -0.746 1 93.62 46 LEU B C 1
ATOM 2675 O O . LEU B 1 46 ? -9.523 26.109 -1.671 1 93.62 46 LEU B O 1
ATOM 2679 N N . LEU B 1 47 ? -8.992 26.281 0.469 1 96.12 47 LEU B N 1
ATOM 2680 C CA . LEU B 1 47 ? -10.273 26.891 0.814 1 96.12 47 LEU B CA 1
ATOM 2681 C C . LEU B 1 47 ? -10.438 28.234 0.12 1 96.12 47 LEU B C 1
ATOM 2683 O O . LEU B 1 47 ? -11.477 28.5 -0.496 1 96.12 47 LEU B O 1
ATOM 2687 N N . CYS B 1 48 ? -9.453 29.016 0.162 1 97.81 48 CYS B N 1
ATOM 2688 C CA . CYS B 1 48 ? -9.508 30.328 -0.485 1 97.81 48 CYS B CA 1
ATOM 2689 C C . CYS B 1 48 ? -9.711 30.188 -1.988 1 97.81 48 CYS B C 1
ATOM 2691 O O . CYS B 1 48 ? -10.477 30.938 -2.588 1 97.81 48 CYS B O 1
ATOM 2693 N N . ARG B 1 49 ? -9.094 29.141 -2.527 1 96.44 49 ARG B N 1
ATOM 2694 C CA . ARG B 1 49 ? -9.141 28.906 -3.967 1 96.44 49 ARG B CA 1
ATOM 2695 C C . ARG B 1 49 ? -10.469 28.266 -4.375 1 96.44 49 ARG B C 1
ATOM 2697 O O . ARG B 1 49 ? -10.797 28.203 -5.559 1 96.44 49 ARG B O 1
ATOM 2704 N N . GLY B 1 50 ? -11.234 27.781 -3.428 1 95.19 50 GLY B N 1
ATOM 2705 C CA . GLY B 1 50 ? -12.445 27.031 -3.721 1 95.19 50 GLY B CA 1
ATOM 2706 C C . GLY B 1 50 ? -12.164 25.641 -4.242 1 95.19 50 GLY B C 1
ATOM 2707 O O . GLY B 1 50 ? -12.93 25.109 -5.047 1 95.19 50 GLY B O 1
ATOM 2708 N N . GLN B 1 51 ? -11.078 25.078 -3.842 1 89.94 51 GLN B N 1
ATOM 2709 C CA . GLN B 1 51 ? -10.641 23.797 -4.371 1 89.94 51 GLN B CA 1
ATOM 2710 C C . GLN B 1 51 ? -10.562 22.734 -3.27 1 89.94 51 GLN B C 1
ATOM 2712 O O . GLN B 1 51 ? -9.977 21.672 -3.465 1 89.94 51 GLN B O 1
ATOM 2717 N N . TYR B 1 52 ? -11.094 23.094 -2.109 1 87.88 52 TYR B N 1
ATOM 2718 C CA . TYR B 1 52 ? -11.117 22.141 -1.003 1 87.88 52 TYR B CA 1
ATOM 2719 C C . TYR B 1 52 ? -12.336 21.234 -1.099 1 87.88 52 TYR B C 1
ATOM 2721 O O . TYR B 1 52 ? -13.32 21.578 -1.75 1 87.88 52 TYR B O 1
ATOM 2729 N N . GLN B 1 53 ? -12.289 20.047 -0.561 1 81.31 53 GLN B N 1
ATOM 2730 C CA . GLN B 1 53 ? -13.359 19.078 -0.681 1 81.31 53 GLN B CA 1
ATOM 2731 C C . GLN B 1 53 ? -14.656 19.594 -0.06 1 81.31 53 GLN B C 1
ATOM 2733 O O . GLN B 1 53 ? -15.742 19.344 -0.583 1 81.31 53 GLN B O 1
ATOM 2738 N N . VAL B 1 54 ? -14.438 20.188 1.097 1 83.25 54 VAL B N 1
ATOM 2739 C CA . VAL B 1 54 ? -15.578 20.844 1.721 1 83.25 54 VAL B CA 1
ATOM 2740 C C . VAL B 1 54 ? -15.555 22.344 1.399 1 83.25 54 VAL B C 1
ATOM 2742 O O . VAL B 1 54 ? -14.594 23.047 1.742 1 83.25 54 VAL B O 1
ATOM 2745 N N . ARG B 1 55 ? -16.641 22.891 0.714 1 88.12 55 ARG B N 1
ATOM 2746 C CA . ARG B 1 55 ? -16.719 24.297 0.341 1 88.12 55 ARG B CA 1
ATOM 2747 C C . ARG B 1 55 ? -17.719 25.047 1.219 1 88.12 55 ARG B C 1
ATOM 2749 O O . ARG B 1 55 ? -18.938 24.906 1.045 1 88.12 55 ARG B O 1
ATOM 2756 N N . PRO B 1 56 ? -17.141 25.875 2.066 1 94.06 56 PRO B N 1
ATOM 2757 C CA . PRO B 1 56 ? -18.047 26.656 2.912 1 94.06 56 PRO B CA 1
ATOM 2758 C C . PRO B 1 56 ? -18.734 27.781 2.15 1 94.06 56 PRO B C 1
ATOM 2760 O O . PRO B 1 56 ? -18.219 28.25 1.131 1 94.06 56 PRO B O 1
ATOM 2763 N N . PRO B 1 57 ? -19.938 28.172 2.627 1 95.06 57 PRO B N 1
ATOM 2764 C CA . PRO B 1 57 ? -20.547 29.359 2.037 1 95.06 57 PRO B CA 1
ATOM 2765 C C . PRO B 1 57 ? -19.734 30.625 2.252 1 95.06 57 PRO B C 1
ATOM 2767 O O . PRO B 1 57 ? -19.094 30.781 3.297 1 95.06 57 PRO B O 1
ATOM 2770 N N . LEU B 1 58 ? -19.844 31.516 1.295 1 96.31 58 LEU B N 1
ATOM 2771 C CA . LEU B 1 58 ? -19.188 32.812 1.396 1 96.31 58 LEU B CA 1
ATOM 2772 C C . LEU B 1 58 ? -20.078 33.812 2.145 1 96.31 58 LEU B C 1
ATOM 2774 O O . LEU B 1 58 ? -21.297 33.781 1.984 1 96.31 58 LEU B O 1
ATOM 2778 N N . PRO B 1 59 ? -19.562 34.594 2.932 1 97.44 59 PRO B N 1
ATOM 2779 C CA . PRO B 1 59 ? -18.141 34.656 3.275 1 97.44 59 PRO B CA 1
ATOM 2780 C C . PRO B 1 59 ? -17.75 33.688 4.363 1 97.44 59 PRO B C 1
ATOM 2782 O O . PRO B 1 59 ? -18.594 33.281 5.172 1 97.44 59 PRO B O 1
ATOM 2785 N N . PHE B 1 60 ? -16.531 33.25 4.418 1 98.12 60 PHE B N 1
ATOM 2786 C CA . PHE B 1 60 ? -16.031 32.375 5.469 1 98.12 60 PHE B CA 1
ATOM 2787 C C . PHE B 1 60 ? -14.672 32.844 5.965 1 98.12 60 PHE B C 1
ATOM 2789 O O . PHE B 1 60 ? -14.094 33.781 5.402 1 98.12 60 PHE B O 1
ATOM 2796 N N . THR B 1 61 ? -14.219 32.312 7.102 1 98.12 61 THR B N 1
ATOM 2797 C CA . THR B 1 61 ? -12.906 32.594 7.676 1 98.12 61 THR B CA 1
ATOM 2798 C C . THR B 1 61 ? -12.008 31.359 7.574 1 98.12 61 THR B C 1
ATOM 2800 O O . THR B 1 61 ? -12.359 30.281 8.062 1 98.12 61 THR B O 1
ATOM 2803 N N . PRO B 1 62 ? -10.766 31.438 6.898 1 98.12 62 PRO B N 1
ATOM 2804 C CA . PRO B 1 62 ? -9.828 30.297 6.875 1 98.12 62 PRO B CA 1
ATOM 2805 C C . PRO B 1 62 ? -9.133 30.078 8.219 1 98.12 62 PRO B C 1
ATOM 2807 O O . PRO B 1 62 ? -9.266 30.906 9.125 1 98.12 62 PRO B O 1
ATOM 2810 N N . GLY B 1 63 ? -8.398 29.016 8.297 1 98.06 63 GLY B N 1
ATOM 2811 C CA . GLY B 1 63 ? -7.715 28.609 9.516 1 98.06 63 GLY B CA 1
ATOM 2812 C C . GLY B 1 63 ? -8.266 27.328 10.102 1 98.06 63 GLY B C 1
ATOM 2813 O O . GLY B 1 63 ? -9.164 27.359 10.953 1 98.06 63 GLY B O 1
ATOM 2814 N N . VAL B 1 64 ? -7.648 26.234 9.781 1 97.81 64 VAL B N 1
ATOM 2815 C CA . VAL B 1 64 ? -8.281 24.969 10.094 1 97.81 64 VAL B CA 1
ATOM 2816 C C . VAL B 1 64 ? -7.637 24.344 11.328 1 97.81 64 VAL B C 1
ATOM 2818 O O . VAL B 1 64 ? -8.062 23.297 11.805 1 97.81 64 VAL B O 1
ATOM 2821 N N . GLU B 1 65 ? -6.656 25.016 11.922 1 98.19 65 GLU B N 1
ATOM 2822 C CA . GLU B 1 65 ? -5.871 24.438 13 1 98.19 65 GLU B CA 1
ATOM 2823 C C . GLU B 1 65 ? -5.543 25.484 14.062 1 98.19 65 GLU B C 1
ATOM 2825 O O . GLU B 1 65 ? -4.77 26.406 13.812 1 98.19 65 GLU B O 1
ATOM 2830 N N . VAL B 1 66 ? -6.098 25.266 15.328 1 98.5 66 VAL B N 1
ATOM 2831 C CA . VAL B 1 66 ? -5.922 26.328 16.312 1 98.5 66 VAL B CA 1
ATOM 2832 C C . VAL B 1 66 ? -5.582 25.719 17.672 1 98.5 66 VAL B C 1
ATOM 2834 O O . VAL B 1 66 ? -5.887 24.547 17.938 1 98.5 66 VAL B O 1
ATOM 2837 N N . CYS B 1 67 ? -4.863 26.453 18.469 1 98.75 67 CYS B N 1
ATOM 2838 C CA . CYS B 1 67 ? -4.793 26.328 19.922 1 98.75 67 CYS B CA 1
ATOM 2839 C C . CYS B 1 67 ? -5.492 27.5 20.594 1 98.75 67 CYS B C 1
ATOM 2841 O O . CYS B 1 67 ? -5.34 28.656 20.172 1 98.75 67 CYS B O 1
ATOM 2843 N N . GLY B 1 68 ? -6.32 27.188 21.547 1 98.44 68 GLY B N 1
ATOM 2844 C CA . GLY B 1 68 ? -7.051 28.234 22.234 1 98.44 68 GLY B CA 1
ATOM 2845 C C . GLY B 1 68 ? -7.652 27.797 23.547 1 98.44 68 GLY B C 1
ATOM 2846 O O . GLY B 1 68 ? -7.277 26.75 24.094 1 98.44 68 GLY B O 1
ATOM 2847 N N . THR B 1 69 ? -8.492 28.688 24.062 1 98.44 69 THR B N 1
ATOM 2848 C CA . THR B 1 69 ? -9.078 28.422 25.375 1 98.44 69 THR B CA 1
ATOM 2849 C C . THR B 1 69 ? -10.602 28.453 25.281 1 98.44 69 THR B C 1
ATOM 2851 O O . THR B 1 69 ? -11.188 29.375 24.719 1 98.44 69 THR B O 1
ATOM 2854 N N . THR B 1 70 ? -11.227 27.438 25.859 1 98.5 70 THR B N 1
ATOM 2855 C CA . THR B 1 70 ? -12.68 27.406 25.953 1 98.5 70 THR B CA 1
ATOM 2856 C C . THR B 1 70 ? -13.18 28.359 27.031 1 98.5 70 THR B C 1
ATOM 2858 O O . THR B 1 70 ? -12.391 28.891 27.812 1 98.5 70 THR B O 1
ATOM 2861 N N . GLU B 1 71 ? -14.461 28.516 27.016 1 97.25 71 GLU B N 1
ATOM 2862 C CA . GLU B 1 71 ? -15.062 29.422 28 1 97.25 71 GLU B CA 1
ATOM 2863 C C . GLU B 1 71 ? -14.844 28.922 29.422 1 97.25 71 GLU B C 1
ATOM 2865 O O . GLU B 1 71 ? -14.742 29.703 30.359 1 97.25 71 GLU B O 1
ATOM 2870 N N . ASP B 1 72 ? -14.781 27.625 29.547 1 97.31 72 ASP B N 1
ATOM 2871 C CA . ASP B 1 72 ? -14.594 27.047 30.875 1 97.31 72 ASP B CA 1
ATOM 2872 C C . ASP B 1 72 ? -13.117 26.953 31.234 1 97.31 72 ASP B C 1
ATOM 2874 O O . ASP B 1 72 ? -12.75 26.344 32.25 1 97.31 72 ASP B O 1
ATOM 2878 N N . GLY B 1 73 ? -12.195 27.391 30.375 1 97.88 73 GLY B N 1
ATOM 2879 C CA . GLY B 1 73 ? -10.797 27.594 30.734 1 97.88 73 GLY B CA 1
ATOM 2880 C C . GLY B 1 73 ? -9.891 26.5 30.219 1 97.88 73 GLY B C 1
ATOM 2881 O O . GLY B 1 73 ? -8.68 26.516 30.469 1 97.88 73 GLY B O 1
ATOM 2882 N N . ARG B 1 74 ? -10.383 25.562 29.5 1 97.69 74 ARG B N 1
ATOM 2883 C CA . ARG B 1 74 ? -9.562 24.469 28.984 1 97.69 74 ARG B CA 1
ATOM 2884 C C . ARG B 1 74 ? -8.734 24.922 27.781 1 97.69 74 ARG B C 1
ATOM 2886 O O . ARG B 1 74 ? -9.266 25.516 26.844 1 97.69 74 ARG B O 1
ATOM 2893 N N . ARG B 1 75 ? -7.379 24.75 27.828 1 98.75 75 ARG B N 1
ATOM 2894 C CA . ARG B 1 75 ? -6.504 24.953 26.688 1 98.75 75 ARG B CA 1
ATOM 2895 C C . ARG B 1 75 ? -6.613 23.781 25.703 1 98.75 75 ARG B C 1
ATOM 2897 O O . ARG B 1 75 ? -6.309 22.641 26.062 1 98.75 75 ARG B O 1
ATOM 2904 N N . VAL B 1 76 ? -6.996 24.047 24.453 1 98.88 76 VAL B N 1
ATOM 2905 C CA . VAL B 1 76 ? -7.379 22.953 23.578 1 98.88 76 VAL B CA 1
ATOM 2906 C C . VAL B 1 76 ? -6.824 23.172 22.172 1 98.88 76 VAL B C 1
ATOM 2908 O O . VAL B 1 76 ? -6.488 24.312 21.812 1 98.88 76 VAL B O 1
ATOM 2911 N N . LEU B 1 77 ? -6.59 22.141 21.5 1 98.81 77 LEU B N 1
ATOM 2912 C CA . LEU B 1 77 ? -6.441 22.125 20.047 1 98.81 77 LEU B CA 1
ATOM 2913 C C . LEU B 1 77 ? -7.773 21.812 19.359 1 98.81 77 LEU B C 1
ATOM 2915 O O . LEU B 1 77 ? -8.539 20.984 19.859 1 98.81 77 LEU B O 1
ATOM 2919 N N . ALA B 1 78 ? -8.016 22.5 18.25 1 98.19 78 ALA B N 1
ATOM 2920 C CA . ALA B 1 78 ? -9.305 22.281 17.594 1 98.19 78 ALA B CA 1
ATOM 2921 C C . ALA B 1 78 ? -9.203 22.547 16.094 1 98.19 78 ALA B C 1
ATOM 2923 O O . ALA B 1 78 ? -8.352 23.312 15.641 1 98.19 78 ALA B O 1
ATOM 2924 N N . THR B 1 79 ? -10 21.844 15.344 1 97.75 79 THR B N 1
ATOM 2925 C CA . THR B 1 79 ? -10.375 22.219 13.984 1 97.75 79 THR B CA 1
ATOM 2926 C C . THR B 1 79 ? -11.695 23 13.992 1 97.75 79 THR B C 1
ATOM 2928 O O . THR B 1 79 ? -12.75 22.438 14.289 1 97.75 79 THR B O 1
ATOM 2931 N N . PRO B 1 80 ? -11.617 24.25 13.641 1 97.75 80 PRO B N 1
ATOM 2932 C CA . PRO B 1 80 ? -12.828 25.062 13.68 1 97.75 80 PRO B CA 1
ATOM 2933 C C . PRO B 1 80 ? -13.922 24.547 12.742 1 97.75 80 PRO B C 1
ATOM 2935 O O . PRO B 1 80 ? -13.617 23.984 11.688 1 97.75 80 PRO B O 1
ATOM 2938 N N . ALA B 1 81 ? -15.148 24.781 13.156 1 96.81 81 ALA B N 1
ATOM 2939 C CA . ALA B 1 81 ? -16.281 24.438 12.312 1 96.81 81 ALA B CA 1
ATOM 2940 C C . ALA B 1 81 ? -16.531 25.5 11.25 1 96.81 81 ALA B C 1
ATOM 2942 O O . ALA B 1 81 ? -16.75 26.672 11.57 1 96.81 81 ALA B O 1
ATOM 2943 N N . LEU B 1 82 ? -16.5 25.094 10.016 1 94.31 82 LEU B N 1
ATOM 2944 C CA . LEU B 1 82 ? -16.812 26.031 8.93 1 94.31 82 LEU B CA 1
ATOM 2945 C C . LEU B 1 82 ? -18.25 26.531 9.062 1 94.31 82 LEU B C 1
ATOM 2947 O O . LEU B 1 82 ? -19.141 25.797 9.492 1 94.31 82 LEU B O 1
ATOM 2951 N N . PRO B 1 83 ? -18.438 27.828 8.766 1 96.38 83 PRO B N 1
ATOM 2952 C CA . PRO B 1 83 ? -17.594 28.703 7.961 1 96.38 83 PRO B CA 1
ATOM 2953 C C . PRO B 1 83 ? -16.594 29.5 8.805 1 96.38 83 PRO B C 1
ATOM 2955 O O . PRO B 1 83 ? -15.922 30.391 8.289 1 96.38 83 PRO B O 1
ATOM 2958 N N . TYR B 1 84 ? -16.547 29.203 10.102 1 96.38 84 TYR B N 1
ATOM 2959 C CA . TYR B 1 84 ? -15.594 29.891 10.953 1 96.38 84 TYR B CA 1
ATOM 2960 C C . TYR B 1 84 ? -14.203 29.281 10.828 1 96.38 84 TYR B C 1
ATOM 2962 O O . TYR B 1 84 ? -14.07 28.109 10.453 1 96.38 84 TYR B O 1
ATOM 2970 N N . GLY B 1 85 ? -13.148 30.125 11.141 1 97.62 85 GLY B N 1
ATOM 2971 C CA . GLY B 1 85 ? -11.773 29.672 11.062 1 97.62 85 GLY B CA 1
ATOM 2972 C C . GLY B 1 85 ? -10.852 30.375 12.039 1 97.62 85 GLY B C 1
ATOM 2973 O O . GLY B 1 85 ? -11.25 31.344 12.68 1 97.62 85 GLY B O 1
ATOM 2974 N N . GLY B 1 86 ? -9.703 29.891 12.086 1 98.25 86 GLY B N 1
ATOM 2975 C CA . GLY B 1 86 ? -8.789 30.25 13.156 1 98.25 86 GLY B CA 1
ATOM 2976 C C . GLY B 1 86 ? -8.117 31.594 12.961 1 98.25 86 GLY B C 1
ATOM 2977 O O . GLY B 1 86 ? -7.512 32.125 13.891 1 98.25 86 GLY B O 1
ATOM 2978 N N . PHE B 1 87 ? -8.18 32.094 11.734 1 98.44 87 PHE B N 1
ATOM 2979 C CA . PHE B 1 87 ? -7.652 33.438 11.539 1 98.44 87 PHE B CA 1
ATOM 2980 C C . PHE B 1 87 ? -8.656 34.469 12.008 1 98.44 87 PHE B C 1
ATOM 2982 O O . PHE B 1 87 ? -9.062 35.344 11.234 1 98.44 87 PHE B O 1
ATOM 2989 N N . ALA B 1 88 ? -9.008 34.375 13.258 1 98.06 88 ALA B N 1
ATOM 2990 C CA . ALA B 1 88 ? -9.977 35.188 13.984 1 98.06 88 ALA B CA 1
ATOM 2991 C C . ALA B 1 88 ? -9.711 35.125 15.492 1 98.06 88 ALA B C 1
ATOM 2993 O O . ALA B 1 88 ? -8.883 34.344 15.953 1 98.06 88 ALA B O 1
ATOM 2994 N N . GLU B 1 89 ? -10.367 35.969 16.203 1 97.81 89 GLU B N 1
ATOM 2995 C CA . GLU B 1 89 ? -10.18 36 17.656 1 97.81 89 GLU B CA 1
ATOM 2996 C C . GLU B 1 89 ? -10.883 34.844 18.328 1 97.81 89 GLU B C 1
ATOM 2998 O O . GLU B 1 89 ? -10.422 34.375 19.375 1 97.81 89 GLU B O 1
ATOM 3003 N N . TYR B 1 90 ? -12.031 34.438 17.75 1 98 90 TYR B N 1
ATOM 3004 C CA . TYR B 1 90 ? -12.82 33.344 18.297 1 98 90 TYR B CA 1
ATOM 3005 C C . TYR B 1 90 ? -13.242 32.375 17.188 1 98 90 TYR B C 1
ATOM 3007 O O . TYR B 1 90 ? -13.43 32.781 16.047 1 98 90 TYR B O 1
ATOM 3015 N N . VAL B 1 91 ? -13.422 31.125 17.578 1 98.12 91 VAL B N 1
ATOM 3016 C CA . VAL B 1 91 ? -13.953 30.125 16.672 1 98.12 91 VAL B CA 1
ATOM 3017 C C . VAL B 1 91 ? -14.969 29.25 17.406 1 98.12 91 VAL B C 1
ATOM 3019 O O . VAL B 1 91 ? -15.047 29.281 18.641 1 98.12 91 VAL B O 1
ATOM 3022 N N . VAL B 1 92 ? -15.727 28.625 16.578 1 98.31 92 VAL B N 1
ATOM 3023 C CA . VAL B 1 92 ? -16.594 27.547 17.078 1 98.31 92 VAL B CA 1
ATOM 3024 C C . VAL B 1 92 ? -16.016 26.203 16.672 1 98.31 92 VAL B C 1
ATOM 3026 O O . VAL B 1 92 ? -15.508 26.031 15.555 1 98.31 92 VAL B O 1
ATOM 3029 N N . ALA B 1 93 ? -16 25.25 17.625 1 98.38 93 ALA B N 1
ATOM 3030 C CA . ALA B 1 93 ? -15.539 23.891 17.359 1 98.38 93 ALA B CA 1
ATOM 3031 C C . ALA B 1 93 ? -16.453 22.859 18.016 1 98.38 93 ALA B C 1
ATOM 3033 O O . ALA B 1 93 ? -17.156 23.172 18.969 1 98.38 93 ALA B O 1
ATOM 3034 N N . ASP B 1 94 ? -16.531 21.703 17.422 1 97.75 94 ASP B N 1
ATOM 3035 C CA . ASP B 1 94 ? -17.266 20.594 18.031 1 97.75 94 ASP B CA 1
ATOM 3036 C C . ASP B 1 94 ? -16.594 20.141 19.328 1 97.75 94 ASP B C 1
ATOM 3038 O O . ASP B 1 94 ? -15.422 19.781 19.328 1 97.75 94 ASP B O 1
ATOM 3042 N N . GLU B 1 95 ? -17.375 20.109 20.344 1 98.06 95 GLU B N 1
ATOM 3043 C CA . GLU B 1 95 ? -16.844 19.734 21.656 1 98.06 95 GLU B CA 1
ATOM 3044 C C . GLU B 1 95 ? -16.203 18.344 21.625 1 98.06 95 GLU B C 1
ATOM 3046 O O . GLU B 1 95 ? -15.148 18.141 22.219 1 98.06 95 GLU B O 1
ATOM 3051 N N . ALA B 1 96 ? -16.781 17.438 20.906 1 96.88 96 ALA B N 1
ATOM 3052 C CA . ALA B 1 96 ? -16.359 16.031 20.875 1 96.88 96 ALA B CA 1
ATOM 3053 C C . ALA B 1 96 ? -15.008 15.898 20.188 1 96.88 96 ALA B C 1
ATOM 3055 O O . ALA B 1 96 ? -14.312 14.891 20.375 1 96.88 96 ALA B O 1
ATOM 3056 N N . ALA B 1 97 ? -14.602 16.922 19.453 1 97.06 97 ALA B N 1
ATOM 3057 C CA . ALA B 1 97 ? -13.391 16.797 18.641 1 97.06 97 ALA B CA 1
ATOM 3058 C C . ALA B 1 97 ? -12.242 17.594 19.281 1 97.06 97 ALA B C 1
ATOM 3060 O O . ALA B 1 97 ? -11.125 17.594 18.75 1 97.06 97 ALA B O 1
ATOM 3061 N N . LEU B 1 98 ? -12.492 18.25 20.375 1 98.38 98 LEU B N 1
ATOM 3062 C CA . LEU B 1 98 ? -11.438 19.016 21.047 1 98.38 98 LEU B CA 1
ATOM 3063 C C . LEU B 1 98 ? -10.344 18.094 21.578 1 98.38 98 LEU B C 1
ATOM 3065 O O . LEU B 1 98 ? -10.633 17 22.062 1 98.38 98 LEU B O 1
ATOM 3069 N N . LEU B 1 99 ? -9.148 18.547 21.469 1 98.75 99 LEU B N 1
ATOM 3070 C CA . LEU B 1 99 ? -7.988 17.859 22.031 1 98.75 99 LEU B CA 1
ATOM 3071 C C . LEU B 1 99 ? -7.289 18.719 23.062 1 98.75 99 LEU B C 1
ATOM 3073 O O . LEU B 1 99 ? -7.113 19.922 22.875 1 98.75 99 LEU B O 1
ATOM 3077 N N . PRO B 1 100 ? -6.918 18.125 24.141 1 98.69 100 PRO B N 1
ATOM 3078 C CA . PRO B 1 100 ? -6.188 18.922 25.141 1 98.69 100 PRO B CA 1
ATOM 3079 C C . PRO B 1 100 ? -4.832 19.391 24.625 1 98.69 100 PRO B C 1
ATOM 3081 O O . PRO B 1 100 ? -4.094 18.625 24.016 1 98.69 100 PRO B O 1
ATOM 3084 N N . ALA B 1 101 ? -4.516 20.625 24.828 1 98.69 101 ALA B N 1
ATOM 3085 C CA . ALA B 1 101 ? -3.199 21.125 24.438 1 98.69 101 ALA B CA 1
ATOM 3086 C C . ALA B 1 101 ? -2.119 20.625 25.391 1 98.69 101 ALA B C 1
ATOM 3088 O O . ALA B 1 101 ? -2.279 20.688 26.609 1 98.69 101 ALA B O 1
ATOM 3089 N N . PRO B 1 102 ? -1.028 20.141 24.859 1 98.31 102 PRO B N 1
ATOM 3090 C CA . PRO B 1 102 ? 0.059 19.703 25.75 1 98.31 102 PRO B CA 1
ATOM 3091 C C . PRO B 1 102 ? 0.656 20.859 26.547 1 98.31 102 PRO B C 1
ATOM 3093 O O . PRO B 1 102 ? 0.957 21.922 25.984 1 98.31 102 PRO B O 1
ATOM 3096 N N . ASP B 1 103 ? 0.979 20.641 27.766 1 97.56 103 ASP B N 1
ATOM 3097 C CA . ASP B 1 103 ? 1.54 21.672 28.641 1 97.56 103 ASP B CA 1
ATOM 3098 C C . ASP B 1 103 ? 2.975 22 28.25 1 97.56 103 ASP B C 1
ATOM 3100 O O . ASP B 1 103 ? 3.424 23.141 28.422 1 97.56 103 ASP B O 1
ATOM 3104 N N . ALA B 1 104 ? 3.574 21.047 27.641 1 97.75 104 ALA B N 1
ATOM 3105 C CA . ALA B 1 104 ? 4.992 21.188 27.328 1 97.75 104 ALA B CA 1
ATOM 3106 C C . ALA B 1 104 ? 5.203 22.156 26.172 1 97.75 104 ALA B C 1
ATOM 3108 O O . ALA B 1 104 ? 6.328 22.609 25.922 1 97.75 104 ALA B O 1
ATOM 3109 N N . LEU B 1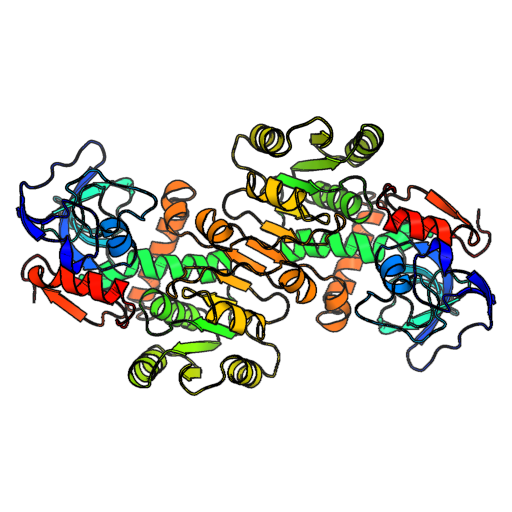 105 ? 4.145 22.547 25.5 1 98.5 105 LEU B N 1
ATOM 3110 C CA . LEU B 1 105 ? 4.258 23.359 24.312 1 98.5 105 LEU B CA 1
ATOM 3111 C C . LEU B 1 105 ? 3.559 24.703 24.5 1 98.5 105 LEU B C 1
ATOM 3113 O O . LEU B 1 105 ? 2.492 24.766 25.109 1 98.5 105 LEU B O 1
ATOM 3117 N N . ASP B 1 106 ? 4.191 25.734 23.922 1 98.12 106 ASP B N 1
ATOM 3118 C CA . ASP B 1 106 ? 3.471 27.016 23.922 1 98.12 106 ASP B CA 1
ATOM 3119 C C . ASP B 1 106 ? 2.324 26.984 22.906 1 98.12 106 ASP B C 1
ATOM 3121 O O . ASP B 1 106 ? 2.105 25.984 22.234 1 98.12 106 ASP B O 1
ATOM 3125 N N . ASP B 1 107 ? 1.541 27.984 22.859 1 98.12 107 ASP B N 1
ATOM 3126 C CA . ASP B 1 107 ? 0.32 28 22.047 1 98.12 107 ASP B CA 1
ATOM 3127 C C . ASP B 1 107 ? 0.632 27.797 20.578 1 98.12 107 ASP B C 1
ATOM 3129 O O . ASP B 1 107 ? -0.074 27.078 19.875 1 98.12 107 ASP B O 1
ATOM 3133 N N . ALA B 1 108 ? 1.68 28.5 20.078 1 98.25 108 ALA B N 1
ATOM 3134 C CA . ALA B 1 108 ? 2.051 28.375 18.672 1 98.25 108 ALA B CA 1
ATOM 3135 C C . ALA B 1 108 ? 2.477 26.938 18.344 1 98.25 108 ALA B C 1
ATOM 3137 O O . ALA B 1 108 ? 2.01 26.359 17.359 1 98.25 108 ALA B O 1
ATOM 3138 N N . GLU B 1 109 ? 3.322 26.359 19.172 1 98.31 109 GLU B N 1
ATOM 3139 C CA . GLU B 1 109 ? 3.773 24.984 18.984 1 98.31 109 GLU B CA 1
ATOM 3140 C C . GLU B 1 109 ? 2.609 24 19.094 1 98.31 109 GLU B C 1
ATOM 3142 O O . GLU B 1 109 ? 2.518 23.062 18.297 1 98.31 109 GLU B O 1
ATOM 3147 N N . ALA B 1 110 ? 1.75 24.266 20.031 1 98.56 110 ALA B N 1
ATOM 3148 C CA . ALA B 1 110 ? 0.595 23.391 20.219 1 98.56 110 ALA B CA 1
ATOM 3149 C C . ALA B 1 110 ? -0.332 23.438 19.016 1 98.56 110 ALA B C 1
ATOM 3151 O O . ALA B 1 110 ? -0.802 22.391 18.547 1 98.56 110 ALA B O 1
ATOM 3152 N N . ALA B 1 111 ? -0.595 24.594 18.484 1 98.19 111 ALA B N 1
ATOM 3153 C CA . ALA B 1 111 ? -1.438 24.719 17.297 1 98.19 111 ALA B CA 1
ATOM 3154 C C . ALA B 1 111 ? -0.87 23.906 16.141 1 98.19 111 ALA B C 1
ATOM 3156 O O . ALA B 1 111 ? -1.622 23.328 15.352 1 98.19 111 ALA B O 1
ATOM 3157 N N . ALA B 1 112 ? 0.472 23.859 16.078 1 97.94 112 ALA B N 1
ATOM 3158 C CA . ALA B 1 112 ? 1.15 23.219 14.953 1 97.94 112 ALA B CA 1
ATOM 3159 C C . ALA B 1 112 ? 1.285 21.719 15.172 1 97.94 112 ALA B C 1
ATOM 3161 O O . ALA B 1 112 ? 1.79 21 14.312 1 97.94 112 ALA B O 1
ATOM 3162 N N . LEU B 1 113 ? 0.825 21.156 16.312 1 98 113 LEU B N 1
ATOM 3163 C CA . LEU B 1 113 ? 1.002 19.75 16.672 1 98 113 LEU B CA 1
ATOM 3164 C C . LEU B 1 113 ? -0.166 18.906 16.156 1 98 113 LEU B C 1
ATOM 3166 O O . LEU B 1 113 ? -0.122 17.688 16.203 1 98 113 LEU B O 1
ATOM 3170 N N . HIS B 1 114 ? -1.227 19.5 15.617 1 97.31 114 HIS B N 1
ATOM 3171 C CA . HIS B 1 114 ? -2.473 18.797 15.328 1 97.31 114 HIS B CA 1
ATOM 3172 C C . HIS B 1 114 ? -2.445 18.188 13.93 1 97.31 114 HIS B C 1
ATOM 3174 O O . HIS B 1 114 ? -1.938 17.094 13.742 1 97.31 114 HIS B O 1
ATOM 3180 N N . ILE B 1 115 ? -2.738 18.828 12.875 1 97 115 ILE B N 1
ATOM 3181 C CA . ILE B 1 115 ? -2.988 18.25 11.562 1 97 115 ILE B CA 1
ATOM 3182 C C . ILE B 1 115 ? -1.693 17.656 11 1 97 115 ILE B C 1
ATOM 3184 O O . ILE B 1 115 ? -1.636 16.484 10.672 1 97 115 ILE B O 1
ATOM 3188 N N . GLY B 1 116 ? -0.621 18.422 10.938 1 96.75 116 GLY B N 1
ATOM 3189 C CA . GLY B 1 116 ? 0.628 17.984 10.336 1 96.75 116 GLY B CA 1
ATOM 3190 C C . GLY B 1 116 ? 1.254 16.797 11.039 1 96.75 116 GLY B C 1
ATOM 3191 O O . GLY B 1 116 ? 1.664 15.828 10.398 1 96.75 116 GLY B O 1
ATOM 3192 N N . TYR B 1 117 ? 1.322 16.859 12.336 1 98.12 117 TYR B N 1
ATOM 3193 C CA . TYR B 1 117 ? 1.985 15.797 13.094 1 98.12 117 TYR B CA 1
ATOM 3194 C C . TYR B 1 117 ? 1.114 14.547 13.172 1 98.12 117 TYR B C 1
ATOM 3196 O O . TYR B 1 117 ? 1.625 13.43 13.148 1 98.12 117 TYR B O 1
ATOM 3204 N N . GLN B 1 118 ? -0.198 14.75 13.258 1 98.31 118 GLN B N 1
ATOM 3205 C CA . GLN B 1 118 ? -1.067 13.578 13.18 1 98.31 118 GLN B CA 1
ATOM 3206 C C . GLN B 1 118 ? -0.985 12.93 11.805 1 98.31 118 GLN B C 1
ATOM 3208 O O . GLN B 1 118 ? -0.978 11.703 11.688 1 98.31 118 GLN B O 1
ATOM 3213 N N . THR B 1 119 ? -0.934 13.75 10.75 1 98.31 119 THR B N 1
ATOM 3214 C CA . THR B 1 119 ? -0.726 13.211 9.406 1 98.31 119 THR B CA 1
ATOM 3215 C C . THR B 1 119 ? 0.543 12.367 9.352 1 98.31 119 THR B C 1
ATOM 3217 O O . THR B 1 119 ? 0.528 11.25 8.836 1 98.31 119 THR B O 1
ATOM 3220 N N . GLY B 1 120 ? 1.608 12.906 9.914 1 98.56 120 GLY B N 1
ATOM 3221 C CA . GLY B 1 120 ? 2.855 12.156 9.961 1 98.56 120 GLY B CA 1
ATOM 3222 C C . GLY B 1 120 ? 2.736 10.844 10.719 1 98.56 120 GLY B C 1
ATOM 3223 O O . GLY B 1 120 ? 3.209 9.812 10.258 1 98.56 120 GLY B O 1
ATOM 3224 N N . TRP B 1 121 ? 2.111 10.93 11.891 1 98.62 121 TRP B N 1
ATOM 3225 C CA . TRP B 1 121 ? 1.997 9.742 12.734 1 98.62 121 TRP B CA 1
ATOM 3226 C C . TRP B 1 121 ? 1.164 8.664 12.047 1 98.62 121 TRP B C 1
ATOM 3228 O O . TRP B 1 121 ? 1.576 7.508 11.977 1 98.62 121 TRP B O 1
ATOM 3238 N N . PHE B 1 122 ? -0.021 9.031 11.555 1 98.81 122 PHE B N 1
ATOM 3239 C CA . PHE B 1 122 ? -0.857 8.055 10.867 1 98.81 122 PHE B CA 1
ATOM 3240 C C . PHE B 1 122 ? -0.13 7.473 9.656 1 98.81 122 PHE B C 1
ATOM 3242 O O . PHE B 1 122 ? -0.21 6.27 9.398 1 98.81 122 PHE B O 1
ATOM 3249 N N . GLY B 1 123 ? 0.53 8.328 8.875 1 98.75 123 GLY B N 1
ATOM 3250 C CA . GLY B 1 123 ? 1.28 7.855 7.727 1 98.75 123 GLY B CA 1
ATOM 3251 C C . GLY B 1 123 ? 2.359 6.852 8.094 1 98.75 123 GLY B C 1
ATOM 3252 O O . GLY B 1 123 ? 2.365 5.73 7.586 1 98.75 123 GLY B O 1
ATOM 3253 N N . LEU B 1 124 ? 3.232 7.23 9.031 1 98.81 124 LEU B N 1
ATOM 3254 C CA . LEU B 1 124 ? 4.441 6.461 9.312 1 98.81 124 LEU B CA 1
ATOM 3255 C C . LEU B 1 124 ? 4.129 5.25 10.18 1 98.81 124 LEU B C 1
ATOM 3257 O O . LEU B 1 124 ? 4.68 4.168 9.969 1 98.81 124 LEU B O 1
ATOM 3261 N N . HIS B 1 125 ? 3.215 5.41 11.133 1 98.38 125 HIS B N 1
ATOM 3262 C CA . HIS B 1 125 ? 3.078 4.367 12.141 1 98.38 125 HIS B CA 1
ATOM 3263 C C . HIS B 1 125 ? 1.833 3.521 11.898 1 98.38 125 HIS B C 1
ATOM 3265 O O . HIS B 1 125 ? 1.854 2.305 12.102 1 98.38 125 HIS B O 1
ATOM 3271 N N . ARG B 1 126 ? 0.778 4.16 11.477 1 98.19 126 ARG B N 1
ATOM 3272 C CA . ARG B 1 126 ? -0.453 3.406 11.258 1 98.19 126 ARG B CA 1
ATOM 3273 C C . ARG B 1 126 ? -0.46 2.77 9.867 1 98.19 126 ARG B C 1
ATOM 3275 O O . ARG B 1 126 ? -0.684 1.564 9.734 1 98.19 126 ARG B O 1
ATOM 3282 N N . ARG B 1 127 ? -0.119 3.518 8.852 1 98.56 127 ARG B N 1
ATOM 3283 C CA . ARG B 1 127 ? -0.282 3.045 7.477 1 98.56 127 ARG B CA 1
ATOM 3284 C C . ARG B 1 127 ? 0.96 2.297 7.004 1 98.56 127 ARG B C 1
ATOM 3286 O O . ARG B 1 127 ? 0.869 1.156 6.547 1 98.56 127 ARG B O 1
ATOM 3293 N N . ALA B 1 128 ? 2.162 2.916 7.156 1 98.69 128 ALA B N 1
ATOM 3294 C CA . ALA B 1 128 ? 3.396 2.324 6.652 1 98.69 128 ALA B CA 1
ATOM 3295 C C . ALA B 1 128 ? 3.986 1.342 7.66 1 98.69 128 ALA B C 1
ATOM 3297 O O . ALA B 1 128 ? 4.844 0.527 7.316 1 98.69 128 ALA B O 1
ATOM 3298 N N . ARG B 1 129 ? 3.59 1.481 8.953 1 98.38 129 ARG B N 1
ATOM 3299 C CA . ARG B 1 129 ? 4.098 0.627 10.016 1 98.38 129 ARG B CA 1
ATOM 3300 C C . ARG B 1 129 ? 5.621 0.647 10.062 1 98.38 129 ARG B C 1
ATOM 3302 O O . ARG B 1 129 ? 6.262 -0.406 10.039 1 98.38 129 ARG B O 1
ATOM 3309 N N . LEU B 1 130 ? 6.164 1.824 10.055 1 98.81 130 LEU B N 1
ATOM 3310 C CA . LEU B 1 130 ? 7.602 2.061 10.094 1 98.81 130 LEU B CA 1
ATOM 3311 C C . LEU B 1 130 ? 8.242 1.321 11.266 1 98.81 130 LEU B C 1
ATOM 3313 O O . LEU B 1 130 ? 7.699 1.32 12.375 1 98.81 130 LEU B O 1
ATOM 3317 N N . GLN B 1 131 ? 9.359 0.647 11 1 98.62 131 GLN B N 1
ATOM 3318 C CA . GLN B 1 131 ? 10.094 -0.091 12.023 1 98.62 131 GLN B CA 1
ATOM 3319 C C . GLN B 1 131 ? 11.453 0.538 12.289 1 98.62 131 GLN B C 1
ATOM 3321 O O . GLN B 1 131 ? 12.031 1.176 11.406 1 98.62 131 GLN B O 1
ATOM 3326 N N . ALA B 1 132 ? 11.898 0.352 13.555 1 98.69 132 ALA B N 1
ATOM 3327 C CA . ALA B 1 132 ? 13.258 0.77 13.875 1 98.69 132 ALA B CA 1
ATOM 3328 C C . ALA B 1 132 ? 14.266 0.12 12.922 1 98.69 132 ALA B C 1
ATOM 3330 O O . ALA B 1 132 ? 14.141 -1.064 12.602 1 98.69 132 ALA B O 1
ATOM 3331 N N . GLY B 1 133 ? 15.227 0.932 12.43 1 98.5 133 GLY B N 1
ATOM 3332 C CA . GLY B 1 133 ? 16.266 0.422 11.547 1 98.5 133 GLY B CA 1
ATOM 3333 C C . GLY B 1 133 ? 15.945 0.607 10.078 1 98.5 133 GLY B C 1
ATOM 3334 O O . GLY B 1 133 ? 16.828 0.52 9.227 1 98.5 133 GLY B O 1
ATOM 3335 N N . GLU B 1 134 ? 14.703 0.86 9.703 1 98.88 134 GLU B N 1
ATOM 3336 C CA . GLU B 1 134 ? 14.328 1.088 8.305 1 98.88 134 GLU B CA 1
ATOM 3337 C C . GLU B 1 134 ? 14.812 2.449 7.82 1 98.88 134 GLU B C 1
ATOM 3339 O O . GLU B 1 134 ? 15 3.369 8.617 1 98.88 134 GLU B O 1
ATOM 3344 N N . ALA B 1 135 ? 15.062 2.535 6.555 1 98.94 135 ALA B N 1
ATOM 3345 C CA . ALA B 1 135 ? 15.391 3.803 5.906 1 98.94 135 ALA B CA 1
ATOM 3346 C C . ALA B 1 135 ? 14.125 4.547 5.484 1 98.94 135 ALA B C 1
ATOM 3348 O O . ALA B 1 135 ? 13.305 4.016 4.738 1 98.94 135 ALA B O 1
ATOM 3349 N N . LEU B 1 136 ? 13.984 5.746 6.008 1 98.94 136 LEU B N 1
ATOM 3350 C CA . LEU B 1 136 ? 12.859 6.617 5.691 1 98.94 136 LEU B CA 1
ATOM 3351 C C . LEU B 1 136 ? 13.305 7.785 4.816 1 98.94 136 LEU B C 1
ATOM 3353 O O . LEU B 1 136 ? 14.148 8.586 5.227 1 98.94 136 LEU B O 1
ATOM 3357 N N . LEU B 1 137 ? 12.805 7.852 3.584 1 99 137 LEU B N 1
ATOM 3358 C CA . LEU B 1 137 ? 13.031 8.977 2.686 1 99 137 LEU B CA 1
ATOM 3359 C C . LEU B 1 137 ? 11.898 10 2.801 1 99 137 LEU B C 1
ATOM 3361 O O . LEU B 1 137 ? 10.734 9.672 2.561 1 99 137 LEU B O 1
ATOM 3365 N N . VAL B 1 138 ? 12.234 11.211 3.178 1 98.94 138 VAL B N 1
ATOM 3366 C CA . VAL B 1 138 ? 11.227 12.258 3.373 1 98.94 138 VAL B CA 1
ATOM 3367 C C . VAL B 1 138 ? 11.445 13.375 2.359 1 98.94 138 VAL B C 1
ATOM 3369 O O . VAL B 1 138 ? 12.461 14.078 2.404 1 98.94 138 VAL B O 1
ATOM 3372 N N . HIS B 1 139 ? 10.508 13.516 1.498 1 98.62 139 HIS B N 1
ATOM 3373 C CA . HIS B 1 139 ? 10.531 14.656 0.597 1 98.62 139 HIS B CA 1
ATOM 3374 C C . HIS B 1 139 ? 10.023 15.914 1.292 1 98.62 139 HIS B C 1
ATOM 3376 O O . HIS B 1 139 ? 9.195 15.836 2.201 1 98.62 139 HIS B O 1
ATOM 3382 N N . ALA B 1 140 ? 10.523 17.125 0.809 1 97.12 140 ALA B N 1
ATOM 3383 C CA . ALA B 1 140 ? 10.203 18.406 1.455 1 97.12 140 ALA B CA 1
ATOM 3384 C C . ALA B 1 140 ? 10.438 18.328 2.963 1 97.12 140 ALA B C 1
ATOM 3386 O O . ALA B 1 140 ? 9.57 18.719 3.748 1 97.12 140 ALA B O 1
ATOM 3387 N N . ALA B 1 141 ? 11.602 17.891 3.328 1 98.31 141 ALA B N 1
ATOM 3388 C CA . ALA B 1 141 ? 11.898 17.5 4.707 1 98.31 141 ALA B CA 1
ATOM 3389 C C . ALA B 1 141 ? 11.891 18.719 5.629 1 98.31 141 ALA B C 1
ATOM 3391 O O . ALA B 1 141 ? 11.719 18.578 6.844 1 98.31 141 ALA B O 1
ATOM 3392 N N . ALA B 1 142 ? 12.086 19.875 5.059 1 96.94 142 ALA B N 1
ATOM 3393 C CA . ALA B 1 142 ? 12.141 21.078 5.879 1 96.94 142 ALA B CA 1
ATOM 3394 C C . ALA B 1 142 ? 10.789 21.781 5.918 1 96.94 142 ALA B C 1
ATOM 3396 O O . ALA B 1 142 ? 10.641 22.828 6.555 1 96.94 142 ALA B O 1
ATOM 3397 N N . GLY B 1 143 ? 9.82 21.188 5.242 1 94.62 143 GLY B N 1
ATOM 3398 C CA . GLY B 1 143 ? 8.5 21.797 5.191 1 94.62 143 GLY B CA 1
ATOM 3399 C C . GLY B 1 143 ? 7.641 21.453 6.391 1 94.62 143 GLY B C 1
ATOM 3400 O O . GLY B 1 143 ? 8.141 20.922 7.391 1 94.62 143 GLY B O 1
ATOM 3401 N N . GLY B 1 144 ? 6.379 21.844 6.328 1 91.88 144 GLY B N 1
ATOM 3402 C CA . GLY B 1 144 ? 5.457 21.641 7.434 1 91.88 144 GLY B CA 1
ATOM 3403 C C . GLY B 1 144 ? 5.234 20.188 7.77 1 91.88 144 GLY B C 1
ATOM 3404 O O . GLY B 1 144 ? 5.609 19.719 8.852 1 91.88 144 GLY B O 1
ATOM 3405 N N . VAL B 1 145 ? 4.762 19.391 6.789 1 93.81 145 VAL B N 1
ATOM 3406 C CA . VAL B 1 145 ? 4.473 17.984 7.055 1 93.81 145 VAL B CA 1
ATOM 3407 C C . VAL B 1 145 ? 5.762 17.172 7.02 1 93.81 145 VAL B C 1
ATOM 3409 O O . VAL B 1 145 ? 5.906 16.188 7.754 1 93.81 145 VAL B O 1
ATOM 3412 N N . GLY B 1 146 ? 6.711 17.641 6.211 1 97.44 146 GLY B N 1
ATOM 3413 C CA . GLY B 1 146 ? 7.992 16.969 6.145 1 97.44 146 GLY B CA 1
ATOM 3414 C C . GLY B 1 146 ? 8.758 17 7.453 1 97.44 146 GLY B C 1
ATOM 3415 O O . GLY B 1 146 ? 9.336 15.992 7.871 1 97.44 146 GLY B O 1
ATOM 3416 N N . SER B 1 147 ? 8.773 18.156 8.078 1 97.81 147 SER B N 1
ATOM 3417 C CA . SER B 1 147 ? 9.484 18.297 9.344 1 97.81 147 SER B CA 1
ATOM 3418 C C . SER B 1 147 ? 8.875 17.391 10.414 1 97.81 147 SER B C 1
ATOM 3420 O O . SER B 1 147 ? 9.594 16.828 11.242 1 97.81 147 SER B O 1
ATOM 3422 N N . ALA B 1 148 ? 7.551 17.281 10.398 1 97.94 148 ALA B N 1
ATOM 3423 C CA . ALA B 1 148 ? 6.875 16.344 11.305 1 97.94 148 ALA B CA 1
ATOM 3424 C C . ALA B 1 148 ? 7.316 14.906 11.039 1 97.94 148 ALA B C 1
ATOM 3426 O O . ALA B 1 148 ? 7.637 14.172 11.977 1 97.94 148 ALA B O 1
ATOM 3427 N N . ALA B 1 149 ? 7.41 14.523 9.797 1 98.75 149 ALA B N 1
ATOM 3428 C CA . ALA B 1 149 ? 7.801 13.172 9.414 1 98.75 149 ALA B CA 1
ATOM 3429 C C . ALA B 1 149 ? 9.234 12.867 9.844 1 98.75 149 ALA B C 1
ATOM 3431 O O . ALA B 1 149 ? 9.539 11.758 10.281 1 98.75 149 ALA B O 1
ATOM 3432 N N . VAL B 1 150 ? 10.117 13.867 9.703 1 98.81 150 VAL B N 1
ATOM 3433 C CA . VAL B 1 150 ? 11.508 13.695 10.102 1 98.81 150 VAL B CA 1
ATOM 3434 C C . VAL B 1 150 ? 11.578 13.398 11.602 1 98.81 150 VAL B C 1
ATOM 3436 O O . VAL B 1 150 ? 12.195 12.414 12.016 1 98.81 150 VAL B O 1
ATOM 3439 N N . GLN B 1 151 ? 10.914 14.211 12.398 1 98.69 151 GLN B N 1
ATOM 3440 C CA . GLN B 1 151 ? 10.977 14.031 13.844 1 98.69 151 GLN B CA 1
ATOM 3441 C C . GLN B 1 151 ? 10.359 12.695 14.258 1 98.69 151 GLN B C 1
ATOM 3443 O O . GLN B 1 151 ? 10.938 11.969 15.07 1 98.69 151 GLN B O 1
ATOM 3448 N N . LEU B 1 152 ? 9.234 12.383 13.719 1 98.75 152 LEU B N 1
ATOM 3449 C CA . LEU B 1 152 ? 8.539 11.148 14.062 1 98.75 152 LEU B CA 1
ATOM 3450 C C . LEU B 1 152 ? 9.328 9.93 13.594 1 98.75 152 LEU B C 1
ATOM 3452 O O . LEU B 1 152 ? 9.359 8.906 14.281 1 98.75 152 LEU B O 1
ATOM 3456 N N . GLY B 1 153 ? 9.938 10.016 12.391 1 98.81 153 GLY B N 1
ATOM 3457 C CA . GLY B 1 153 ? 10.789 8.945 11.906 1 98.81 153 GLY B CA 1
ATOM 3458 C C . GLY B 1 153 ? 11.992 8.688 12.805 1 98.81 153 GLY B C 1
ATOM 3459 O O . GLY B 1 153 ? 12.305 7.539 13.117 1 98.81 153 GLY B O 1
ATOM 3460 N N . LYS B 1 154 ? 12.617 9.805 13.195 1 98.69 154 LYS B N 1
ATOM 3461 C CA . LYS B 1 154 ? 13.758 9.68 14.102 1 98.69 154 LYS B CA 1
ATOM 3462 C C . LYS B 1 154 ? 13.336 9.055 15.43 1 98.69 154 LYS B C 1
ATOM 3464 O O . LYS B 1 154 ? 14.023 8.18 15.961 1 98.69 154 LYS B O 1
ATOM 3469 N N . ALA B 1 155 ? 12.234 9.5 15.945 1 98.31 155 ALA B N 1
ATOM 3470 C CA . ALA B 1 155 ? 11.711 8.977 17.203 1 98.31 155 ALA B CA 1
ATOM 3471 C C . ALA B 1 155 ? 11.438 7.48 17.109 1 98.31 155 ALA B C 1
ATOM 3473 O O . ALA B 1 155 ? 11.562 6.754 18.094 1 98.31 155 ALA B O 1
ATOM 3474 N N . ALA B 1 156 ? 11.141 6.973 15.953 1 98.31 156 ALA B N 1
ATOM 3475 C CA . ALA B 1 156 ? 10.805 5.566 15.734 1 98.31 156 ALA B CA 1
ATOM 3476 C C . ALA B 1 156 ? 12.07 4.727 15.547 1 98.31 156 ALA B C 1
ATOM 3478 O O . ALA B 1 156 ? 12 3.5 15.461 1 98.31 156 ALA B O 1
ATOM 3479 N N . GLY B 1 157 ? 13.203 5.383 15.414 1 98.62 157 GLY B N 1
ATOM 3480 C CA . GLY B 1 157 ? 14.453 4.66 15.273 1 98.62 157 GLY B CA 1
ATOM 3481 C C . GLY B 1 157 ? 14.852 4.43 13.828 1 98.62 157 GLY B C 1
ATOM 3482 O O . GLY B 1 157 ? 15.719 3.605 13.539 1 98.62 157 GLY B O 1
ATOM 3483 N N . ALA B 1 158 ? 14.273 5.152 12.906 1 98.81 158 ALA B N 1
ATOM 3484 C CA . ALA B 1 158 ? 14.594 5.004 11.484 1 98.81 158 ALA B CA 1
ATOM 3485 C C . ALA B 1 158 ? 15.844 5.801 11.117 1 98.81 158 ALA B C 1
ATOM 3487 O O . ALA B 1 158 ? 16.234 6.719 11.844 1 98.81 158 ALA B O 1
ATOM 3488 N N . THR B 1 159 ? 16.516 5.395 10.07 1 98.88 159 THR B N 1
ATOM 3489 C CA . THR B 1 159 ? 17.453 6.254 9.375 1 98.88 159 THR B CA 1
ATOM 3490 C C . THR B 1 159 ? 16.734 7.203 8.422 1 98.88 159 THR B C 1
ATOM 3492 O O . THR B 1 159 ? 16.156 6.766 7.426 1 98.88 159 THR B O 1
ATOM 3495 N N . VAL B 1 160 ? 16.812 8.477 8.742 1 98.94 160 VAL B N 1
ATOM 3496 C CA . VAL B 1 160 ? 15.977 9.43 8.016 1 98.94 160 VAL B CA 1
ATOM 3497 C C . VAL B 1 160 ? 16.812 10.156 6.973 1 98.94 160 VAL B C 1
ATOM 3499 O O . VAL B 1 160 ? 17.812 10.812 7.309 1 98.94 160 VAL B O 1
ATOM 3502 N N . ILE B 1 161 ? 16.453 10.023 5.73 1 98.94 161 ILE B N 1
ATOM 3503 C CA . ILE B 1 161 ? 17.016 10.734 4.59 1 98.94 161 ILE B CA 1
ATOM 3504 C C . ILE B 1 161 ? 16.062 11.836 4.137 1 98.94 161 ILE B C 1
ATOM 3506 O O . ILE B 1 161 ? 14.977 11.555 3.625 1 98.94 161 ILE B O 1
ATOM 3510 N N . GLY B 1 162 ? 16.484 13.102 4.32 1 98.88 162 GLY B N 1
ATOM 3511 C CA . GLY B 1 162 ? 15.641 14.219 3.955 1 98.88 162 GLY B CA 1
ATOM 3512 C C . GLY B 1 162 ? 16.016 14.852 2.629 1 98.88 162 GLY B C 1
ATOM 3513 O O . GLY B 1 162 ? 17.203 15.07 2.359 1 98.88 162 GLY B O 1
ATOM 3514 N N . VAL B 1 163 ? 15.055 15.07 1.8 1 98.81 163 VAL B N 1
ATOM 3515 C CA . VAL B 1 163 ? 15.25 15.797 0.547 1 98.81 163 VAL B CA 1
ATOM 3516 C C . VAL B 1 163 ? 14.734 17.219 0.689 1 98.81 163 VAL B C 1
ATOM 3518 O O . VAL B 1 163 ? 13.617 17.438 1.165 1 98.81 163 VAL B O 1
ATOM 3521 N N . VAL B 1 164 ? 15.516 18.188 0.326 1 97.94 164 VAL B N 1
ATOM 3522 C CA . VAL B 1 164 ? 15.156 19.594 0.442 1 97.94 164 VAL B CA 1
ATOM 3523 C C . VAL B 1 164 ? 15.594 20.344 -0.817 1 97.94 164 VAL B C 1
ATOM 3525 O O . VAL B 1 164 ? 16.188 19.75 -1.723 1 97.94 164 VAL B O 1
ATOM 3528 N N . GLY B 1 165 ? 15.172 21.594 -0.909 1 95.38 165 GLY B N 1
ATOM 3529 C CA . GLY B 1 165 ? 15.609 22.469 -1.984 1 95.38 165 GLY B CA 1
ATOM 3530 C C . GLY B 1 165 ? 16.375 23.672 -1.492 1 95.38 165 GLY B C 1
ATOM 3531 O O . GLY B 1 165 ? 15.781 24.703 -1.148 1 95.38 165 GLY B O 1
ATOM 3532 N N . GLY B 1 166 ? 17.719 23.578 -1.571 1 95.44 166 GLY B N 1
ATOM 3533 C CA . GLY B 1 166 ? 18.547 24.734 -1.221 1 95.44 166 GLY B CA 1
ATOM 3534 C C . GLY B 1 166 ? 19.25 24.578 0.113 1 95.44 166 GLY B C 1
ATOM 3535 O O . GLY B 1 166 ? 18.828 23.797 0.96 1 95.44 166 GLY B O 1
ATOM 3536 N N . PRO B 1 167 ? 20.312 25.344 0.242 1 95.88 167 PRO B N 1
ATOM 3537 C CA . PRO B 1 167 ? 21.172 25.172 1.414 1 95.88 167 PRO B CA 1
ATOM 3538 C C . PRO B 1 167 ? 20.484 25.578 2.717 1 95.88 167 PRO B C 1
ATOM 3540 O O . PRO B 1 167 ? 20.734 24.969 3.762 1 95.88 167 PRO B O 1
ATOM 3543 N N . GLU B 1 168 ? 19.641 26.609 2.672 1 95.38 168 GLU B N 1
ATOM 3544 C CA . GLU B 1 168 ? 18.938 27.047 3.879 1 95.38 168 GLU B CA 1
ATOM 3545 C C . GLU B 1 168 ? 18.031 25.938 4.418 1 95.38 168 GLU B C 1
ATOM 3547 O O . GLU B 1 168 ? 18.031 25.656 5.617 1 95.38 168 GLU B O 1
ATOM 3552 N N . LYS B 1 169 ? 17.312 25.312 3.555 1 96.44 169 LYS B N 1
ATOM 3553 C CA . LYS B 1 169 ? 16.438 24.219 3.955 1 96.44 169 LYS B CA 1
ATOM 3554 C C . LYS B 1 169 ? 17.234 22.984 4.363 1 96.44 169 LYS B C 1
ATOM 3556 O O . LYS B 1 169 ? 16.797 22.234 5.234 1 96.44 169 LYS B O 1
ATOM 3561 N N . ALA B 1 170 ? 18.359 22.859 3.723 1 97.81 170 ALA B N 1
ATOM 3562 C CA . ALA B 1 170 ? 19.234 21.75 4.109 1 97.81 170 ALA B CA 1
ATOM 3563 C C . ALA B 1 170 ? 19.688 21.891 5.562 1 97.81 170 ALA B C 1
ATOM 3565 O O . ALA B 1 170 ? 19.703 20.906 6.305 1 97.81 170 ALA B O 1
ATOM 3566 N N . ALA B 1 171 ? 20.031 23.094 5.91 1 97.69 171 ALA B N 1
ATOM 3567 C CA . ALA B 1 171 ? 20.438 23.359 7.289 1 97.69 171 ALA B CA 1
ATOM 3568 C C . ALA B 1 171 ? 19.312 23.047 8.266 1 97.69 171 ALA B C 1
ATOM 3570 O O . ALA B 1 171 ? 19.547 22.453 9.328 1 97.69 171 ALA B O 1
ATOM 3571 N N . VAL B 1 172 ? 18.125 23.406 7.879 1 96.94 172 VAL B N 1
ATOM 3572 C CA . VAL B 1 172 ? 16.953 23.156 8.703 1 96.94 172 VAL B CA 1
ATOM 3573 C C . VAL B 1 172 ? 16.75 21.641 8.867 1 96.94 172 VAL B C 1
ATOM 3575 O O . VAL B 1 172 ? 16.562 21.156 9.984 1 96.94 172 VAL B O 1
ATOM 3578 N N . ALA B 1 173 ? 16.859 20.891 7.82 1 98.06 173 ALA B N 1
ATOM 3579 C CA . ALA B 1 173 ? 16.641 19.438 7.848 1 98.06 173 ALA B CA 1
ATOM 3580 C C . ALA B 1 173 ? 17.688 18.75 8.703 1 98.06 173 ALA B C 1
ATOM 3582 O O . ALA B 1 173 ? 17.391 17.812 9.438 1 98.06 173 ALA B O 1
ATOM 3583 N N . ARG B 1 174 ? 18.922 19.203 8.594 1 98.12 174 ARG B N 1
ATOM 3584 C CA . ARG B 1 174 ? 19.984 18.672 9.445 1 98.12 174 ARG B CA 1
ATOM 3585 C C . ARG B 1 174 ? 19.672 18.922 10.922 1 98.12 174 ARG B C 1
ATOM 3587 O O . ARG B 1 174 ? 19.859 18.031 11.75 1 98.12 174 ARG B O 1
ATOM 3594 N N . GLY B 1 175 ? 19.203 20.141 11.172 1 97.12 175 GLY B N 1
ATOM 3595 C CA . GLY B 1 175 ? 18.859 20.5 12.531 1 97.12 175 GLY B CA 1
ATOM 3596 C C . GLY B 1 175 ? 17.719 19.656 13.094 1 97.12 175 GLY B C 1
ATOM 3597 O O . GLY B 1 175 ? 17.641 19.438 14.305 1 97.12 175 GLY B O 1
ATOM 3598 N N . LEU B 1 176 ? 16.859 19.156 12.234 1 96.94 176 LEU B N 1
ATOM 3599 C CA . LEU B 1 176 ? 15.727 18.344 12.633 1 96.94 176 LEU B CA 1
ATOM 3600 C C . LEU B 1 176 ? 16.172 16.922 12.961 1 96.94 176 LEU B C 1
ATOM 3602 O O . LEU B 1 176 ? 15.422 16.156 13.578 1 96.94 176 LEU B O 1
ATOM 3606 N N . GLY B 1 177 ? 17.391 16.516 12.484 1 96.75 177 GLY B N 1
ATOM 3607 C CA . GLY B 1 177 ? 17.906 15.219 12.859 1 96.75 177 GLY B CA 1
ATOM 3608 C C . GLY B 1 177 ? 18.047 14.266 11.688 1 96.75 177 GLY B C 1
ATOM 3609 O O . GLY B 1 177 ? 18.328 13.078 11.875 1 96.75 177 GLY B O 1
ATOM 3610 N N . CYS B 1 178 ? 17.875 14.719 10.477 1 98.69 178 CYS B N 1
ATOM 3611 C CA . CYS B 1 178 ? 18.094 13.844 9.336 1 98.69 178 CYS B CA 1
ATOM 3612 C C . CYS B 1 178 ? 19.484 13.219 9.375 1 98.69 178 CYS B C 1
ATOM 3614 O O . CYS B 1 178 ? 20.469 13.906 9.672 1 98.69 178 CYS B O 1
ATOM 3616 N N . ASP B 1 179 ? 19.547 11.984 9.109 1 98.75 179 ASP B N 1
ATOM 3617 C CA . ASP B 1 179 ? 20.828 11.305 9.062 1 98.75 179 ASP B CA 1
ATOM 3618 C C . ASP B 1 179 ? 21.594 11.656 7.789 1 98.75 179 ASP B C 1
ATOM 3620 O O . ASP B 1 179 ? 22.828 11.664 7.777 1 98.75 179 ASP B O 1
ATOM 3624 N N . LEU B 1 180 ? 20.891 11.898 6.773 1 98.75 180 LEU B N 1
ATOM 3625 C CA . LEU B 1 180 ? 21.391 12.367 5.488 1 98.75 180 LEU B CA 1
ATOM 3626 C C . LEU B 1 180 ? 20.438 13.406 4.887 1 98.75 180 LEU B C 1
ATOM 3628 O O . LEU B 1 180 ? 19.219 13.258 4.953 1 98.75 180 LEU B O 1
ATOM 3632 N N . VAL B 1 181 ? 21 14.484 4.414 1 98.88 181 VAL B N 1
ATOM 3633 C CA . VAL B 1 181 ? 20.219 15.5 3.723 1 98.88 181 VAL B CA 1
ATOM 3634 C C . VAL B 1 181 ? 20.656 15.602 2.266 1 98.88 181 VAL B C 1
ATOM 3636 O O . VAL B 1 181 ? 21.859 15.688 1.98 1 98.88 181 VAL B O 1
ATOM 3639 N N . ILE B 1 182 ? 19.719 15.5 1.366 1 98.81 182 ILE B N 1
ATOM 3640 C CA . ILE B 1 182 ? 19.984 15.617 -0.065 1 98.81 182 ILE B CA 1
ATOM 3641 C C . ILE B 1 182 ? 19.359 16.906 -0.593 1 98.81 182 ILE B C 1
ATOM 3643 O O . ILE B 1 182 ? 18.156 17.125 -0.475 1 98.81 182 ILE B O 1
ATOM 3647 N N . ASP B 1 183 ? 20.172 17.766 -1.125 1 98.31 183 ASP B N 1
ATOM 3648 C CA . ASP B 1 183 ? 19.672 18.953 -1.815 1 98.31 183 ASP B CA 1
ATOM 3649 C C . ASP B 1 183 ? 19.359 18.656 -3.279 1 98.31 183 ASP B C 1
ATOM 3651 O O . ASP B 1 183 ? 20.266 18.516 -4.098 1 98.31 183 ASP B O 1
ATOM 3655 N N . ARG B 1 184 ? 18.109 18.641 -3.609 1 95.5 184 ARG B N 1
ATOM 3656 C CA . ARG B 1 184 ? 17.656 18.172 -4.918 1 95.5 184 ARG B CA 1
ATOM 3657 C C . ARG B 1 184 ? 18.109 19.125 -6.02 1 95.5 184 ARG B C 1
ATOM 3659 O O . ARG B 1 184 ? 17.984 18.812 -7.207 1 95.5 184 ARG B O 1
ATOM 3666 N N . ARG B 1 185 ? 18.531 20.312 -5.734 1 94.06 185 ARG B N 1
ATOM 3667 C CA . ARG B 1 185 ? 19 21.266 -6.734 1 94.06 185 ARG B CA 1
ATOM 3668 C C . ARG B 1 185 ? 20.359 20.844 -7.293 1 94.06 185 ARG B C 1
ATOM 3670 O O . ARG B 1 185 ? 20.688 21.156 -8.438 1 94.06 185 ARG B O 1
ATOM 3677 N N . GLY B 1 186 ? 21.109 20.109 -6.578 1 92.69 186 GLY B N 1
ATOM 3678 C CA . GLY B 1 186 ? 22.453 19.812 -7.039 1 92.69 186 GLY B CA 1
ATOM 3679 C C . GLY B 1 186 ? 22.828 18.344 -6.895 1 92.69 186 GLY B C 1
ATOM 3680 O O . GLY B 1 186 ? 23.906 17.922 -7.332 1 92.69 186 GLY B O 1
ATOM 3681 N N . GLU B 1 187 ? 22 17.641 -6.242 1 94.25 187 GLU B N 1
ATOM 3682 C CA . GLU B 1 187 ? 22.359 16.266 -5.941 1 94.25 187 GLU B CA 1
ATOM 3683 C C . GLU B 1 187 ? 21.391 15.281 -6.582 1 94.25 187 GLU B C 1
ATOM 3685 O O . GLU B 1 187 ? 20.25 15.648 -6.887 1 94.25 187 GLU B O 1
ATOM 3690 N N . ASP B 1 188 ? 21.922 14.062 -6.781 1 97.5 188 ASP B N 1
ATOM 3691 C CA . ASP B 1 188 ? 21.125 12.961 -7.312 1 97.5 188 ASP B CA 1
ATOM 3692 C C . ASP B 1 188 ? 20.438 12.188 -6.184 1 97.5 188 ASP B C 1
ATOM 3694 O O . ASP B 1 188 ? 21.094 11.43 -5.465 1 97.5 188 ASP B O 1
ATOM 3698 N N . ILE B 1 189 ? 19.188 12.305 -6.148 1 98.62 189 ILE B N 1
ATOM 3699 C CA . ILE B 1 189 ? 18.422 11.703 -5.066 1 98.62 189 ILE B CA 1
ATOM 3700 C C . ILE B 1 189 ? 18.562 10.188 -5.121 1 98.62 189 ILE B C 1
ATOM 3702 O O . ILE B 1 189 ? 18.859 9.547 -4.109 1 98.62 189 ILE B O 1
ATOM 3706 N N . VAL B 1 190 ? 18.375 9.57 -6.27 1 98.81 190 VAL B N 1
ATOM 3707 C CA . VAL B 1 190 ? 18.359 8.125 -6.441 1 98.81 190 VAL B CA 1
ATOM 3708 C C . VAL B 1 190 ? 19.703 7.539 -6.047 1 98.81 190 VAL B C 1
ATOM 3710 O O . VAL B 1 190 ? 19.781 6.617 -5.234 1 98.81 190 VAL B O 1
ATOM 3713 N N . GLY B 1 191 ? 20.75 8.086 -6.629 1 98.69 191 GLY B N 1
ATOM 3714 C CA . GLY B 1 191 ? 22.094 7.617 -6.312 1 98.69 191 GLY B CA 1
ATOM 3715 C C . GLY B 1 191 ? 22.453 7.766 -4.844 1 98.69 191 GLY B C 1
ATOM 3716 O O . GLY B 1 191 ? 23.016 6.852 -4.246 1 98.69 191 GLY B O 1
ATOM 3717 N N . ALA B 1 192 ? 22.078 8.906 -4.238 1 98.75 192 ALA B N 1
ATOM 3718 C CA . ALA B 1 192 ? 22.391 9.18 -2.836 1 98.75 192 ALA B CA 1
ATOM 3719 C C . ALA B 1 192 ? 21.656 8.203 -1.915 1 98.75 192 ALA B C 1
ATOM 3721 O O . ALA B 1 192 ? 22.25 7.707 -0.946 1 98.75 192 ALA B O 1
ATOM 3722 N N . VAL B 1 193 ? 20.406 7.902 -2.18 1 98.88 193 VAL B N 1
ATOM 3723 C CA . VAL B 1 193 ? 19.641 6.973 -1.365 1 98.88 193 VAL B CA 1
ATOM 3724 C C . VAL B 1 193 ? 20.234 5.57 -1.474 1 98.88 193 VAL B C 1
ATOM 3726 O O . VAL B 1 193 ? 20.406 4.883 -0.465 1 98.88 193 VAL B O 1
ATOM 3729 N N . LYS B 1 194 ? 20.531 5.105 -2.707 1 98.69 194 LYS B N 1
ATOM 3730 C CA . LYS B 1 194 ? 21.109 3.781 -2.908 1 98.69 194 LYS B CA 1
ATOM 3731 C C . LYS B 1 194 ? 22.438 3.648 -2.178 1 98.69 194 LYS B C 1
ATOM 3733 O O . LYS B 1 194 ? 22.719 2.621 -1.553 1 98.69 194 LYS B O 1
ATOM 3738 N N . GLU B 1 195 ? 23.234 4.699 -2.279 1 98.44 195 GLU B N 1
ATOM 3739 C CA . GLU B 1 195 ? 24.5 4.684 -1.572 1 98.44 195 GLU B CA 1
ATOM 3740 C C . GLU B 1 195 ? 24.297 4.602 -0.063 1 98.44 195 GLU B C 1
ATOM 3742 O O . GLU B 1 195 ? 24.938 3.791 0.613 1 98.44 195 GLU B O 1
ATOM 3747 N N . ALA B 1 196 ? 23.391 5.367 0.455 1 98.44 196 ALA B N 1
ATOM 3748 C CA . ALA B 1 196 ? 23.141 5.449 1.893 1 98.44 196 ALA B CA 1
ATOM 3749 C C . ALA B 1 196 ? 22.547 4.148 2.426 1 98.44 196 ALA B C 1
ATOM 3751 O O . ALA B 1 196 ? 22.656 3.852 3.619 1 98.44 196 ALA B O 1
ATOM 3752 N N . THR B 1 197 ? 21.938 3.369 1.577 1 98.5 197 THR B N 1
ATOM 3753 C CA . THR B 1 197 ? 21.234 2.172 2.021 1 98.5 197 THR B CA 1
ATOM 3754 C C . THR B 1 197 ? 21.953 0.913 1.545 1 98.5 197 THR B C 1
ATOM 3756 O O . THR B 1 197 ? 21.391 -0.184 1.588 1 98.5 197 THR B O 1
ATOM 3759 N N . GLY B 1 198 ? 23.125 1.066 1.008 1 97.94 198 GLY B N 1
ATOM 3760 C CA . GLY B 1 198 ? 23.891 -0.077 0.515 1 97.94 198 GLY B CA 1
ATOM 3761 C C . GLY B 1 198 ? 23.219 -0.771 -0.657 1 97.94 198 GLY B C 1
ATOM 3762 O O . GLY B 1 198 ? 23.25 -1.998 -0.759 1 97.94 198 GLY B O 1
ATOM 3763 N N . GLY B 1 199 ? 22.469 0.009 -1.373 1 97.94 199 GLY B N 1
ATOM 3764 C CA . GLY B 1 199 ? 21.844 -0.514 -2.574 1 97.94 199 GLY B CA 1
ATOM 3765 C C . GLY B 1 199 ? 20.438 -1.04 -2.332 1 97.94 199 GLY B C 1
ATOM 3766 O O . GLY B 1 199 ? 19.719 -1.338 -3.281 1 97.94 199 GLY B O 1
ATOM 3767 N N . ARG B 1 200 ? 19.953 -1.149 -1.189 1 97.44 200 ARG B N 1
ATOM 3768 C CA . ARG B 1 200 ? 18.656 -1.733 -0.843 1 97.44 200 ARG B CA 1
ATOM 3769 C C . ARG B 1 200 ? 17.516 -0.804 -1.234 1 97.44 200 ARG B C 1
ATOM 3771 O O . ARG B 1 200 ? 16.469 -1.262 -1.684 1 97.44 200 ARG B O 1
ATOM 3778 N N . GLY B 1 201 ? 17.703 0.551 -1.001 1 98.75 201 GLY B N 1
ATOM 3779 C CA . GLY B 1 201 ? 16.656 1.538 -1.219 1 98.75 201 GLY B CA 1
ATOM 3780 C C . GLY B 1 201 ? 15.922 1.916 0.052 1 98.75 201 GLY B C 1
ATOM 3781 O O . GLY B 1 201 ? 16.203 1.373 1.123 1 98.75 201 GLY B O 1
ATOM 3782 N N . ALA B 1 202 ? 15.016 2.883 -0.113 1 98.94 202 ALA B N 1
ATOM 3783 C CA . ALA B 1 202 ? 14.227 3.348 1.024 1 98.94 202 ALA B CA 1
ATOM 3784 C C . ALA B 1 202 ? 13.109 2.365 1.354 1 98.94 202 ALA B C 1
ATOM 3786 O O . ALA B 1 202 ? 12.383 1.919 0.462 1 98.94 202 ALA B O 1
ATOM 3787 N N . ASP B 1 203 ? 12.961 2.029 2.66 1 98.94 203 ASP B N 1
ATOM 3788 C CA . ASP B 1 203 ? 11.883 1.148 3.094 1 98.94 203 ASP B CA 1
ATOM 3789 C C . ASP B 1 203 ? 10.547 1.884 3.102 1 98.94 203 ASP B C 1
ATOM 3791 O O . ASP B 1 203 ? 9.508 1.294 2.799 1 98.94 203 ASP B O 1
ATOM 3795 N N . VAL B 1 204 ? 10.586 3.121 3.488 1 98.94 204 VAL B N 1
ATOM 3796 C CA . VAL B 1 204 ? 9.406 3.977 3.51 1 98.94 204 VAL B CA 1
ATOM 3797 C C . VAL B 1 204 ? 9.727 5.316 2.854 1 98.94 204 VAL B C 1
ATOM 3799 O O . VAL B 1 204 ? 10.789 5.895 3.098 1 98.94 204 VAL B O 1
ATOM 3802 N N . VAL B 1 205 ? 8.891 5.758 1.952 1 99 205 VAL B N 1
ATOM 3803 C CA . VAL B 1 205 ? 8.953 7.094 1.367 1 99 205 VAL B CA 1
ATOM 3804 C C . VAL B 1 205 ? 7.762 7.926 1.839 1 99 205 VAL B C 1
ATOM 3806 O O . VAL B 1 205 ? 6.617 7.473 1.769 1 99 205 VAL B O 1
ATOM 3809 N N . TYR B 1 206 ? 8.023 9.07 2.449 1 98.94 206 TYR B N 1
ATOM 3810 C CA . TYR B 1 206 ? 7.02 10.062 2.805 1 98.94 206 TYR B CA 1
ATOM 3811 C C . TYR B 1 206 ? 6.988 11.195 1.784 1 98.94 206 TYR B C 1
ATOM 3813 O O . TYR B 1 206 ? 7.891 12.039 1.751 1 98.94 206 TYR B O 1
ATOM 3821 N N . ASP B 1 207 ? 5.906 11.25 0.971 1 98.75 207 ASP B N 1
ATOM 3822 C CA . ASP B 1 207 ? 5.945 12.125 -0.194 1 98.75 207 ASP B CA 1
ATOM 3823 C C . ASP B 1 207 ? 4.75 13.078 -0.208 1 98.75 207 ASP B C 1
ATOM 3825 O O . ASP B 1 207 ? 3.684 12.727 -0.72 1 98.75 207 ASP B O 1
ATOM 3829 N N . PRO B 1 208 ? 4.91 14.281 0.263 1 97.06 208 PRO B N 1
ATOM 3830 C CA . PRO B 1 208 ? 3.883 15.312 0.13 1 97.06 208 PRO B CA 1
ATOM 3831 C C . PRO B 1 208 ? 4.027 16.125 -1.152 1 97.06 208 PRO B C 1
ATOM 3833 O O . PRO B 1 208 ? 3.322 17.125 -1.338 1 97.06 208 PRO B O 1
ATOM 3836 N N . VAL B 1 209 ? 4.91 15.734 -2.055 1 96.38 209 VAL B N 1
ATOM 3837 C CA . VAL B 1 209 ? 5.309 16.594 -3.16 1 96.38 209 VAL B CA 1
ATOM 3838 C C . VAL B 1 209 ? 4.723 16.078 -4.469 1 96.38 209 VAL B C 1
ATOM 3840 O O . VAL B 1 209 ? 4.152 16.828 -5.254 1 96.38 209 VAL B O 1
ATOM 3843 N N . GLY B 1 210 ? 4.836 14.766 -4.762 1 97.31 210 GLY B N 1
ATOM 3844 C CA . GLY B 1 210 ? 4.391 14.164 -6.004 1 97.31 210 GLY B CA 1
ATOM 3845 C C . GLY B 1 210 ? 5.316 14.438 -7.172 1 97.31 210 GLY B C 1
ATOM 3846 O O . GLY B 1 210 ? 6.512 14.672 -6.98 1 97.31 210 GLY B O 1
ATOM 3847 N N . GLY B 1 211 ? 4.773 14.234 -8.367 1 97.44 211 GLY B N 1
ATOM 3848 C CA . GLY B 1 211 ? 5.52 14.531 -9.578 1 97.44 211 GLY B CA 1
ATOM 3849 C C . GLY B 1 211 ? 6.863 13.82 -9.641 1 97.44 211 GLY B C 1
ATOM 3850 O O . GLY B 1 211 ? 6.938 12.609 -9.469 1 97.44 211 GLY B O 1
ATOM 3851 N N . ASP B 1 212 ? 7.887 14.664 -9.812 1 96.81 212 ASP B N 1
ATOM 3852 C CA . ASP B 1 212 ? 9.242 14.148 -9.977 1 96.81 212 ASP B CA 1
ATOM 3853 C C . ASP B 1 212 ? 9.719 13.438 -8.711 1 96.81 212 ASP B C 1
ATOM 3855 O O . ASP B 1 212 ? 10.461 12.461 -8.773 1 96.81 212 ASP B O 1
ATOM 3859 N N . ALA B 1 213 ? 9.289 13.953 -7.582 1 98.12 213 ALA B N 1
ATOM 3860 C CA . ALA B 1 213 ? 9.656 13.328 -6.316 1 98.12 213 ALA B CA 1
ATOM 3861 C C . ALA B 1 213 ? 9.203 11.867 -6.277 1 98.12 213 ALA B C 1
ATOM 3863 O O . ALA B 1 213 ? 9.984 10.977 -5.93 1 98.12 213 ALA B O 1
ATOM 3864 N N . TYR B 1 214 ? 8 11.633 -6.707 1 98.69 214 TYR B N 1
ATOM 3865 C CA . TYR B 1 214 ? 7.488 10.266 -6.793 1 98.69 214 TYR B CA 1
ATOM 3866 C C . TYR B 1 214 ? 8.328 9.43 -7.742 1 98.69 214 TYR B C 1
ATOM 3868 O O . TYR B 1 214 ? 8.734 8.312 -7.406 1 98.69 214 TYR B O 1
ATOM 3876 N N . GLY B 1 215 ? 8.516 9.961 -8.922 1 98.5 215 GLY B N 1
ATOM 3877 C CA . GLY B 1 215 ? 9.297 9.258 -9.93 1 98.5 215 GLY B CA 1
ATOM 3878 C C . GLY B 1 215 ? 10.656 8.82 -9.43 1 98.5 215 GLY B C 1
ATOM 3879 O O . GLY B 1 215 ? 11.078 7.684 -9.672 1 98.5 215 GLY B O 1
ATOM 3880 N N . LYS B 1 216 ? 11.375 9.68 -8.742 1 98.56 216 LYS B N 1
ATOM 3881 C CA . LYS B 1 216 ? 12.688 9.359 -8.203 1 98.56 216 LYS B CA 1
ATOM 3882 C C . LYS B 1 216 ? 12.586 8.352 -7.062 1 98.56 216 LYS B C 1
ATOM 3884 O O . LYS B 1 216 ? 13.438 7.477 -6.918 1 98.56 216 LYS B O 1
ATOM 3889 N N . SER B 1 217 ? 11.523 8.477 -6.277 1 98.81 217 SER B N 1
ATOM 3890 C CA . SER B 1 217 ? 11.328 7.598 -5.133 1 98.81 217 SER B CA 1
ATOM 3891 C C . SER B 1 217 ? 11.219 6.141 -5.566 1 98.81 217 SER B C 1
ATOM 3893 O O . SER B 1 217 ? 11.836 5.258 -4.961 1 98.81 217 SER B O 1
ATOM 3895 N N . VAL B 1 218 ? 10.484 5.883 -6.637 1 98.62 218 VAL B N 1
ATOM 3896 C CA . VAL B 1 218 ? 10.203 4.504 -7.016 1 98.62 218 VAL B CA 1
ATOM 3897 C C . VAL B 1 218 ? 11.422 3.902 -7.715 1 98.62 218 VAL B C 1
ATOM 3899 O O . VAL B 1 218 ? 11.508 2.684 -7.895 1 98.62 218 VAL B O 1
ATOM 3902 N N . LYS B 1 219 ? 12.391 4.719 -8.078 1 98.5 219 LYS B N 1
ATOM 3903 C CA . LYS B 1 219 ? 13.648 4.227 -8.633 1 98.5 219 LYS B CA 1
ATOM 3904 C C . LYS B 1 219 ? 14.602 3.777 -7.531 1 98.5 219 LYS B C 1
ATOM 3906 O O . LYS B 1 219 ? 15.594 3.096 -7.797 1 98.5 219 LYS B O 1
ATOM 3911 N N . CYS B 1 220 ? 14.328 4.191 -6.305 1 98.75 220 CYS B N 1
ATOM 3912 C CA . CYS B 1 220 ? 15.188 3.801 -5.188 1 98.75 220 CYS B CA 1
ATOM 3913 C C . CYS B 1 220 ? 14.352 3.291 -4.016 1 98.75 220 CYS B C 1
ATOM 3915 O O . CYS B 1 220 ? 14.711 3.504 -2.855 1 98.75 220 CYS B O 1
ATOM 3917 N N . ILE B 1 221 ? 13.203 2.75 -4.301 1 98.88 221 ILE B N 1
ATOM 3918 C CA . ILE B 1 221 ? 12.367 2.115 -3.287 1 98.88 221 ILE B CA 1
ATOM 3919 C C . ILE B 1 221 ? 12.867 0.699 -3.016 1 98.88 221 ILE B C 1
ATOM 3921 O O . ILE B 1 221 ? 13.312 0.004 -3.932 1 98.88 221 ILE B O 1
ATOM 3925 N N . ALA B 1 222 ? 12.82 0.272 -1.762 1 98.81 222 ALA B N 1
ATOM 3926 C CA . ALA B 1 222 ? 13.273 -1.058 -1.362 1 98.81 222 ALA B CA 1
ATOM 3927 C C . ALA B 1 222 ? 12.219 -2.115 -1.688 1 98.81 222 ALA B C 1
ATOM 3929 O O . ALA B 1 222 ? 11.047 -1.795 -1.874 1 98.81 222 ALA B O 1
ATOM 3930 N N . PHE B 1 223 ? 12.703 -3.426 -1.755 1 98.56 223 PHE B N 1
ATOM 3931 C CA . PHE B 1 223 ? 11.812 -4.582 -1.788 1 98.56 223 PHE B CA 1
ATOM 3932 C C . PHE B 1 223 ? 10.844 -4.547 -0.616 1 98.56 223 PHE B C 1
ATOM 3934 O O . PHE B 1 223 ? 11.258 -4.422 0.539 1 98.56 223 PHE B O 1
ATOM 3941 N N . GLU B 1 224 ? 9.445 -4.559 -0.966 1 98.75 224 GLU B N 1
ATOM 3942 C CA . GLU B 1 224 ? 8.328 -4.457 -0.029 1 98.75 224 GLU B CA 1
ATOM 3943 C C . GLU B 1 224 ? 8.258 -3.064 0.592 1 98.75 224 GLU B C 1
ATOM 3945 O O . GLU B 1 224 ? 7.66 -2.885 1.655 1 98.75 224 GLU B O 1
ATOM 3950 N N . GLY B 1 225 ? 8.969 -2.105 -0.063 1 98.88 225 GLY B N 1
ATOM 3951 C CA . GLY B 1 225 ? 8.867 -0.733 0.406 1 98.88 225 GLY B CA 1
ATOM 3952 C C . GLY B 1 225 ? 7.469 -0.164 0.291 1 98.88 225 GLY B C 1
ATOM 3953 O O . GLY B 1 225 ? 6.617 -0.732 -0.397 1 98.88 225 GLY B O 1
ATOM 3954 N N . ARG B 1 226 ? 7.211 0.977 0.989 1 98.88 226 ARG B N 1
ATOM 3955 C CA . ARG B 1 226 ? 5.934 1.682 0.988 1 98.88 226 ARG B CA 1
ATOM 3956 C C . ARG B 1 226 ? 6.117 3.15 0.625 1 98.88 226 ARG B C 1
ATOM 3958 O O . ARG B 1 226 ? 6.914 3.855 1.251 1 98.88 226 ARG B O 1
ATOM 3965 N N . VAL B 1 227 ? 5.453 3.529 -0.391 1 98.94 227 VAL B N 1
ATOM 3966 C CA . VAL B 1 227 ? 5.445 4.941 -0.763 1 98.94 227 VAL B CA 1
ATOM 3967 C C . VAL B 1 227 ? 4.168 5.602 -0.249 1 98.94 227 VAL B C 1
ATOM 3969 O O . VAL B 1 227 ? 3.082 5.375 -0.792 1 98.94 227 VAL B O 1
ATOM 3972 N N . LEU B 1 228 ? 4.32 6.41 0.762 1 98.88 228 LEU B N 1
ATOM 3973 C CA . LEU B 1 228 ? 3.193 7.156 1.31 1 98.88 228 LEU B CA 1
ATOM 3974 C C . LEU B 1 228 ? 2.902 8.398 0.467 1 98.88 228 LEU B C 1
ATOM 3976 O O . LEU B 1 228 ? 3.732 9.305 0.379 1 98.88 228 LEU B O 1
ATOM 3980 N N . VAL B 1 229 ? 1.74 8.398 -0.12 1 98.75 229 VAL B N 1
ATOM 3981 C CA . VAL B 1 229 ? 1.264 9.547 -0.882 1 98.75 229 VAL B CA 1
ATOM 3982 C C . VAL B 1 229 ? 0.419 10.453 0.015 1 98.75 229 VAL B C 1
ATOM 3984 O O . VAL B 1 229 ? -0.754 10.164 0.265 1 98.75 229 VAL B O 1
ATOM 3987 N N . VAL B 1 230 ? 0.966 11.609 0.358 1 97.44 230 VAL B N 1
ATOM 3988 C CA . VAL B 1 230 ? 0.382 12.469 1.38 1 97.44 230 VAL B CA 1
ATOM 3989 C C . VAL B 1 230 ? -0.157 13.742 0.735 1 97.44 230 VAL B C 1
ATOM 3991 O O . VAL B 1 230 ? -1.048 14.398 1.284 1 97.44 230 VAL B O 1
ATOM 3994 N N . GLY B 1 231 ? 0.435 14.086 -0.365 1 94.88 231 GLY B N 1
ATOM 3995 C CA . GLY B 1 231 ? 0.041 15.289 -1.083 1 94.88 231 GLY B CA 1
ATOM 3996 C C . GLY B 1 231 ? 0.771 15.461 -2.4 1 94.88 231 GLY B C 1
ATOM 3997 O O . GLY B 1 231 ? 1.555 14.594 -2.801 1 94.88 231 GLY B O 1
ATOM 3998 N N . PHE B 1 232 ? 0.497 16.578 -3.033 1 94.38 232 PHE B N 1
ATOM 3999 C CA . PHE B 1 232 ? 1.069 16.906 -4.336 1 94.38 232 PHE B CA 1
ATOM 4000 C C . PHE B 1 232 ? 1.486 18.359 -4.402 1 94.38 232 PHE B C 1
ATOM 4002 O O . PHE B 1 232 ? 1.057 19.094 -5.293 1 94.38 232 PHE B O 1
ATOM 4009 N N . ALA B 1 233 ? 2.357 18.719 -3.537 1 90.56 233 ALA B N 1
ATOM 4010 C CA . ALA B 1 233 ? 2.762 20.109 -3.396 1 90.56 233 ALA B CA 1
ATOM 4011 C C . ALA B 1 233 ? 3.406 20.641 -4.68 1 90.56 233 ALA B C 1
ATOM 4013 O O . ALA B 1 233 ? 3.439 21.844 -4.922 1 90.56 233 ALA B O 1
ATOM 4014 N N . SER B 1 234 ? 3.881 19.703 -5.504 1 91.19 234 SER B N 1
ATOM 4015 C CA . SER B 1 234 ? 4.48 20.109 -6.773 1 91.19 234 SER B CA 1
ATOM 4016 C C . SER B 1 234 ? 3.422 20.578 -7.766 1 91.19 234 SER B C 1
ATOM 4018 O O . SER B 1 234 ? 3.742 21.203 -8.773 1 91.19 234 SER B O 1
ATOM 4020 N N . GLY B 1 235 ? 2.209 20.172 -7.453 1 89.75 235 GLY B N 1
ATOM 4021 C CA . GLY B 1 235 ? 1.127 20.453 -8.383 1 89.75 235 GLY B CA 1
ATOM 4022 C C . GLY B 1 235 ? 0.937 19.344 -9.414 1 89.75 235 GLY B C 1
ATOM 4023 O O . GLY B 1 235 ? -0.031 19.375 -10.18 1 89.75 235 GLY B O 1
ATOM 4024 N N . ASN B 1 236 ? 1.826 18.406 -9.438 1 95.19 236 ASN B N 1
ATOM 4025 C CA . ASN B 1 236 ? 1.756 17.297 -10.391 1 95.19 236 ASN B CA 1
ATOM 4026 C C . ASN B 1 236 ? 1.353 16 -9.703 1 95.19 236 ASN B C 1
ATOM 4028 O O . ASN B 1 236 ? 2.037 15.531 -8.797 1 95.19 236 ASN B O 1
ATOM 4032 N N . ILE B 1 237 ? 0.258 15.484 -10.141 1 97.44 237 ILE B N 1
ATOM 4033 C CA . ILE B 1 237 ? -0.247 14.219 -9.617 1 97.44 237 ILE B CA 1
ATOM 4034 C C . ILE B 1 237 ? 0.324 13.062 -10.438 1 97.44 237 ILE B C 1
ATOM 4036 O O . ILE B 1 237 ? 0.043 12.938 -11.625 1 97.44 237 ILE B O 1
ATOM 4040 N N . PRO B 1 238 ? 1.061 12.203 -9.789 1 97.88 238 PRO B N 1
ATOM 4041 C CA . PRO B 1 238 ? 1.575 11.062 -10.539 1 97.88 238 PRO B CA 1
ATOM 4042 C C . PRO B 1 238 ? 0.473 10.102 -10.984 1 97.88 238 PRO B C 1
ATOM 4044 O O . PRO B 1 238 ? -0.521 9.93 -10.273 1 97.88 238 PRO B O 1
ATOM 4047 N N . ALA B 1 239 ? 0.636 9.539 -12.156 1 98 239 ALA B N 1
ATOM 4048 C CA . ALA B 1 239 ? -0.235 8.492 -12.672 1 98 239 ALA B CA 1
ATOM 4049 C C . ALA B 1 239 ? 0.582 7.34 -13.25 1 98 239 ALA B C 1
ATOM 4051 O O . ALA B 1 239 ? 0.515 7.062 -14.453 1 98 239 ALA B O 1
ATOM 4052 N N . PRO B 1 240 ? 1.265 6.621 -12.391 1 97.62 240 PRO B N 1
ATOM 4053 C CA . PRO B 1 240 ? 2.146 5.551 -12.852 1 97.62 240 PRO B CA 1
ATOM 4054 C C . PRO B 1 240 ? 1.38 4.312 -13.32 1 97.62 240 PRO B C 1
ATOM 4056 O O . PRO B 1 240 ? 0.319 4 -12.773 1 97.62 240 PRO B O 1
ATOM 4059 N N . ALA B 1 241 ? 2.012 3.664 -14.297 1 98.06 241 ALA B N 1
ATOM 4060 C CA . ALA B 1 241 ? 1.54 2.312 -14.586 1 98.06 241 ALA B CA 1
ATOM 4061 C C . ALA B 1 241 ? 1.808 1.375 -13.414 1 98.06 241 ALA B C 1
ATOM 4063 O O . ALA B 1 241 ? 2.902 1.376 -12.844 1 98.06 241 ALA B O 1
ATOM 4064 N N . LEU B 1 242 ? 0.805 0.528 -13.078 1 98.38 242 LEU B N 1
ATOM 4065 C CA . LEU B 1 242 ? 0.858 -0.243 -11.844 1 98.38 242 LEU B CA 1
ATOM 4066 C C . LEU B 1 242 ? 1.751 -1.469 -12 1 98.38 242 LEU B C 1
ATOM 4068 O O . LEU B 1 242 ? 2.094 -2.127 -11.016 1 98.38 242 LEU B O 1
ATOM 4072 N N . ASN B 1 243 ? 2.221 -1.78 -13.211 1 96.81 243 ASN B N 1
ATOM 4073 C CA . ASN B 1 243 ? 3.16 -2.879 -13.406 1 96.81 243 ASN B CA 1
ATOM 4074 C C . ASN B 1 243 ? 4.465 -2.637 -12.648 1 96.81 243 ASN B C 1
ATOM 4076 O O . ASN B 1 243 ? 5.125 -3.586 -12.219 1 96.81 243 ASN B O 1
ATOM 4080 N N . HIS B 1 244 ? 4.812 -1.367 -12.508 1 97.69 244 HIS B N 1
ATOM 4081 C CA . HIS B 1 244 ? 6.059 -1.058 -11.82 1 97.69 244 HIS B CA 1
ATOM 4082 C C . HIS B 1 244 ? 6 -1.482 -10.352 1 97.69 244 HIS B C 1
ATOM 4084 O O . HIS B 1 244 ? 6.93 -2.113 -9.852 1 97.69 244 HIS B O 1
ATOM 4090 N N . ALA B 1 245 ? 4.906 -1.095 -9.656 1 98.56 245 ALA B N 1
ATOM 4091 C CA . ALA B 1 245 ? 4.734 -1.528 -8.273 1 98.56 245 ALA B CA 1
ATOM 4092 C C . ALA B 1 245 ? 4.738 -3.051 -8.172 1 98.56 245 ALA B C 1
ATOM 4094 O O . ALA B 1 245 ? 5.293 -3.613 -7.223 1 98.56 245 ALA B O 1
ATOM 4095 N N . LEU B 1 246 ? 4.113 -3.721 -9.141 1 97.88 246 LEU B N 1
ATOM 4096 C CA . LEU B 1 246 ? 4.059 -5.176 -9.156 1 97.88 246 LEU B CA 1
ATOM 4097 C C . LEU B 1 246 ? 5.453 -5.773 -9.289 1 97.88 246 LEU B C 1
ATOM 4099 O O . LEU B 1 246 ? 5.887 -6.547 -8.438 1 97.88 246 LEU B O 1
ATOM 4103 N N . VAL B 1 247 ? 6.234 -5.355 -10.281 1 95.62 247 VAL B N 1
ATOM 4104 C CA . VAL B 1 247 ? 7.5 -5.988 -10.641 1 95.62 247 VAL B CA 1
ATOM 4105 C C . VAL B 1 247 ? 8.547 -5.711 -9.562 1 95.62 247 VAL B C 1
ATOM 4107 O O . VAL B 1 247 ? 9.391 -6.559 -9.281 1 95.62 247 VAL B O 1
ATOM 4110 N N . LYS B 1 248 ? 8.383 -4.574 -8.875 1 97 248 LYS B N 1
ATOM 4111 C CA . LYS B 1 248 ? 9.359 -4.207 -7.855 1 97 248 LYS B CA 1
ATOM 4112 C C . LYS B 1 248 ? 8.867 -4.574 -6.461 1 97 248 LYS B C 1
ATOM 4114 O O . LYS B 1 248 ? 9.602 -4.426 -5.48 1 97 248 LYS B O 1
ATOM 4119 N N . ASN B 1 249 ? 7.672 -4.984 -6.387 1 98.56 249 ASN B N 1
ATOM 4120 C CA . ASN B 1 249 ? 7.098 -5.527 -5.16 1 98.56 249 ASN B CA 1
ATOM 4121 C C . ASN B 1 249 ? 7.043 -4.477 -4.055 1 98.56 249 ASN B C 1
ATOM 4123 O O . ASN B 1 249 ? 7.465 -4.73 -2.928 1 98.56 249 ASN B O 1
ATOM 4127 N N . TYR B 1 250 ? 6.477 -3.299 -4.359 1 98.81 250 TYR B N 1
ATOM 4128 C CA . TYR B 1 250 ? 6.289 -2.275 -3.338 1 98.81 250 TYR B CA 1
ATOM 4129 C C . TYR B 1 250 ? 4.836 -1.811 -3.293 1 98.81 250 TYR B C 1
ATOM 4131 O O . TYR B 1 250 ? 4.008 -2.271 -4.082 1 98.81 250 TYR B O 1
ATOM 4139 N N . ALA B 1 251 ? 4.527 -0.977 -2.293 1 98.94 251 ALA B N 1
ATOM 4140 C CA . ALA B 1 251 ? 3.156 -0.504 -2.105 1 98.94 251 ALA B CA 1
ATOM 4141 C C . ALA B 1 251 ? 3.076 1.013 -2.248 1 98.94 251 ALA B C 1
ATOM 4143 O O . ALA B 1 251 ? 4.012 1.729 -1.881 1 98.94 251 ALA B O 1
ATOM 4144 N N . ILE B 1 252 ? 2.021 1.437 -2.848 1 98.94 252 ILE B N 1
ATOM 4145 C CA . ILE B 1 252 ? 1.609 2.836 -2.859 1 98.94 252 ILE B CA 1
ATOM 4146 C C . ILE B 1 252 ? 0.479 3.049 -1.854 1 98.94 252 ILE B C 1
ATOM 4148 O O . ILE B 1 252 ? -0.592 2.449 -1.979 1 98.94 252 ILE B O 1
ATOM 4152 N N . VAL B 1 253 ? 0.71 3.908 -0.889 1 98.94 253 VAL B N 1
ATOM 4153 C CA . VAL B 1 253 ? -0.196 4.027 0.248 1 98.94 253 VAL B CA 1
ATOM 4154 C C . VAL B 1 253 ? -0.751 5.445 0.322 1 98.94 253 VAL B C 1
ATOM 4156 O O . VAL B 1 253 ? -0.018 6.391 0.621 1 98.94 253 VAL B O 1
ATOM 4159 N N . GLY B 1 254 ? -2.041 5.535 0.039 1 98.75 254 GLY B N 1
ATOM 4160 C CA . GLY B 1 254 ? -2.695 6.828 0.174 1 98.75 254 GLY B CA 1
ATOM 4161 C C . GLY B 1 254 ? -3.006 7.191 1.613 1 98.75 254 GLY B C 1
ATOM 4162 O O . GLY B 1 254 ? -3.395 6.332 2.406 1 98.75 254 GLY B O 1
ATOM 4163 N N . LEU B 1 255 ? -2.898 8.508 1.903 1 98.38 255 LEU B N 1
ATOM 4164 C CA . LEU B 1 255 ? -3.201 8.969 3.252 1 98.38 255 LEU B CA 1
ATOM 4165 C C . LEU B 1 255 ? -4.012 10.266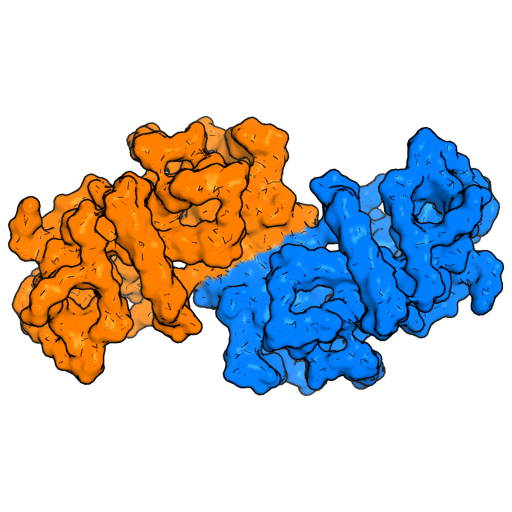 3.213 1 98.38 255 LEU B C 1
ATOM 4167 O O . LEU B 1 255 ? -3.514 11.297 2.77 1 98.38 255 LEU B O 1
ATOM 4171 N N . HIS B 1 256 ? -5.188 10.164 3.611 1 96.31 256 HIS B N 1
ATOM 4172 C CA . HIS B 1 256 ? -6.039 11.305 3.908 1 96.31 256 HIS B CA 1
ATOM 4173 C C . HIS B 1 256 ? -6.371 11.375 5.395 1 96.31 256 HIS B C 1
ATOM 4175 O O . HIS B 1 256 ? -7.391 10.844 5.836 1 96.31 256 HIS B O 1
ATOM 4181 N N . TRP B 1 257 ? -5.629 12.164 6.113 1 95.56 257 TRP B N 1
ATOM 4182 C CA . TRP B 1 257 ? -5.77 12.258 7.562 1 95.56 257 TRP B CA 1
ATOM 4183 C C . TRP B 1 257 ? -7.191 12.664 7.945 1 95.56 257 TRP B C 1
ATOM 4185 O O . TRP B 1 257 ? -7.77 12.117 8.883 1 95.56 257 TRP B O 1
ATOM 4195 N N . GLY B 1 258 ? -7.777 13.594 7.254 1 93.81 258 GLY B N 1
ATOM 4196 C CA . GLY B 1 258 ? -9.078 14.141 7.59 1 93.81 258 GLY B CA 1
ATOM 4197 C C . GLY B 1 258 ? -10.172 13.094 7.664 1 93.81 258 GLY B C 1
ATOM 4198 O O . GLY B 1 258 ? -11.117 13.227 8.445 1 93.81 258 GLY B O 1
ATOM 4199 N N . LEU B 1 259 ? -10.031 12.016 6.953 1 95.25 259 LEU B N 1
ATOM 4200 C CA . LEU B 1 259 ? -11.031 10.961 6.922 1 95.25 259 LEU B CA 1
ATOM 4201 C C . LEU B 1 259 ? -11.078 10.219 8.25 1 95.25 259 LEU B C 1
ATOM 4203 O O . LEU B 1 259 ? -12.117 9.656 8.617 1 95.25 259 LEU B O 1
ATOM 4207 N N . TYR B 1 260 ? -10.023 10.203 8.977 1 97.25 260 TYR B N 1
ATOM 4208 C CA . TYR B 1 260 ? -9.984 9.508 10.258 1 97.25 260 TYR B CA 1
ATOM 4209 C C . TYR B 1 260 ? -10.938 10.156 11.258 1 97.25 260 TYR B C 1
ATOM 4211 O O . TYR B 1 260 ? -11.477 9.477 12.133 1 97.25 260 TYR B O 1
ATOM 4219 N N . ASN B 1 261 ? -11.148 11.477 11.133 1 94.69 261 ASN B N 1
ATOM 4220 C CA . ASN B 1 261 ? -12.047 12.172 12.047 1 94.69 261 ASN B CA 1
ATOM 4221 C C . ASN B 1 261 ? -13.461 11.609 11.992 1 94.69 261 ASN B C 1
ATOM 4223 O O . ASN B 1 261 ? -14.188 11.625 12.984 1 94.69 261 ASN B O 1
ATOM 4227 N N . THR B 1 262 ? -13.812 11.055 10.844 1 93.88 262 THR B N 1
ATOM 4228 C CA . THR B 1 262 ? -15.148 10.484 10.672 1 93.88 262 THR B CA 1
ATOM 4229 C C . THR B 1 262 ? -15.102 8.961 10.766 1 93.88 262 THR B C 1
ATOM 4231 O O . THR B 1 262 ? -15.961 8.352 11.406 1 93.88 262 THR B O 1
ATOM 4234 N N . LYS B 1 263 ? -14.055 8.359 10.258 1 96.81 263 LYS B N 1
ATOM 4235 C CA . LYS B 1 263 ? -14.016 6.906 10.102 1 96.81 263 LYS B CA 1
ATOM 4236 C C . LYS B 1 263 ? -13.461 6.234 11.359 1 96.81 263 LYS B C 1
ATOM 4238 O O . LYS B 1 263 ? -13.797 5.086 11.648 1 96.81 263 LYS B O 1
ATOM 4243 N N . ASP B 1 264 ? -12.648 6.953 12.062 1 97.56 264 ASP B N 1
ATOM 4244 C CA . ASP B 1 264 ? -12 6.375 13.234 1 97.56 264 ASP B CA 1
ATOM 4245 C C . ASP B 1 264 ? -11.578 7.465 14.219 1 97.56 264 ASP B C 1
ATOM 4247 O O . ASP B 1 264 ? -10.391 7.602 14.523 1 97.56 264 ASP B O 1
ATOM 4251 N N . PRO B 1 265 ? -12.508 8.195 14.836 1 97 265 PRO B N 1
ATOM 4252 C CA . PRO B 1 265 ? -12.172 9.297 15.742 1 97 265 PRO B CA 1
ATOM 4253 C C . PRO B 1 265 ? -11.383 8.836 16.969 1 97 265 PRO B C 1
ATOM 4255 O O . PRO B 1 265 ? -10.57 9.594 17.5 1 97 265 PRO B O 1
ATOM 4258 N N . ALA B 1 266 ? -11.602 7.582 17.375 1 97.88 266 ALA B N 1
ATOM 4259 C CA . ALA B 1 266 ? -10.852 7.047 18.5 1 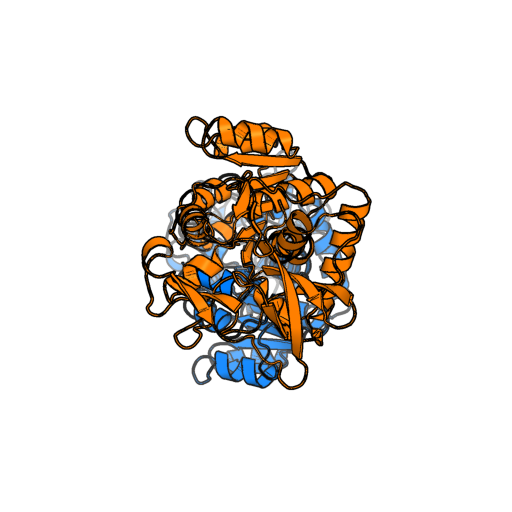97.88 266 ALA B CA 1
ATOM 4260 C C . ALA B 1 266 ? -9.359 6.992 18.203 1 97.88 266 ALA B C 1
ATOM 4262 O O . ALA B 1 266 ? -8.531 7.266 19.078 1 97.88 266 ALA B O 1
ATOM 4263 N N . ALA B 1 267 ? -9.031 6.676 16.984 1 98.06 267 ALA B N 1
ATOM 4264 C CA . ALA B 1 267 ? -7.625 6.625 16.578 1 98.06 267 ALA B CA 1
ATOM 4265 C C . ALA B 1 267 ? -7.004 8.016 16.578 1 98.06 267 ALA B C 1
ATOM 4267 O O . ALA B 1 267 ? -5.82 8.172 16.891 1 98.06 267 ALA B O 1
ATOM 4268 N N . VAL B 1 268 ? -7.766 9.008 16.25 1 98.25 268 VAL B N 1
ATOM 4269 C CA . VAL B 1 268 ? -7.289 10.391 16.266 1 98.25 268 VAL B CA 1
ATOM 4270 C C . VAL B 1 268 ? -6.926 10.789 17.703 1 98.25 268 VAL B C 1
ATOM 4272 O O . VAL B 1 268 ? -5.859 11.359 17.938 1 98.25 268 VAL B O 1
ATOM 4275 N N . ARG B 1 269 ? -7.738 10.461 18.609 1 98.12 269 ARG B N 1
ATOM 4276 C CA . ARG B 1 269 ? -7.48 10.758 20.016 1 98.12 269 ARG B CA 1
ATOM 4277 C C . ARG B 1 269 ? -6.25 10.008 20.516 1 98.12 269 ARG B C 1
ATOM 4279 O O . ARG B 1 269 ? -5.41 10.586 21.219 1 98.12 269 ARG B O 1
ATOM 4286 N N . ALA B 1 270 ? -6.184 8.727 20.141 1 98.5 270 ALA B N 1
ATOM 4287 C CA . ALA B 1 270 ? -5.039 7.922 20.562 1 98.5 270 ALA B CA 1
ATOM 4288 C C . ALA B 1 270 ? -3.736 8.484 19.984 1 98.5 270 ALA B C 1
ATOM 4290 O O . ALA B 1 270 ? -2.719 8.531 20.688 1 98.5 270 ALA B O 1
ATOM 4291 N N . CYS B 1 271 ? -3.816 8.852 18.812 1 98.5 271 CYS B N 1
ATOM 4292 C CA . CYS B 1 271 ? -2.67 9.484 18.172 1 98.5 271 CYS B CA 1
ATOM 4293 C C . CYS B 1 271 ? -2.262 10.758 18.906 1 98.5 271 CYS B C 1
ATOM 4295 O O . CYS B 1 271 ? -1.077 10.977 19.156 1 98.5 271 CYS B O 1
ATOM 4297 N N . HIS B 1 272 ? -3.221 11.57 19.234 1 98.69 272 HIS B N 1
ATOM 4298 C CA . HIS B 1 272 ? -2.943 12.805 19.953 1 98.69 272 HIS B CA 1
ATOM 4299 C C . HIS B 1 272 ? -2.266 12.516 21.297 1 98.69 272 HIS B C 1
ATOM 4301 O O . HIS B 1 272 ? -1.329 13.219 21.672 1 98.69 272 HIS B O 1
ATOM 4307 N N . ASP B 1 273 ? -2.752 11.539 21.953 1 98.62 273 ASP B N 1
ATOM 4308 C CA . ASP B 1 273 ? -2.156 11.172 23.234 1 98.62 273 ASP B CA 1
ATOM 4309 C C . ASP B 1 273 ? -0.69 10.781 23.062 1 98.62 273 ASP B C 1
ATOM 4311 O O . ASP B 1 273 ? 0.159 11.164 23.875 1 98.62 273 ASP B O 1
ATOM 4315 N N . GLU B 1 274 ? -0.433 10.031 22.047 1 98.5 274 GLU B N 1
ATOM 4316 C CA . GLU B 1 274 ? 0.944 9.633 21.766 1 98.5 274 GLU B CA 1
ATOM 4317 C C . GLU B 1 274 ? 1.811 10.852 21.453 1 98.5 274 GLU B C 1
ATOM 4319 O O . GLU B 1 274 ? 2.936 10.961 21.938 1 98.5 274 GLU B O 1
ATOM 4324 N N . LEU B 1 275 ? 1.32 11.742 20.672 1 98.62 275 LEU B N 1
ATOM 4325 C CA . LEU B 1 275 ? 2.068 12.938 20.297 1 98.62 275 LEU B CA 1
ATOM 4326 C C . LEU B 1 275 ? 2.316 13.82 21.516 1 98.62 275 LEU B C 1
ATOM 4328 O O . LEU B 1 275 ? 3.387 14.414 21.656 1 98.62 275 LEU B O 1
ATOM 4332 N N . THR B 1 276 ? 1.329 13.906 22.359 1 98.62 276 THR B N 1
ATOM 4333 C CA . THR B 1 276 ? 1.467 14.672 23.594 1 98.62 276 THR B CA 1
ATOM 4334 C C . THR B 1 276 ? 2.57 14.094 24.484 1 98.62 276 THR B C 1
ATOM 4336 O O . THR B 1 276 ? 3.375 14.836 25.047 1 98.62 276 THR B O 1
ATOM 4339 N N . LYS B 1 277 ? 2.568 12.773 24.578 1 98.5 277 LYS B N 1
ATOM 4340 C CA . LYS B 1 277 ? 3.619 12.102 25.328 1 98.5 277 LYS B CA 1
ATOM 4341 C C . LYS B 1 277 ? 4.996 12.414 24.75 1 98.5 277 LYS B C 1
ATOM 4343 O O . LYS B 1 277 ? 5.93 12.734 25.5 1 98.5 277 LYS B O 1
ATOM 4348 N N . LEU B 1 278 ? 5.117 12.367 23.484 1 98.25 278 LEU B N 1
ATOM 4349 C CA . LEU B 1 278 ? 6.387 12.641 22.828 1 98.25 278 LEU B CA 1
ATOM 4350 C C . LEU B 1 278 ? 6.805 14.094 23.031 1 98.25 278 LEU B C 1
ATOM 4352 O O . LEU B 1 278 ? 7.988 14.391 23.203 1 98.25 278 LEU B O 1
ATOM 4356 N N . ALA B 1 279 ? 5.859 14.969 22.969 1 98.25 279 ALA B N 1
ATOM 4357 C CA . ALA B 1 279 ? 6.145 16.375 23.219 1 98.25 279 ALA B CA 1
ATOM 4358 C C . ALA B 1 279 ? 6.625 16.609 24.656 1 98.25 279 ALA B C 1
ATOM 4360 O O . ALA B 1 279 ? 7.574 17.359 24.891 1 98.25 279 ALA B O 1
ATOM 4361 N N . THR B 1 280 ? 5.969 15.953 25.562 1 98.12 280 THR B N 1
ATOM 4362 C CA . THR B 1 280 ? 6.332 16.062 26.969 1 98.12 280 THR B CA 1
ATOM 4363 C C . THR B 1 280 ? 7.758 15.57 27.203 1 98.12 280 THR B C 1
ATOM 4365 O O . THR B 1 280 ? 8.484 16.125 28.016 1 98.12 280 THR B O 1
ATOM 4368 N N . GLN B 1 281 ? 8.172 14.602 26.438 1 98 281 GLN B N 1
ATOM 4369 C CA . GLN B 1 281 ? 9.508 14.023 26.562 1 98 281 GLN B CA 1
ATOM 4370 C C . GLN B 1 281 ? 10.531 14.852 25.797 1 98 281 GLN B C 1
ATOM 4372 O O . GLN B 1 281 ? 11.734 14.586 25.875 1 98 281 GLN B O 1
ATOM 4377 N N . GLY B 1 282 ? 10.062 15.797 25.016 1 96.81 282 GLY B N 1
ATOM 4378 C CA . GLY B 1 282 ? 10.953 16.641 24.234 1 96.81 282 GLY B CA 1
ATOM 4379 C C . GLY B 1 282 ? 11.43 15.984 22.953 1 96.81 282 GLY B C 1
ATOM 4380 O O . GLY B 1 282 ? 12.352 16.484 22.312 1 96.81 282 GLY B O 1
ATOM 4381 N N . ILE B 1 283 ? 10.82 14.922 22.625 1 96.88 283 ILE B N 1
ATOM 4382 C CA . ILE B 1 283 ? 11.195 14.156 21.438 1 96.88 283 ILE B CA 1
ATOM 4383 C C . ILE B 1 283 ? 10.625 14.82 20.188 1 96.88 283 ILE B C 1
ATOM 4385 O O . ILE B 1 283 ? 11.273 14.859 19.141 1 96.88 283 ILE B O 1
ATOM 4389 N N . VAL B 1 284 ? 9.414 15.359 20.344 1 96.94 284 VAL B N 1
ATOM 4390 C CA . VAL B 1 284 ? 8.773 16.078 19.25 1 96.94 284 VAL B CA 1
ATOM 4391 C C . VAL B 1 284 ? 8.531 17.531 19.672 1 96.94 284 VAL B C 1
ATOM 4393 O O . VAL B 1 284 ? 8.047 17.797 20.766 1 96.94 284 VAL B O 1
ATOM 4396 N N . LYS B 1 285 ? 8.922 18.375 18.828 1 97.12 285 LYS B N 1
ATOM 4397 C CA . LYS B 1 285 ? 8.664 19.797 18.953 1 97.12 285 LYS B CA 1
ATOM 4398 C C . LYS B 1 285 ? 8.352 20.422 17.609 1 97.12 285 LYS B C 1
ATOM 4400 O O . LYS B 1 285 ? 9.227 20.531 16.75 1 97.12 285 LYS B O 1
ATOM 4405 N N . PRO B 1 286 ? 7.129 20.844 17.438 1 97.88 286 PRO B N 1
ATOM 4406 C CA . PRO B 1 286 ? 6.758 21.406 16.141 1 97.88 286 PRO B CA 1
ATOM 4407 C C . PRO B 1 286 ? 7.691 22.531 15.688 1 97.88 286 PRO B C 1
ATOM 4409 O O . PRO B 1 286 ? 8.047 23.406 16.5 1 97.88 286 PRO B O 1
ATOM 4412 N N . LEU B 1 287 ? 8.141 22.453 14.453 1 97.38 287 LEU B N 1
ATOM 4413 C CA . LEU B 1 287 ? 9.023 23.469 13.883 1 97.38 287 LEU B CA 1
ATOM 4414 C C . LEU B 1 287 ? 8.234 24.703 13.477 1 97.38 287 LEU B C 1
ATOM 4416 O O . LEU B 1 287 ? 7.801 24.828 12.328 1 97.38 287 LEU B O 1
ATOM 4420 N N . VAL B 1 288 ? 8.125 25.625 14.414 1 97.88 288 VAL B N 1
ATOM 4421 C CA . VAL B 1 288 ? 7.5 26.906 14.109 1 97.88 288 VAL B CA 1
ATOM 4422 C C . VAL B 1 288 ? 8.547 27.875 13.57 1 97.88 288 VAL B C 1
ATOM 4424 O O . VAL B 1 288 ? 9.352 28.422 14.336 1 97.88 288 VAL B O 1
ATOM 4427 N N . SER B 1 289 ? 8.5 28.062 12.305 1 96.5 289 SER B N 1
ATOM 4428 C CA . SER B 1 289 ? 9.531 28.875 11.672 1 96.5 289 SER B CA 1
ATOM 4429 C C . SER B 1 289 ? 9.219 30.359 11.805 1 96.5 289 SER B C 1
ATOM 4431 O O . SER B 1 289 ? 10.133 31.203 11.789 1 96.5 289 SER B O 1
ATOM 4433 N N . GLU B 1 290 ? 7.945 30.656 11.875 1 96.69 290 GLU B N 1
ATOM 4434 C CA . GLU B 1 290 ? 7.539 32.062 11.953 1 96.69 290 GLU B CA 1
ATOM 4435 C C . GLU B 1 290 ? 6.273 32.219 12.789 1 96.69 290 GLU B C 1
ATOM 4437 O O . GLU B 1 290 ? 5.371 31.375 12.727 1 96.69 290 GLU B O 1
ATOM 4442 N N . ARG B 1 291 ? 6.258 33.281 13.562 1 97.94 291 ARG B N 1
ATOM 4443 C CA . ARG B 1 291 ? 5.074 33.781 14.25 1 97.94 291 ARG B CA 1
ATOM 4444 C C . ARG B 1 291 ? 4.68 35.156 13.719 1 97.94 291 ARG B C 1
ATOM 4446 O O . ARG B 1 291 ? 5.488 36.094 13.719 1 97.94 291 ARG B O 1
ATOM 4453 N N . VAL B 1 292 ? 3.447 35.219 13.234 1 97.44 292 VAL B N 1
ATOM 4454 C CA . VAL B 1 292 ? 3.029 36.469 12.633 1 97.44 292 VAL B CA 1
ATOM 4455 C C . VAL B 1 292 ? 1.777 37 13.336 1 97.44 292 VAL B C 1
ATOM 4457 O O . VAL B 1 292 ? 0.997 36.219 13.883 1 97.44 292 VAL B O 1
ATOM 4460 N N . ALA B 1 293 ? 1.655 38.281 13.281 1 96.94 293 ALA B N 1
ATOM 4461 C CA . ALA B 1 293 ? 0.435 38.906 13.812 1 96.94 293 ALA B CA 1
ATOM 4462 C C . ALA B 1 293 ? -0.761 38.594 12.914 1 96.94 293 ALA B C 1
ATOM 4464 O O . ALA B 1 293 ? -0.593 38.156 11.773 1 96.94 293 ALA B O 1
ATOM 4465 N N . MET B 1 294 ? -1.919 38.812 13.414 1 96.5 294 MET B N 1
ATOM 4466 C CA . MET B 1 294 ? -3.17 38.594 12.695 1 96.5 294 MET B CA 1
ATOM 4467 C C . MET B 1 294 ? -3.143 39.281 11.336 1 96.5 294 MET B C 1
ATOM 4469 O O . MET B 1 294 ? -3.576 38.719 10.336 1 96.5 294 MET B O 1
ATOM 4473 N N . ALA B 1 295 ? -2.561 40.469 11.305 1 95.75 295 ALA B N 1
ATOM 4474 C CA . ALA B 1 295 ? -2.537 41.25 10.078 1 95.75 295 ALA B CA 1
ATOM 4475 C C . ALA B 1 295 ? -1.729 40.562 8.984 1 95.75 295 ALA B C 1
ATOM 4477 O O . ALA B 1 295 ? -1.922 40.844 7.801 1 95.75 295 ALA B O 1
ATOM 4478 N N . GLY B 1 296 ? -0.863 39.656 9.344 1 96.56 296 GLY B N 1
ATOM 4479 C CA . GLY B 1 296 ? 0.026 39 8.391 1 96.56 296 GLY B CA 1
ATOM 4480 C C . GLY B 1 296 ? -0.5 37.656 7.902 1 96.56 296 GLY B C 1
ATOM 4481 O O . GLY B 1 296 ? 0.172 36.969 7.137 1 96.56 296 GLY B O 1
ATOM 4482 N N . ALA B 1 297 ? -1.71 37.312 8.258 1 97.94 297 ALA B N 1
ATOM 4483 C CA . ALA B 1 297 ? -2.221 35.969 8.008 1 97.94 297 ALA B CA 1
ATOM 4484 C C . ALA B 1 297 ? -2.346 35.688 6.508 1 97.94 297 ALA B C 1
ATOM 4486 O O . ALA B 1 297 ? -1.95 34.625 6.023 1 97.94 297 ALA B O 1
ATOM 4487 N N . ALA B 1 298 ? -2.83 36.656 5.77 1 98 298 ALA B N 1
ATOM 4488 C CA . ALA B 1 298 ? -3.049 36.438 4.34 1 98 298 ALA B CA 1
ATOM 4489 C C . ALA B 1 298 ? -1.734 36.156 3.621 1 98 298 ALA B C 1
ATOM 4491 O O . ALA B 1 298 ? -1.659 35.25 2.793 1 98 298 ALA B O 1
ATOM 4492 N N . GLU B 1 299 ? -0.759 36.938 3.898 1 97.38 299 GLU B N 1
ATOM 4493 C CA . GLU B 1 299 ? 0.559 36.719 3.307 1 97.38 299 GLU B CA 1
ATOM 4494 C C . GLU B 1 299 ? 1.137 35.375 3.713 1 97.38 299 GLU B C 1
ATOM 4496 O O . GLU B 1 299 ? 1.784 34.688 2.908 1 97.38 299 GLU B O 1
ATOM 4501 N N . ALA B 1 300 ? 0.955 35 4.957 1 97.62 300 ALA B N 1
ATOM 4502 C CA . ALA B 1 300 ? 1.439 33.719 5.445 1 97.62 300 ALA B CA 1
ATOM 4503 C C . ALA B 1 300 ? 0.792 32.562 4.684 1 97.62 300 ALA B C 1
ATOM 4505 O O . ALA B 1 300 ? 1.479 31.625 4.254 1 97.62 300 ALA B O 1
ATOM 4506 N N . VAL B 1 301 ? -0.529 32.625 4.465 1 98.12 301 VAL B N 1
ATOM 4507 C CA . VAL B 1 301 ? -1.242 31.594 3.727 1 98.12 301 VAL B CA 1
ATOM 4508 C C . VAL B 1 301 ? -0.726 31.531 2.289 1 98.12 301 VAL B C 1
ATOM 4510 O O . VAL B 1 301 ? -0.532 30.438 1.736 1 98.12 301 VAL B O 1
ATOM 4513 N N . GLN B 1 302 ? -0.449 32.688 1.716 1 97.44 302 GLN B N 1
ATOM 4514 C CA . GLN B 1 302 ? 0.069 32.75 0.353 1 97.44 302 GLN B CA 1
ATOM 4515 C C . GLN B 1 302 ? 1.434 32.094 0.251 1 97.44 302 GLN B C 1
ATOM 4517 O O . GLN B 1 302 ? 1.705 31.359 -0.708 1 97.44 302 GLN B O 1
ATOM 4522 N N . ARG B 1 303 ? 2.24 32.281 1.209 1 95 303 ARG B N 1
ATOM 4523 C CA . ARG B 1 303 ? 3.572 31.703 1.209 1 95 303 ARG B CA 1
ATOM 4524 C C . ARG B 1 303 ? 3.496 30.188 1.297 1 95 303 ARG B C 1
ATOM 4526 O O . ARG B 1 303 ? 4.25 29.484 0.625 1 95 303 ARG B O 1
ATOM 4533 N N . VAL B 1 304 ? 2.623 29.719 2.137 1 94.06 304 VAL B N 1
ATOM 4534 C CA . VAL B 1 304 ? 2.43 28.281 2.248 1 94.06 304 VAL B CA 1
ATOM 4535 C C . VAL B 1 304 ? 1.904 27.719 0.927 1 94.06 304 VAL B C 1
ATOM 4537 O O . VAL B 1 304 ? 2.377 26.688 0.449 1 94.06 304 VAL B O 1
ATOM 4540 N N . ALA B 1 305 ? 1.04 28.438 0.303 1 92.38 305 ALA B N 1
ATOM 4541 C CA . ALA B 1 305 ? 0.478 28.047 -0.984 1 92.38 305 ALA B CA 1
ATOM 4542 C C . ALA B 1 305 ? 1.559 27.984 -2.061 1 92.38 305 ALA B C 1
ATOM 4544 O O . ALA B 1 305 ? 1.523 27.125 -2.936 1 92.38 305 ALA B O 1
ATOM 4545 N N . ASP B 1 306 ? 2.506 28.891 -1.952 1 90.69 306 ASP B N 1
ATOM 4546 C CA . ASP B 1 306 ? 3.557 29.016 -2.957 1 90.69 306 ASP B CA 1
ATOM 4547 C C . ASP B 1 306 ? 4.684 28.016 -2.705 1 90.69 306 ASP B C 1
ATOM 4549 O O . ASP B 1 306 ? 5.559 27.828 -3.553 1 90.69 306 ASP B O 1
ATOM 4553 N N . GLY B 1 307 ? 4.715 27.359 -1.565 1 86.75 307 GLY B N 1
ATOM 4554 C CA . GLY B 1 307 ? 5.734 26.359 -1.248 1 86.75 307 GLY B CA 1
ATOM 4555 C C . GLY B 1 307 ? 7.074 26.984 -0.892 1 86.75 307 GLY B C 1
ATOM 4556 O O . GLY B 1 307 ? 8.117 26.359 -1.087 1 86.75 307 GLY B O 1
ATOM 4557 N N . THR B 1 308 ? 7.086 28.125 -0.383 1 85.44 308 THR B N 1
ATOM 4558 C CA . THR B 1 308 ? 8.336 28.828 -0.104 1 85.44 308 THR B CA 1
ATOM 4559 C C . THR B 1 308 ? 8.625 28.828 1.394 1 85.44 308 THR B C 1
ATOM 4561 O O . THR B 1 308 ? 9.672 29.328 1.823 1 85.44 308 THR B O 1
ATOM 4564 N N . SER B 1 309 ? 7.82 28.266 2.188 1 88.38 309 SER B N 1
ATOM 4565 C CA . SER B 1 309 ? 7.973 28.328 3.637 1 88.38 309 SER B CA 1
ATOM 4566 C C . SER B 1 309 ? 8.758 27.125 4.156 1 88.38 309 SER B C 1
ATOM 4568 O O . SER B 1 309 ? 8.922 26.125 3.451 1 88.38 309 SER B O 1
ATOM 4570 N N . THR B 1 310 ? 9.359 27.281 5.305 1 92.5 310 THR B N 1
ATOM 4571 C CA . THR B 1 310 ? 9.945 26.219 6.102 1 92.5 310 THR B CA 1
ATOM 4572 C C . THR B 1 310 ? 9.141 25.984 7.375 1 92.5 310 THR B C 1
ATOM 4574 O O . THR B 1 310 ? 8.555 26.922 7.926 1 92.5 310 THR B O 1
ATOM 4577 N N . GLY B 1 311 ? 9.117 24.766 7.77 1 95.5 311 GLY B N 1
ATOM 4578 C CA . GLY B 1 311 ? 8.375 24.469 8.984 1 95.5 311 GLY B CA 1
ATOM 4579 C C . GLY B 1 311 ? 6.938 24.953 8.938 1 95.5 311 GLY B C 1
ATOM 4580 O O . GLY B 1 311 ? 6.242 24.75 7.941 1 95.5 311 GLY B O 1
ATOM 4581 N N . ARG B 1 312 ? 6.484 25.469 10.102 1 97.31 312 ARG B N 1
ATOM 4582 C CA . ARG B 1 312 ? 5.105 25.922 10.258 1 97.31 312 ARG B CA 1
ATOM 4583 C C . ARG B 1 312 ? 5.051 27.422 10.539 1 97.31 312 ARG B C 1
ATOM 4585 O O . ARG B 1 312 ? 5.883 27.938 11.289 1 97.31 312 ARG B O 1
ATOM 4592 N N . ILE B 1 313 ? 4.066 28.078 9.906 1 97.88 313 ILE B N 1
ATOM 4593 C CA . ILE B 1 313 ? 3.795 29.484 10.211 1 97.88 313 ILE B CA 1
ATOM 4594 C C . ILE B 1 313 ? 2.543 29.578 11.078 1 97.88 313 ILE B C 1
ATOM 4596 O O . ILE B 1 313 ? 1.507 29 10.758 1 97.88 313 ILE B O 1
ATOM 4600 N N . VAL B 1 314 ? 2.705 30.359 12.188 1 98.56 314 VAL B N 1
ATOM 4601 C CA . VAL B 1 314 ? 1.599 30.453 13.133 1 98.56 314 VAL B CA 1
ATOM 4602 C C . VAL B 1 314 ? 1.146 31.906 13.25 1 98.56 314 VAL B C 1
ATOM 4604 O O . VAL B 1 314 ? 1.972 32.812 13.414 1 98.56 314 VAL B O 1
ATOM 4607 N N . VAL B 1 315 ? -0.143 32.094 13.133 1 98.5 315 VAL B N 1
ATOM 4608 C CA . VAL B 1 315 ? -0.768 33.406 13.297 1 98.5 315 VAL B CA 1
ATOM 4609 C C . VAL B 1 315 ? -1.193 33.594 14.75 1 98.5 315 VAL B C 1
ATOM 4611 O O . VAL B 1 315 ? -1.846 32.719 15.336 1 98.5 315 VAL B O 1
ATOM 4614 N N . LEU B 1 316 ? -0.859 34.75 15.32 1 97.5 316 LEU B N 1
ATOM 4615 C CA . LEU B 1 316 ? -1.207 35.094 16.703 1 97.5 316 LEU B CA 1
ATOM 4616 C C . LEU B 1 316 ? -2.252 36.188 16.75 1 97.5 316 LEU B C 1
ATOM 4618 O O . LEU B 1 316 ? -1.915 37.375 16.625 1 97.5 316 LEU B O 1
ATOM 4622 N N . PRO B 1 317 ? -3.533 35.875 16.859 1 86.81 317 PRO B N 1
ATOM 4623 C CA . PRO B 1 317 ? -4.586 36.906 16.828 1 86.81 317 PRO B CA 1
ATOM 4624 C C . PRO B 1 317 ? -4.496 37.875 18 1 86.81 317 PRO B C 1
ATOM 4626 O O . PRO B 1 317 ? -4.883 39.031 17.875 1 86.81 317 PRO B O 1
ATOM 4629 N N . GLY B 1 318 ? -4.453 37.5 19.438 1 65.62 318 GLY B N 1
ATOM 4630 C CA . GLY B 1 318 ? -4.574 38.312 20.641 1 65.62 318 GLY B CA 1
ATOM 4631 C C . GLY B 1 318 ? -3.348 39.156 20.922 1 65.62 318 GLY B C 1
ATOM 4632 O O . GLY B 1 318 ? -3.264 39.812 21.953 1 65.62 318 GLY B O 1
ATOM 4633 N N . GLY B 1 319 ? -2.742 39.719 19.844 1 55.53 319 GLY B N 1
ATOM 4634 C CA . GLY B 1 319 ? -1.617 40.594 20.141 1 55.53 319 GLY B CA 1
ATOM 4635 C C . GLY B 1 319 ? -0.529 39.906 20.953 1 55.53 319 GLY B C 1
ATOM 4636 O O . GLY B 1 319 ? 0.322 40.562 21.547 1 55.53 319 GLY B O 1
ATOM 4637 N N . ALA B 1 320 ? -0.783 38.656 21.375 1 47.75 320 ALA B N 1
ATOM 4638 C CA . ALA B 1 320 ? 0.245 38.062 22.219 1 47.75 320 ALA B CA 1
ATOM 4639 C C . ALA B 1 320 ? 1.576 37.969 21.484 1 47.75 320 ALA B C 1
ATOM 4641 O O . ALA B 1 320 ? 1.625 37.531 20.328 1 47.75 320 ALA B O 1
ATOM 4642 N N . ARG B 1 321 ? 2.529 38.938 21.703 1 39.78 321 ARG B N 1
ATOM 4643 C CA . ARG B 1 321 ? 3.91 38.875 21.234 1 39.78 321 ARG B CA 1
ATOM 4644 C C . ARG B 1 321 ? 4.621 37.656 21.781 1 39.78 321 ARG B C 1
ATOM 4646 O O . ARG B 1 321 ? 4.348 37.219 22.891 1 39.78 321 ARG B O 1
#

Secondary structure (DSSP, 8-state):
-EEEEESS-S-HHHHEEEEE-PPP---TTEEEEEEEEEE--HHHHHHHHT-SSS-PPSSB----EEEEEETT--EEEE-PPTT--SSBSEEEEEGGG-EEPPTTS-HHHHHTTSHHHHHHHIIIIIIS---TT-EEEETTTTSHHHHHHHHHHHHTT-EEEEEESSHHHHHHHHHHT-SEEEETTTS-HHHHHHHHTTTS-EEEEEESS-HHHHHHHHHSEEEEEEEEE---TTS------THHHHHHT-EEEE--HHHHHHH-HHHHHHHHHHHHHHHHTTS----EEEEEEGGGHHHHHHHHHHT---SEEEEETT---/-EEEEESS-S-HHHHEEEEE-PPP---TTEEEEEEEEEE--HHHHHHHHT-SSS-PPSSB----EEEEEETT--EEEE-PPTT--SSBSEEEEEGGG-EEPPTTS-HHHHHTTSHHHHHHHIIIIIIS---TT-EEEETTTTSHHHHHHHHHHHHTT-EEEEEESSHHHHHHHHHHT-SEEEETTTS-HHHHHHHHTTTS-EEEEEESS-HHHHHHHHHSEEEEEEEEE---TTS------THHHHHHT-EEEE--HHHHHHH-HHHHHHHHHHHHHHHHTTS----EEEEEEGGGHHHHHHHHHHT---SEEEEETT---

Foldseek 3Di:
DWFWKFQAADFLLPGTDIDDDDADDEDPQKFKWFFQKFWFDLVLRCQSNVNHPDHADPIAGATQFTWTATPVGFTWIFGFDPSYHRLDRMGMGRNVQTHGFFPLDDGHQSSLCAPLLLLLCCQQCVFLNPAAAFEEEAEQCQAANNLSNLLVCVVRNHQYEYEHADDVSQVSNVVSPHPHYHHPVPDQPLVVQCVVVVNQAGQEYHDQAADVSVVSRLSRAGAQHEYEHEHHLVPDHDDDDCVSCVVSRYYYHYDDPVVCVPVPVVVSNVSSVVSSVCSVVVSDTFDAPEEEESVCSSVQNNCVSVVNDGTIYMYGHPPPD/DWAWKFQAADFLLPGTDIDDDDADDEDPQKFKWFFQKFWFDLVLRCQSNVNHPDHADPIAGATQFTWTATPVGFTWIFGFDPSYHRLGRMGMGRNVQIHGFFPLDDGHQSSLCAPLLLLLCCQQCVFLNPAAAFEEEAEQCQAANNLSNLLVCVVRNHQYEYEHADDVSQVSNVVSPHPHYHHPVPDQPLVVQCVVVVNQAGQEYHDQAADVSVVSRLSRAGAQHEYEHEHHLVPDHDDDDCVSCVVSRYYYHYDDPVVCVPVPVVVSNVSSVVSSVCSVVVSDTFDAPEEEESVCSSVQNNCVSVVNDGTIYMYGHPPPD